Protein 4H0R (pdb70)

B-factor: mean 31.32, std 9.63, range [10.63, 81.26]

Radius of gyration: 22.78 Å; Cα contacts (8 Å, |Δi|>4): 1065; chains: 2; bounding box: 51×62×63 Å

Organism: Corynebacterium glutamicum (strain ATCC 13032 / DSM 20300 / JCM 1318 / BCRC 11384 / CCUG 27702 / LMG 3730 / NBRC 12168 / NCIMB 10025 / NRRL B-2784 / 534) (NCBI:txid196627)

CATH classification: 3.30.572.10

InterPro domains:
  IPR000398 Thymidylate synthase [MF_00008] (4-266)
  IPR000398 Thymidylate synthase [PR00108] (45-66)
  IPR000398 Thymidylate synthase [PR00108] (118-137)
  IPR000398 Thymidylate synthase [PR00108] (144-159)
  IPR000398 Thymidylate synthase [PR00108] (162-188)
  IPR000398 Thymidylate synthase [PR00108] (200-217)
  IPR000398 Thymidylate synthase [TIGR03284] (6-87)
  IPR000398 Thymidylate synthase [TIGR03284] (88-266)
  IPR020940 Thymidylate synthase, active site [PS00091] (129-157)
  IPR023451 Thymidylate synthase/dCMP hydroxymethylase domain [PF00303] (6-266)
  IPR023451 Thymidylate synthase/dCMP hydroxymethylase domain [cd00351] (7-219)
  IPR036926 Thymidylate synthase/dCMP hydroxymethylase superfamily [G3DSA:3.30.572.10] (2-266)
  IPR036926 Thymidylate synthase/dCMP hydroxymethylase superfamily [SSF55831] (5-266)
  IPR045097 Thymidylate synthase/dCMP hydroxymethylase [PTHR11548] (7-266)

Secondary structure (DSSP, 8-state):
-PPP-HHHHHHHHHHHH-EEE---EEEEEEEEEEEEGGG-----SSS---HHHHHHHHHHHHHT--BTHHHHHTT--TTTTT--TTSB--S-HHHHHHHEEPTTS-EE-HHHHHHHHHHH-TT-S--EEE---TTTGGGSSS--SEEEEEEEEETTEEEEEEEEEEEETTTTHHHHHHHHHHHHHHHHHHTT-EEEEEEEEEEEEEEEGGGHHHHHHHHTSPPPPP-EEEE---SSTT---GGGEEEES--PPPP-/-----HHHHHHHHHHHHPEEE--SSS--EEEEEEEEEEEEGGG-----SSS---HHHHHHHHHHHHHT--BSHHHHTTT--TTGGG--TTSB--S-HHHHHHHBPPTTS--B-HHHHHHHHHHH-TT-S--EEE---GGGGGGSSS--SEEEEEEEEETTEEEEEEEEEEEETTTTHHHHHHHHHHHHHHHHHHHT-EEEEEEEEEEEEEEEGGGHHHHHHHHTSPP----EEEE---SSTT---GGGEEEES--PPPP-

Solvent-accessible surface area: 21634 Å² total; per-residue (Å²): 193,118,27,65,35,27,0,10,79,11,0,95,88,0,53,127,114,19,25,108,32,150,160,8,6,29,2,35,8,0,10,47,2,70,10,74,7,113,110,15,3,1,1,2,1,2,14,100,4,101,28,68,15,3,3,0,25,1,17,3,3,2,77,14,70,12,22,0,103,79,0,72,119,45,99,3,152,86,21,53,141,108,27,67,180,99,8,79,3,24,24,3,12,6,32,0,5,47,25,0,53,25,112,107,69,169,114,62,38,12,0,38,31,4,15,110,32,5,124,99,93,48,80,27,60,106,8,13,1,1,0,4,3,17,20,25,23,175,86,14,41,56,24,1,39,11,0,3,2,1,2,14,11,10,117,34,89,0,9,0,0,0,0,4,16,14,0,35,0,6,92,23,0,2,69,19,0,0,5,3,0,0,1,0,32,0,0,3,39,9,20,70,38,117,21,8,52,0,0,0,0,0,0,5,0,3,10,57,64,128,22,157,139,59,5,54,84,0,28,85,46,149,16,81,87,26,0,76,24,78,36,97,124,12,89,37,2,75,112,15,49,50,134,25,8,74,35,46,66,46,84,28,31,90,130,80,204,134,22,92,32,30,0,10,78,9,0,98,84,0,54,136,113,22,29,108,38,65,100,191,93,76,67,6,4,32,1,31,7,0,9,48,2,72,13,68,6,95,128,17,3,0,0,0,2,2,31,106,8,111,25,92,19,0,4,0,12,2,13,4,1,3,115,22,50,25,23,1,125,94,0,78,115,39,111,1,167,88,18,62,156,112,26,78,183,106,9,71,3,22,24,3,10,3,26,0,3,52,18,1,40,26,110,106,58,138,114,52,40,10,0,40,32,5,14,80,48,6,111,122,78,52,72,16,71,112,8,13,1,1,1,4,3,12,15,22,23,158,70,14,38,45,19,1,32,15,0,3,2,2,3,18,13,16,122,37,87,0,10,1,0,0,0,6,16,15,0,32,0,14,113,27,0,2,37,17,0,0,6,2,0,0,1,0,33,0,0,3,37,11,18,69,41,120,21,8,52,0,0,0,0,0,0,1,0,5,9,57,58,112,12,144,125,47,6,54,76,2,28,82,38,141,23,74,92,28,0,77,27,79,35,92,127,8,86,36,2,56,110,18,48,55,138,21,12,69,30,45,66,53,80,31,28,92,162,123

Nearest PDB structures (foldseek):
  4h0r-assembly1_A  TM=1.004E+00  e=3.048E-60  Corynebacterium glutamicum ATCC 13032
  4h0u-assembly2_C  TM=9.998E-01  e=3.494E-55  Corynebacterium glutamicum ATCC 13032
  4h0r-assembly1_B  TM=9.983E-01  e=3.081E-55  Corynebacterium glutamicum ATCC 13032
  4h0u-assembly1_B  TM=9.988E-01  e=8.986E-55  Corynebacterium glutamicum ATCC 13032
  4foa-assembly1_B  TM=9.954E-01  e=1.314E-47  Mycobacterium tuberculosis H37Rv

Foldseek 3Di:
DAADDQLLVVLVCQLVPFPWDDLIKGWDFKDKGKDFVVQFQLQFQLEHDDVLLLVLVLLVLQLLAQACVVVVVSPHCPCVVLADPRSHFFRARSVQCQFCADPVGGGDNLVVVLLVCCQPPQADPPSKGFRCDPVRCVGGSHHAQQGMKHWHADPQAIEMETEGAEAQSLPPVSSVRSNVSVVRVLSSVQNVGHHGMYMYIYGIHIHSPVCSVVSVSSSPDGTDRHWHWQAAHDPHSNGGDPVRTDTGPRNHDYHD/DQDDDQLLVVLVCQLVPFDWDPPPPQFIKGWDFKDKGKDFVVQFQLQFQLEHDPVLLLVVVLLCLQQQDQFCVSCVVSVRCPCVVLADPRRGFFRARSVQCQFQADPPRGGDNLVVVLLVCLQVPQQDPPSKGFRCDPVRQVRGSHHAQQGMKGWHDDPQAIEMETEGEEEASPPRPSSVRSNVSVVRVLSCVQNVGHHGMYMYIYGIHIHTPVCVVVSVSSSVDGTDRHWHWQAARAPHSNGDDPVRTDTPPRNHDYHD

Sequence (516 aa):
MTVPTPYEDLLRKIAEEGSHKDTGTTSLFGQQIRFDLNEGFPLLTTKKVHFHSVVGELLWFLQGDSNVKWLQDNNIRIWNEWADEDGELGPVYGVQWRSWPTPDGRHIDQISGALETLRNNPDSRRNIVSAWNVSELENMALPPCHLLFQLYVADGKLSCQLYQRSADMFLGVPFNIASYALLTHMFAQQAGLEVGEFIWTGGDCHIYDNHKEQVAEQLSREARPYPTLELNKAASMFEYSFDDITVSGYDPHPLIMTVPTPYEDLLRKIAEEGSHKDDRTGTGTTSLFGQQIRFDLNEGFPLLTTKKVHFHSVVGELLWFLQGDSNVKWLQDNNIRIWNEWADEDGELGPVYGVQWRSWPTPDGRHIDQISGALETLRNNPDSRRNIVSAWNVSELENMALPPCHLLFQLYVADGKLSCQLYQRSADMFLGVPFNIASYALLTHMFAQQAGLEVGEFIWTGGDCHIYDNHKEQVAEQLSREARPYPTLELNKAASMFEYSFDDITVSGYDPHPLI

Structure (mmCIF, N/CA/C/O backbone):
data_4H0R
#
_entry.id   4H0R
#
_cell.length_a   52.464
_cell.length_b   67.220
_cell.length_c   78.120
_cell.angle_alpha   90.000
_cell.angle_beta   91.570
_cell.angle_gamma   90.000
#
_symmetry.space_group_name_H-M   'P 1 21 1'
#
loop_
_entity.id
_entity.type
_entity.pdbx_description
1 polymer 'Thymidylate synthase'
2 water water
#
loop_
_atom_site.group_PDB
_atom_site.id
_atom_site.type_symbol
_atom_site.label_atom_id
_atom_site.label_alt_id
_atom_site.label_comp_id
_atom_site.label_asym_id
_atom_site.label_entity_id
_atom_site.label_seq_id
_atom_site.pdbx_PDB_ins_code
_atom_site.Cartn_x
_atom_site.Cartn_y
_atom_site.Cartn_z
_atom_site.occupancy
_atom_site.B_iso_or_equiv
_atom_site.auth_seq_id
_atom_site.auth_comp_id
_atom_site.auth_asym_id
_atom_site.auth_atom_id
_atom_site.pdbx_PDB_model_num
ATOM 1 N N . MET A 1 1 ? 43.790 6.224 35.207 1.00 54.93 1 MET A N 1
ATOM 2 C CA . MET A 1 1 ? 42.389 5.875 34.757 1.00 55.65 1 MET A CA 1
ATOM 3 C C . MET A 1 1 ? 41.360 5.899 35.934 1.00 54.63 1 MET A C 1
ATOM 4 O O . MET A 1 1 ? 41.511 5.178 36.958 1.00 55.50 1 MET A O 1
ATOM 9 N N . THR A 1 2 ? 40.349 6.759 35.789 1.00 51.74 2 THR A N 1
ATOM 10 C CA . THR A 1 2 ? 39.152 6.715 36.636 1.00 48.24 2 THR A CA 1
ATOM 11 C C . THR A 1 2 ? 37.991 5.904 35.944 1.00 44.26 2 THR A C 1
ATOM 12 O O . THR A 1 2 ? 38.064 5.608 34.765 1.00 43.30 2 THR A O 1
ATOM 16 N N . VAL A 1 3 ? 36.935 5.567 36.682 1.00 40.29 3 VAL A N 1
ATOM 17 C CA . VAL A 1 3 ? 35.751 4.939 36.056 1.00 36.30 3 VAL A CA 1
ATOM 18 C C . VAL A 1 3 ? 34.748 5.981 35.513 1.00 33.52 3 VAL A C 1
ATOM 19 O O . VAL A 1 3 ? 34.228 6.773 36.265 1.00 33.14 3 VAL A O 1
ATOM 23 N N . PRO A 1 4 ? 34.504 5.971 34.182 1.00 30.54 4 PRO A N 1
ATOM 24 C CA . PRO A 1 4 ? 33.559 6.891 33.555 1.00 28.25 4 PRO A CA 1
ATOM 25 C C . PRO A 1 4 ? 32.154 6.691 34.135 1.00 27.13 4 PRO A C 1
ATOM 26 O O . PRO A 1 4 ? 31.704 5.542 34.315 1.00 25.87 4 PRO A O 1
ATOM 30 N N . THR A 1 5 ? 31.474 7.800 34.406 1.00 24.79 5 THR A N 1
ATOM 31 C CA . THR A 1 5 ? 30.166 7.777 35.026 1.00 25.13 5 THR A CA 1
ATOM 32 C C . THR A 1 5 ? 29.217 8.671 34.241 1.00 24.42 5 THR A C 1
ATOM 33 O O . THR A 1 5 ? 28.684 9.625 34.773 1.00 24.96 5 THR A O 1
ATOM 37 N N . PRO A 1 6 ? 29.031 8.400 32.943 1.00 23.59 6 PRO A N 1
ATOM 38 C CA . PRO A 1 6 ? 28.265 9.445 32.286 1.00 23.00 6 PRO A CA 1
ATOM 39 C C . PRO A 1 6 ? 26.793 9.411 32.698 1.00 22.29 6 PRO A C 1
ATOM 40 O O . PRO A 1 6 ? 26.111 10.406 32.589 1.00 23.42 6 PRO A O 1
ATOM 44 N N . TYR A 1 7 ? 26.303 8.289 33.164 1.00 21.71 7 TYR A N 1
ATOM 45 C CA . TYR A 1 7 ? 24.898 8.264 33.591 1.00 22.31 7 TYR A CA 1
ATOM 46 C C . TYR A 1 7 ? 24.785 9.096 34.881 1.00 23.20 7 TYR A C 1
ATOM 47 O O . TYR A 1 7 ? 23.923 9.962 34.984 1.00 22.83 7 TYR A O 1
ATOM 56 N N . GLU A 1 8 ? 25.686 8.838 35.839 1.00 22.94 8 GLU A N 1
ATOM 57 C CA . GLU A 1 8 ? 25.619 9.521 37.135 1.00 24.66 8 GLU A CA 1
ATOM 58 C C . GLU A 1 8 ? 25.883 11.008 36.949 1.00 25.61 8 GLU A C 1
ATOM 59 O O . GLU A 1 8 ? 25.271 11.835 37.632 1.00 26.46 8 GLU A O 1
ATOM 65 N N . ASP A 1 9 ? 26.808 11.333 36.025 1.00 25.48 9 ASP A N 1
ATOM 66 C CA . ASP A 1 9 ? 27.124 12.692 35.677 1.00 24.74 9 ASP A CA 1
ATOM 67 C C . ASP A 1 9 ? 25.868 13.439 35.286 1.00 24.81 9 ASP A C 1
ATOM 68 O O . ASP A 1 9 ? 25.672 14.602 35.665 1.00 24.89 9 ASP A O 1
ATOM 73 N N . LEU A 1 10 ? 24.990 12.765 34.560 1.00 23.01 10 LEU A N 1
ATOM 74 C CA . LEU A 1 10 ? 23.794 13.438 34.051 1.00 21.44 10 LEU A CA 1
ATOM 75 C C . LEU A 1 10 ? 22.704 13.430 35.102 1.00 20.14 10 LEU A C 1
ATOM 76 O O . LEU A 1 10 ? 21.856 14.348 35.147 1.00 20.21 10 LEU A O 1
ATOM 81 N N . LEU A 1 11 ? 22.658 12.343 35.874 1.00 18.37 11 LEU A N 1
ATOM 82 C CA . LEU A 1 11 ? 21.775 12.262 37.035 1.00 18.89 11 LEU A CA 1
ATOM 83 C C . LEU A 1 11 ? 22.026 13.448 37.994 1.00 18.32 11 LEU A C 1
ATOM 84 O O . LEU A 1 11 ? 21.092 14.089 38.425 1.00 17.76 11 LEU A O 1
ATOM 89 N N . ARG A 1 12 ? 23.310 13.727 38.274 1.00 19.12 12 ARG A N 1
ATOM 90 C CA . ARG A 1 12 ? 23.752 14.826 39.140 1.00 21.38 12 ARG A CA 1
ATOM 91 C C . ARG A 1 12 ? 23.435 16.220 38.546 1.00 23.16 12 ARG A C 1
ATOM 92 O O . ARG A 1 12 ? 23.037 17.145 39.264 1.00 23.81 12 ARG A O 1
ATOM 100 N N . LYS A 1 13 ? 23.628 16.368 37.238 1.00 24.59 13 LYS A N 1
ATOM 101 C CA . LYS A 1 13 ? 23.375 17.642 36.569 1.00 24.64 13 LYS A CA 1
ATOM 102 C C . LYS A 1 13 ? 21.882 17.960 36.586 1.00 24.14 13 LYS A C 1
ATOM 103 O O . LYS A 1 13 ? 21.471 19.097 36.808 1.00 24.59 13 LYS A O 1
ATOM 109 N N . ILE A 1 14 ? 21.046 16.958 36.414 1.00 24.22 14 ILE A N 1
ATOM 110 C CA . ILE A 1 14 ? 19.600 17.226 36.438 1.00 22.46 14 ILE A CA 1
ATOM 111 C C . ILE A 1 14 ? 19.149 17.604 37.878 1.00 24.90 14 ILE A C 1
ATOM 112 O O . ILE A 1 14 ? 18.288 18.510 38.083 1.00 22.01 14 ILE A O 1
ATOM 117 N N . ALA A 1 15 ? 19.665 16.860 38.862 1.00 25.54 15 ALA A N 1
ATOM 118 C CA . ALA A 1 15 ? 19.328 17.139 40.259 1.00 27.70 15 ALA A CA 1
ATOM 119 C C . ALA A 1 15 ? 19.749 18.577 40.616 1.00 28.61 15 ALA A C 1
ATOM 120 O O . ALA A 1 15 ? 18.958 19.322 41.233 1.00 29.57 15 ALA A O 1
ATOM 122 N N . GLU A 1 16 ? 20.938 18.984 40.140 1.00 28.22 16 GLU A N 1
ATOM 123 C CA . GLU A 1 16 ? 21.471 20.311 40.406 1.00 28.67 16 GLU A CA 1
ATOM 124 C C . GLU A 1 16 ? 20.785 21.393 39.601 1.00 29.33 16 GLU A C 1
ATOM 125 O O . GLU A 1 16 ? 20.416 22.473 40.159 1.00 30.65 16 GLU A O 1
ATOM 131 N N . GLU A 1 17 ? 20.548 21.122 38.311 1.00 27.90 17 GLU A N 1
ATOM 132 C CA . GLU A 1 17 ? 20.233 22.204 37.377 1.00 27.11 17 GLU A CA 1
ATOM 133 C C . GLU A 1 17 ? 18.858 22.112 36.710 1.00 26.42 17 GLU A C 1
ATOM 134 O O . GLU A 1 17 ? 18.463 22.991 35.956 1.00 26.63 17 GLU A O 1
ATOM 140 N N . GLY A 1 18 ? 18.109 21.080 37.013 1.00 24.53 18 GLY A N 1
ATOM 141 C CA . GLY A 1 18 ? 16.890 20.887 36.298 1.00 24.31 18 GLY A CA 1
ATOM 142 C C . GLY A 1 18 ? 15.851 21.772 36.896 1.00 23.37 18 GLY A C 1
ATOM 143 O O . GLY A 1 18 ? 15.998 22.241 38.013 1.00 22.00 18 GLY A O 1
ATOM 144 N N . SER A 1 19 ? 14.760 21.924 36.206 1.00 23.18 19 SER A N 1
ATOM 145 C CA . SER A 1 19 ? 13.719 22.772 36.697 1.00 25.98 19 SER A CA 1
ATOM 146 C C . SER A 1 19 ? 12.569 21.929 37.249 1.00 26.27 19 SER A C 1
ATOM 147 O O . SER A 1 19 ? 12.179 20.927 36.648 1.00 24.21 19 SER A O 1
ATOM 150 N N . HIS A 1 20 ? 12.039 22.346 38.397 1.00 28.20 20 HIS A N 1
ATOM 151 C CA . HIS A 1 20 ? 11.032 21.560 39.104 1.00 30.80 20 HIS A CA 1
ATOM 152 C C . HIS A 1 20 ? 9.638 21.841 38.555 1.00 31.70 20 HIS A C 1
ATOM 153 O O . HIS A 1 20 ? 9.282 22.991 38.295 1.00 30.75 20 HIS A O 1
ATOM 160 N N . LYS A 1 21 ? 8.860 20.783 38.361 1.00 33.99 21 LYS A N 1
ATOM 161 C CA . LYS A 1 21 ? 7.541 20.869 37.703 1.00 36.24 21 LYS A CA 1
ATOM 162 C C . LYS A 1 21 ? 6.629 20.082 38.604 1.00 38.53 21 LYS A C 1
ATOM 163 O O . LYS A 1 21 ? 7.023 19.052 39.093 1.00 38.88 21 LYS A O 1
ATOM 169 N N . ASP A 1 22 ? 5.406 20.545 38.828 1.00 42.16 22 ASP A N 1
ATOM 170 C CA . ASP A 1 22 ? 4.337 19.649 39.348 1.00 44.76 22 ASP A CA 1
ATOM 171 C C . ASP A 1 22 ? 3.584 18.889 38.246 1.00 46.03 22 ASP A C 1
ATOM 172 O O . ASP A 1 22 ? 2.459 18.400 38.475 1.00 48.12 22 ASP A O 1
ATOM 177 N N . THR A 1 27 ? 3.056 13.912 41.929 1.00 46.26 27 THR A N 1
ATOM 178 C CA . THR A 1 27 ? 3.977 13.309 40.951 1.00 46.25 27 THR A CA 1
ATOM 179 C C . THR A 1 27 ? 4.968 14.324 40.341 1.00 43.91 27 THR A C 1
ATOM 180 O O . THR A 1 27 ? 5.254 14.271 39.123 1.00 44.15 27 THR A O 1
ATOM 184 N N . GLY A 1 28 ? 5.492 15.232 41.169 1.00 39.82 28 GLY A N 1
ATOM 185 C CA . GLY A 1 28 ? 6.371 16.281 40.694 1.00 34.98 28 GLY A CA 1
ATOM 186 C C . GLY A 1 28 ? 7.742 15.781 40.244 1.00 33.01 28 GLY A C 1
ATOM 187 O O . GLY A 1 28 ? 8.246 14.760 40.755 1.00 31.21 28 GLY A O 1
ATOM 188 N N . THR A 1 29 ? 8.352 16.517 39.296 1.00 30.22 29 THR A N 1
ATOM 189 C CA . THR A 1 29 ? 9.625 16.127 38.656 1.00 28.17 29 THR A CA 1
ATOM 190 C C . THR A 1 29 ? 10.598 17.275 38.632 1.00 28.28 29 THR A C 1
ATOM 191 O O . THR A 1 29 ? 10.212 18.445 38.763 1.00 27.19 29 THR A O 1
ATOM 195 N N . THR A 1 30 ? 11.876 16.961 38.421 1.00 27.75 30 THR A N 1
ATOM 196 C CA . THR A 1 30 ? 12.758 17.955 37.978 1.00 26.95 30 THR A CA 1
ATOM 197 C C . THR A 1 30 ? 13.484 17.487 36.721 1.00 27.55 30 THR A C 1
ATOM 198 O O . THR A 1 30 ? 13.859 16.321 36.608 1.00 27.57 30 THR A O 1
ATOM 202 N N . SER A 1 31 ? 13.544 18.345 35.710 1.00 26.82 31 SER A N 1
ATOM 203 C CA . SER A 1 31 ? 13.917 17.852 34.373 1.00 26.31 31 SER A CA 1
ATOM 204 C C . SER A 1 31 ? 14.886 18.739 33.646 1.00 25.04 31 SER A C 1
ATOM 205 O O . SER A 1 31 ? 14.933 19.931 33.888 1.00 24.30 31 SER A O 1
ATOM 208 N N . LEU A 1 32 ? 15.679 18.132 32.761 1.00 23.06 32 LEU A N 1
ATOM 209 C CA . LEU A 1 32 ? 16.335 18.866 31.658 1.00 20.93 32 LEU A CA 1
ATOM 210 C C . LEU A 1 32 ? 15.878 18.223 30.356 1.00 21.47 32 LEU A C 1
ATOM 211 O O . LEU A 1 32 ? 15.376 17.126 30.359 1.00 20.13 32 LEU A O 1
ATOM 216 N N . PHE A 1 33 ? 16.032 18.942 29.253 1.00 21.02 33 PHE A N 1
ATOM 217 C CA . PHE A 1 33 ? 15.568 18.465 27.983 1.00 20.16 33 PHE A CA 1
ATOM 218 C C . PHE A 1 33 ? 16.762 18.381 27.047 1.00 20.78 33 PHE A C 1
ATOM 219 O O . PHE A 1 33 ? 17.613 19.256 27.063 1.00 20.12 33 PHE A O 1
ATOM 227 N N . GLY A 1 34 ? 16.870 17.269 26.308 1.00 20.34 34 GLY A N 1
ATOM 228 C CA . GLY A 1 34 ? 17.829 17.157 25.243 1.00 20.61 34 GLY A CA 1
ATOM 229 C C . GLY A 1 34 ? 19.255 16.835 25.703 1.00 22.84 34 GLY A C 1
ATOM 230 O O . GLY A 1 34 ? 20.176 17.605 25.467 1.00 22.45 34 GLY A O 1
ATOM 231 N N . GLN A 1 35 ? 19.439 15.700 26.357 1.00 23.27 35 GLN A N 1
ATOM 232 C CA . GLN A 1 35 ? 20.721 15.404 26.997 1.00 25.52 35 GLN A CA 1
ATOM 233 C C . GLN A 1 35 ? 21.245 14.100 26.433 1.00 25.72 35 GLN A C 1
ATOM 234 O O . GLN A 1 35 ? 20.502 13.347 25.850 1.00 26.96 35 GLN A O 1
ATOM 240 N N . GLN A 1 36 ? 22.520 13.852 26.603 1.00 26.88 36 GLN A N 1
ATOM 241 C CA . GLN A 1 36 ? 23.185 12.793 25.890 1.00 29.46 36 GLN A CA 1
ATOM 242 C C . GLN A 1 36 ? 24.146 12.092 26.827 1.00 31.60 36 GLN A C 1
ATOM 243 O O . GLN A 1 36 ? 24.844 12.737 27.615 1.00 33.46 36 GLN A O 1
ATOM 249 N N . ILE A 1 37 ? 24.087 10.769 26.828 1.00 32.04 37 ILE A N 1
ATOM 250 C CA . ILE A 1 37 ? 25.004 9.923 27.591 1.00 31.59 37 ILE A CA 1
ATOM 251 C C . ILE A 1 37 ? 25.714 9.047 26.582 1.00 30.23 37 ILE A C 1
ATOM 252 O O . ILE A 1 37 ? 25.092 8.523 25.664 1.00 29.60 37 ILE A O 1
ATOM 257 N N . ARG A 1 38 ? 27.000 8.819 26.772 1.00 29.27 38 ARG A N 1
ATOM 258 C CA . ARG A 1 38 ? 27.677 7.935 25.858 1.00 27.43 38 ARG A CA 1
ATOM 259 C C . ARG A 1 38 ? 28.642 6.983 26.567 1.00 26.12 38 ARG A C 1
ATOM 260 O O . ARG A 1 38 ? 29.299 7.354 27.538 1.00 26.97 38 ARG A O 1
ATOM 268 N N . PHE A 1 39 ? 28.694 5.746 26.092 1.00 24.65 39 PHE A N 1
ATOM 269 C CA . PHE A 1 39 ? 29.599 4.743 26.636 1.00 23.60 39 PHE A CA 1
ATOM 270 C C . PHE A 1 39 ? 30.463 4.140 25.532 1.00 22.75 39 PHE A C 1
ATOM 271 O O . PHE A 1 39 ? 29.979 3.814 24.440 1.00 22.82 39 PHE A O 1
ATOM 279 N N . ASP A 1 40 ? 31.710 3.886 25.842 1.00 21.96 40 ASP A N 1
ATOM 280 C CA . ASP A 1 40 ? 32.554 3.120 24.934 1.00 21.70 40 ASP A CA 1
ATOM 281 C C . ASP A 1 40 ? 32.422 1.649 25.320 1.00 21.42 40 ASP A C 1
ATOM 282 O O . ASP A 1 40 ? 32.849 1.228 26.395 1.00 21.01 40 ASP A O 1
ATOM 287 N N . LEU A 1 41 ? 31.772 0.879 24.461 1.00 22.00 41 LEU A N 1
ATOM 288 C CA . LEU A 1 41 ? 31.383 -0.462 24.810 1.00 21.04 41 LEU A CA 1
ATOM 289 C C . LEU A 1 41 ? 32.595 -1.379 24.931 1.00 20.89 41 LEU A C 1
ATOM 290 O O . LEU A 1 41 ? 32.560 -2.370 25.654 1.00 22.14 41 LEU A O 1
ATOM 295 N N . ASN A 1 42 ? 33.700 -0.977 24.363 1.00 21.20 42 ASN A N 1
ATOM 296 C CA . ASN A 1 42 ? 34.920 -1.790 24.488 1.00 24.67 42 ASN A CA 1
ATOM 297 C C . ASN A 1 42 ? 35.594 -1.634 25.847 1.00 25.51 42 ASN A C 1
ATOM 298 O O . ASN A 1 42 ? 36.557 -2.321 26.151 1.00 27.72 42 ASN A O 1
ATOM 303 N N . GLU A 1 43 ? 35.104 -0.696 26.639 1.00 26.78 43 GLU A N 1
ATOM 304 C CA . GLU A 1 43 ? 35.696 -0.376 27.907 1.00 27.42 43 GLU A CA 1
ATOM 305 C C . GLU A 1 43 ? 34.805 -0.933 29.082 1.00 26.90 43 GLU A C 1
ATOM 306 O O . GLU A 1 43 ? 35.034 -0.630 30.279 1.00 28.93 43 GLU A O 1
ATOM 312 N N . GLY A 1 44 ? 33.785 -1.701 28.732 1.00 24.11 44 GLY A N 1
ATOM 313 C CA . GLY A 1 44 ? 32.888 -2.311 29.716 1.00 21.19 44 GLY A CA 1
ATOM 314 C C . GLY A 1 44 ? 31.422 -2.210 29.317 1.00 20.39 44 GLY A C 1
ATOM 315 O O . GLY A 1 44 ? 31.000 -1.274 28.655 1.00 19.96 44 GLY A O 1
ATOM 316 N N . PHE A 1 45 ? 30.664 -3.219 29.683 1.00 18.90 45 PHE A N 1
ATOM 317 C CA . PHE A 1 45 ? 29.245 -3.217 29.542 1.00 18.83 45 PHE A CA 1
ATOM 318 C C . PHE A 1 45 ? 28.529 -2.296 30.586 1.00 20.01 45 PHE A C 1
ATOM 319 O O . PHE A 1 45 ? 28.644 -2.515 31.791 1.00 20.61 45 PHE A O 1
ATOM 327 N N . PRO A 1 46 ? 27.690 -1.344 30.109 1.00 20.21 46 PRO A N 1
ATOM 328 C CA . PRO A 1 46 ? 27.186 -0.279 31.022 1.00 19.22 46 PRO A CA 1
ATOM 329 C C . PRO A 1 46 ? 25.990 -0.730 31.830 1.00 19.68 46 PRO A C 1
ATOM 330 O O . PRO A 1 46 ? 24.879 -0.156 31.726 1.00 21.35 46 PRO A O 1
ATOM 334 N N . LEU A 1 47 ? 26.184 -1.778 32.602 1.00 20.43 47 LEU A N 1
ATOM 335 C CA . LEU A 1 47 ? 25.226 -2.136 33.678 1.00 19.72 47 LEU A CA 1
ATOM 336 C C . LEU A 1 47 ? 25.781 -1.481 34.927 1.00 20.30 47 LEU A C 1
ATOM 337 O O . LEU A 1 47 ? 26.952 -1.672 35.252 1.00 21.80 47 LEU A O 1
ATOM 342 N N . LEU A 1 48 ? 25.004 -0.630 35.565 1.00 21.97 48 LEU A N 1
ATOM 343 C CA . LEU A 1 48 ? 25.567 0.265 36.597 1.00 23.37 48 LEU A CA 1
ATOM 344 C C . LEU A 1 48 ? 26.127 -0.467 37.810 1.00 24.14 48 LEU A C 1
ATOM 345 O O . LEU A 1 48 ? 25.611 -1.513 38.217 1.00 24.72 48 LEU A O 1
ATOM 350 N N . THR A 1 49 ? 27.221 0.072 38.350 1.00 25.00 49 THR A N 1
ATOM 351 C CA . THR A 1 49 ? 27.812 -0.442 39.535 1.00 25.70 49 THR A CA 1
ATOM 352 C C . THR A 1 49 ? 27.425 0.392 40.777 1.00 26.95 49 THR A C 1
ATOM 353 O O . THR A 1 49 ? 27.561 -0.080 41.903 1.00 27.77 49 THR A O 1
ATOM 357 N N . THR A 1 50 ? 26.941 1.619 40.581 1.00 26.18 50 THR A N 1
ATOM 358 C CA . THR A 1 50 ? 26.525 2.445 41.724 1.00 25.77 50 THR A CA 1
ATOM 359 C C . THR A 1 50 ? 25.181 2.002 42.383 1.00 25.71 50 THR A C 1
ATOM 360 O O . THR A 1 50 ? 24.789 2.541 43.397 1.00 25.40 50 THR A O 1
ATOM 364 N N . LYS A 1 51 ? 24.448 1.114 41.738 1.00 25.36 51 LYS A N 1
ATOM 365 C CA . LYS A 1 51 ? 23.375 0.381 42.377 1.00 26.47 51 LYS A CA 1
ATOM 366 C C . LYS A 1 51 ? 23.160 -0.827 41.526 1.00 28.80 51 LYS A C 1
ATOM 367 O O . LYS A 1 51 ? 23.347 -0.765 40.298 1.00 30.16 51 LYS A O 1
ATOM 373 N N . LYS A 1 52 ? 22.708 -1.902 42.140 1.00 29.51 52 LYS A N 1
ATOM 374 C CA . LYS A 1 52 ? 22.451 -3.141 41.421 1.00 31.55 52 LYS A CA 1
ATOM 375 C C . LYS A 1 52 ? 21.302 -2.975 40.455 1.00 31.25 52 LYS A C 1
ATOM 376 O O . LYS A 1 52 ? 20.211 -2.505 40.834 1.00 32.00 52 LYS A O 1
ATOM 382 N N . VAL A 1 53 ? 21.546 -3.346 39.203 1.00 31.10 53 VAL A N 1
ATOM 383 C CA . VAL A 1 53 ? 20.491 -3.428 38.212 1.00 31.62 53 VAL A CA 1
ATOM 384 C C . VAL A 1 53 ? 20.207 -4.911 37.864 1.00 32.62 53 VAL A C 1
ATOM 385 O O . VAL A 1 53 ? 21.122 -5.681 37.543 1.00 33.57 53 VAL A O 1
ATOM 389 N N . HIS A 1 54 ? 18.942 -5.287 37.993 1.00 32.31 54 HIS A N 1
ATOM 390 C CA . HIS A 1 54 ? 18.448 -6.627 37.735 1.00 32.82 54 HIS A CA 1
ATOM 391 C C . HIS A 1 54 ? 18.519 -6.983 36.219 1.00 31.21 54 HIS A C 1
ATOM 392 O O . HIS A 1 54 ? 17.632 -6.617 35.449 1.00 30.18 54 HIS A O 1
ATOM 399 N N . PHE A 1 55 ? 19.563 -7.692 35.814 1.00 29.94 55 PHE A N 1
ATOM 400 C CA . PHE A 1 55 ? 19.842 -7.948 34.401 1.00 30.18 55 PHE A CA 1
ATOM 401 C C . PHE A 1 55 ? 18.817 -8.824 33.684 1.00 31.32 55 PHE A C 1
ATOM 402 O O . PHE A 1 55 ? 18.444 -8.570 32.521 1.00 31.85 55 PHE A O 1
ATOM 410 N N . HIS A 1 56 ? 18.374 -9.852 34.368 1.00 31.31 56 HIS A N 1
ATOM 411 C CA . HIS A 1 56 ? 17.443 -10.816 33.822 1.00 31.38 56 HIS A CA 1
ATOM 412 C C . HIS A 1 56 ? 16.221 -10.117 33.275 1.00 31.60 56 HIS A C 1
ATOM 413 O O . HIS A 1 56 ? 15.633 -10.523 32.270 1.00 31.54 56 HIS A O 1
ATOM 420 N N . SER A 1 57 ? 15.852 -9.050 33.933 1.00 30.45 57 SER A N 1
ATOM 421 C CA . SER A 1 57 ? 14.717 -8.295 33.524 1.00 30.39 57 SER A CA 1
ATOM 422 C C . SER A 1 57 ? 14.997 -7.580 32.181 1.00 31.27 57 SER A C 1
ATOM 423 O O . SER A 1 57 ? 14.128 -7.473 31.302 1.00 30.59 57 SER A O 1
ATOM 426 N N . VAL A 1 58 ? 16.210 -7.090 32.038 1.00 30.62 58 VAL A N 1
ATOM 427 C CA . VAL A 1 58 ? 16.609 -6.411 30.834 1.00 31.09 58 VAL A CA 1
ATOM 428 C C . VAL A 1 58 ? 16.637 -7.420 29.678 1.00 31.50 58 VAL A C 1
ATOM 429 O O . VAL A 1 58 ? 16.042 -7.198 28.626 1.00 31.98 58 VAL A O 1
ATOM 433 N N . VAL A 1 59 ? 17.322 -8.540 29.900 1.00 31.53 59 VAL A N 1
ATOM 434 C CA . VAL A 1 59 ? 17.460 -9.560 28.902 1.00 30.23 59 VAL A CA 1
ATOM 435 C C . VAL A 1 59 ? 16.120 -10.003 28.375 1.00 31.51 59 VAL A C 1
ATOM 436 O O . VAL A 1 59 ? 15.904 -10.003 27.171 1.00 32.21 59 VAL A O 1
ATOM 440 N N . GLY A 1 60 ? 15.205 -10.361 29.276 1.00 31.78 60 GLY A N 1
ATOM 441 C CA . GLY A 1 60 ? 13.883 -10.828 28.878 1.00 31.46 60 GLY A CA 1
ATOM 442 C C . GLY A 1 60 ? 13.019 -9.864 28.049 1.00 32.73 60 GLY A C 1
ATOM 443 O O . GLY A 1 60 ? 12.409 -10.259 27.046 1.00 33.09 60 GLY A O 1
ATOM 444 N N . GLU A 1 61 ? 12.882 -8.628 28.505 1.00 32.60 61 GLU A N 1
ATOM 445 C CA . GLU A 1 61 ? 12.158 -7.635 27.719 1.00 32.37 61 GLU A CA 1
ATOM 446 C C . GLU A 1 61 ? 12.704 -7.585 26.282 1.00 30.95 61 GLU A C 1
ATOM 447 O O . GLU A 1 61 ? 11.937 -7.638 25.309 1.00 30.35 61 GLU A O 1
ATOM 453 N N . LEU A 1 62 ? 14.025 -7.544 26.161 1.00 29.64 62 LEU A N 1
ATOM 454 C CA . LEU A 1 62 ? 14.683 -7.483 24.852 1.00 27.60 62 LEU A CA 1
ATOM 455 C C . LEU A 1 62 ? 14.378 -8.744 24.008 1.00 28.51 62 LEU A C 1
ATOM 456 O O . LEU A 1 62 ? 14.000 -8.644 22.835 1.00 29.52 62 LEU A O 1
ATOM 461 N N . LEU A 1 63 ? 14.588 -9.929 24.570 1.00 28.31 63 LEU A N 1
ATOM 462 C CA . LEU A 1 63 ? 14.308 -11.151 23.817 1.00 29.10 63 LEU A CA 1
ATOM 463 C C . LEU A 1 63 ? 12.842 -11.110 23.275 1.00 28.93 63 LEU A C 1
ATOM 464 O O . LEU A 1 63 ? 12.561 -11.495 22.116 1.00 29.04 63 LEU A O 1
ATOM 469 N N . TRP A 1 64 ? 11.952 -10.556 24.091 1.00 27.48 64 TRP A N 1
ATOM 470 C CA . TRP A 1 64 ? 10.554 -10.442 23.769 1.00 27.14 64 TRP A CA 1
ATOM 471 C C . TRP A 1 64 ? 10.296 -9.371 22.696 1.00 27.61 64 TRP A C 1
ATOM 472 O O . TRP A 1 64 ? 9.530 -9.613 21.760 1.00 27.83 64 TRP A O 1
ATOM 483 N N . PHE A 1 65 ? 10.974 -8.218 22.787 1.00 27.52 65 PHE A N 1
ATOM 484 C CA . PHE A 1 65 ? 10.897 -7.213 21.715 1.00 27.33 65 PHE A CA 1
ATOM 485 C C . PHE A 1 65 ? 11.234 -7.902 20.426 1.00 29.35 65 PHE A C 1
ATOM 486 O O . PHE A 1 65 ? 10.511 -7.769 19.429 1.00 30.15 65 PHE A O 1
ATOM 494 N N . LEU A 1 66 ? 12.342 -8.636 20.438 1.00 29.73 66 LEU A N 1
ATOM 495 C CA . LEU A 1 66 ? 12.885 -9.223 19.227 1.00 31.53 66 LEU A CA 1
ATOM 496 C C . LEU A 1 66 ? 11.995 -10.266 18.590 1.00 34.40 66 LEU A C 1
ATOM 497 O O . LEU A 1 66 ? 12.042 -10.454 17.366 1.00 34.67 66 LEU A O 1
ATOM 502 N N . GLN A 1 67 ? 11.173 -10.945 19.404 1.00 37.32 67 GLN A N 1
ATOM 503 C CA . GLN A 1 67 ? 10.294 -11.992 18.882 1.00 39.38 67 GLN A CA 1
ATOM 504 C C . GLN A 1 67 ? 9.078 -11.389 18.221 1.00 40.20 67 GLN A C 1
ATOM 505 O O . GLN A 1 67 ? 8.373 -12.077 17.497 1.00 41.89 67 GLN A O 1
ATOM 511 N N . GLY A 1 68 ? 8.870 -10.087 18.406 1.00 41.22 68 GLY A N 1
ATOM 512 C CA . GLY A 1 68 ? 7.804 -9.346 17.687 1.00 42.96 68 GLY A CA 1
ATOM 513 C C . GLY A 1 68 ? 6.358 -9.549 18.165 1.00 45.02 68 GLY A C 1
ATOM 514 O O . GLY A 1 68 ? 5.406 -8.979 17.600 1.00 44.33 68 GLY A O 1
ATOM 515 N N . ASP A 1 69 ? 6.185 -10.366 19.188 1.00 47.56 69 ASP A N 1
ATOM 516 C CA . ASP A 1 69 ? 4.851 -10.695 19.684 1.00 50.01 69 ASP A CA 1
ATOM 517 C C . ASP A 1 69 ? 4.580 -9.771 20.835 1.00 50.47 69 ASP A C 1
ATOM 518 O O . ASP A 1 69 ? 5.387 -9.677 21.755 1.00 51.63 69 ASP A O 1
ATOM 523 N N . SER A 1 70 ? 3.469 -9.051 20.781 1.00 51.47 70 SER A N 1
ATOM 524 C CA . SER A 1 70 ? 3.146 -8.095 21.843 1.00 51.96 70 SER A CA 1
ATOM 525 C C . SER A 1 70 ? 2.128 -8.648 22.866 1.00 51.94 70 SER A C 1
ATOM 526 O O . SER A 1 70 ? 1.448 -7.872 23.589 1.00 52.22 70 SER A O 1
ATOM 529 N N . ASN A 1 71 ? 2.016 -9.973 22.932 1.00 50.93 71 ASN A N 1
ATOM 530 C CA . ASN A 1 71 ? 1.349 -10.593 24.069 1.00 49.94 71 ASN A CA 1
ATOM 531 C C . ASN A 1 71 ? 2.295 -10.732 25.267 1.00 49.40 71 ASN A C 1
ATOM 532 O O . ASN A 1 71 ? 3.481 -11.090 25.115 1.00 50.01 71 ASN A O 1
ATOM 537 N N . VAL A 1 72 ? 1.767 -10.458 26.452 1.00 48.49 72 VAL A N 1
ATOM 538 C CA . VAL A 1 72 ? 2.571 -10.408 27.652 1.00 48.09 72 VAL A CA 1
ATOM 539 C C . VAL A 1 72 ? 2.891 -11.786 28.193 1.00 47.80 72 VAL A C 1
ATOM 540 O O . VAL A 1 72 ? 3.791 -11.938 29.035 1.00 47.82 72 VAL A O 1
ATOM 544 N N . LYS A 1 73 ? 2.222 -12.805 27.648 1.00 47.35 73 LYS A N 1
ATOM 545 C CA . LYS A 1 73 ? 2.249 -14.153 28.230 1.00 47.34 73 LYS A CA 1
ATOM 546 C C . LYS A 1 73 ? 3.660 -14.686 28.455 1.00 46.23 73 LYS A C 1
ATOM 547 O O . LYS A 1 73 ? 3.952 -15.240 29.523 1.00 45.94 73 LYS A O 1
ATOM 553 N N . TRP A 1 74 ? 4.533 -14.495 27.457 1.00 44.59 74 TRP A N 1
ATOM 554 C CA . TRP A 1 74 ? 5.868 -15.085 27.467 1.00 42.76 74 TRP A CA 1
ATOM 555 C C . TRP A 1 74 ? 6.791 -14.409 28.487 1.00 42.13 74 TRP A C 1
ATOM 556 O O . TRP A 1 74 ? 7.668 -15.050 29.066 1.00 41.59 74 TRP A O 1
ATOM 567 N N . LEU A 1 75 ? 6.575 -13.113 28.709 1.00 41.58 75 LEU A N 1
ATOM 568 C CA . LEU A 1 75 ? 7.252 -12.395 29.797 1.00 40.18 75 LEU A CA 1
ATOM 569 C C . LEU A 1 75 ? 6.839 -12.999 31.151 1.00 40.30 75 LEU A C 1
ATOM 570 O O . LEU A 1 75 ? 7.686 -13.253 32.016 1.00 39.44 75 LEU A O 1
ATOM 575 N N . GLN A 1 76 ? 5.528 -13.211 31.320 1.00 41.26 76 GLN A N 1
ATOM 576 C CA . GLN A 1 76 ? 4.963 -13.757 32.558 1.00 42.12 76 GLN A CA 1
ATOM 577 C C . GLN A 1 76 ? 5.536 -15.124 32.882 1.00 42.35 76 GLN A C 1
ATOM 578 O O . GLN A 1 76 ? 5.930 -15.366 34.009 1.00 41.22 76 GLN A O 1
ATOM 584 N N . ASP A 1 77 ? 5.648 -15.992 31.864 1.00 43.61 77 ASP A N 1
ATOM 585 C CA . ASP A 1 77 ? 6.201 -17.340 32.054 1.00 44.51 77 ASP A CA 1
ATOM 586 C C . ASP A 1 77 ? 7.672 -17.264 32.414 1.00 45.70 77 ASP A C 1
ATOM 587 O O . ASP A 1 77 ? 8.244 -18.200 32.980 1.00 46.10 77 ASP A O 1
ATOM 592 N N . ASN A 1 78 ? 8.289 -16.136 32.111 1.00 45.90 78 ASN A N 1
ATOM 593 C CA . ASN A 1 78 ? 9.683 -15.982 32.409 1.00 46.68 78 ASN A CA 1
ATOM 594 C C . ASN A 1 78 ? 9.958 -15.009 33.542 1.00 47.36 78 ASN A C 1
ATOM 595 O O . ASN A 1 78 ? 11.109 -14.555 33.749 1.00 46.85 78 ASN A O 1
ATOM 600 N N . ASN A 1 79 ? 8.884 -14.686 34.254 1.00 47.99 79 ASN A N 1
ATOM 601 C CA . ASN A 1 79 ? 8.930 -14.008 35.550 1.00 49.55 79 ASN A CA 1
ATOM 602 C C . ASN A 1 79 ? 9.138 -12.502 35.544 1.00 49.17 79 ASN A C 1
ATOM 603 O O . ASN A 1 79 ? 9.547 -11.900 36.550 1.00 50.47 79 ASN A O 1
ATOM 608 N N . ILE A 1 80 ? 8.751 -11.881 34.444 1.00 48.50 80 ILE A N 1
ATOM 609 C CA . ILE A 1 80 ? 8.878 -10.463 34.278 1.00 47.09 80 ILE A CA 1
ATOM 610 C C . ILE A 1 80 ? 7.469 -9.849 34.278 1.00 47.76 80 ILE A C 1
ATOM 611 O O . ILE A 1 80 ? 6.591 -10.229 33.474 1.00 46.71 80 ILE A O 1
ATOM 616 N N . ARG A 1 81 ? 7.233 -8.958 35.226 1.00 48.05 81 ARG A N 1
ATOM 617 C CA . ARG A 1 81 ? 5.877 -8.518 35.522 1.00 49.71 81 ARG A CA 1
ATOM 618 C C . ARG A 1 81 ? 5.617 -7.119 34.993 1.00 49.32 81 ARG A C 1
ATOM 619 O O . ARG A 1 81 ? 4.516 -6.568 35.143 1.00 49.23 81 ARG A O 1
ATOM 627 N N . ILE A 1 82 ? 6.625 -6.581 34.319 1.00 48.43 82 ILE A N 1
ATOM 628 C CA . ILE A 1 82 ? 6.758 -5.165 34.150 1.00 48.55 82 ILE A CA 1
ATOM 629 C C . ILE A 1 82 ? 5.774 -4.607 33.150 1.00 48.12 82 ILE A C 1
ATOM 630 O O . ILE A 1 82 ? 5.499 -3.428 33.161 1.00 48.64 82 ILE A O 1
ATOM 635 N N . TRP A 1 83 ? 5.200 -5.473 32.327 1.00 48.14 83 TRP A N 1
ATOM 636 C CA . TRP A 1 83 ? 4.182 -5.054 31.368 1.00 48.55 83 TRP A CA 1
ATOM 637 C C . TRP A 1 83 ? 2.734 -5.419 31.764 1.00 49.29 83 TRP A C 1
ATOM 638 O O . TRP A 1 83 ? 1.783 -5.132 31.015 1.00 48.61 83 TRP A O 1
ATOM 649 N N . ASN A 1 84 ? 2.569 -6.016 32.949 1.00 49.91 84 ASN A N 1
ATOM 650 C CA . ASN A 1 84 ? 1.280 -6.589 33.360 1.00 50.61 84 ASN A CA 1
ATOM 651 C C . ASN A 1 84 ? 0.162 -5.563 33.552 1.00 51.50 84 ASN A C 1
ATOM 652 O O . ASN A 1 84 ? -0.985 -5.805 33.166 1.00 50.99 84 ASN A O 1
ATOM 657 N N . GLU A 1 85 ? 0.509 -4.423 34.149 1.00 52.66 85 GLU A N 1
ATOM 658 C CA . GLU A 1 85 ? -0.436 -3.337 34.411 1.00 53.89 85 GLU A CA 1
ATOM 659 C C . GLU A 1 85 ? -1.023 -2.745 33.109 1.00 54.07 85 GLU A C 1
ATOM 660 O O . GLU A 1 85 ? -2.143 -2.202 33.100 1.00 53.86 85 GLU A O 1
ATOM 666 N N . TRP A 1 86 ? -0.261 -2.842 32.018 1.00 54.17 86 TRP A N 1
ATOM 667 C CA . TRP A 1 86 ? -0.683 -2.265 30.729 1.00 54.18 86 TRP A CA 1
ATOM 668 C C . TRP A 1 86 ? -1.460 -3.288 29.878 1.00 54.27 86 TRP A C 1
ATOM 669 O O . TRP A 1 86 ? -2.185 -2.919 28.942 1.00 52.67 86 TRP A O 1
ATOM 680 N N . ALA A 1 87 ? -1.294 -4.566 30.216 1.00 54.80 87 ALA A N 1
ATOM 681 C CA . ALA A 1 87 ? -1.980 -5.651 29.533 1.00 55.88 87 ALA A CA 1
ATOM 682 C C . ALA A 1 87 ? -3.506 -5.518 29.651 1.00 56.67 87 ALA A C 1
ATOM 683 O O . ALA A 1 87 ? -4.021 -5.003 30.645 1.00 56.43 87 ALA A O 1
ATOM 685 N N . ASP A 1 88 ? -4.215 -5.949 28.614 1.00 57.57 88 ASP A N 1
ATOM 686 C CA . ASP A 1 88 ? -5.658 -6.124 28.700 1.00 58.67 88 ASP A CA 1
ATOM 687 C C . ASP A 1 88 ? -6.006 -7.549 29.146 1.00 59.80 88 ASP A C 1
ATOM 688 O O . ASP A 1 88 ? -5.127 -8.421 29.254 1.00 60.19 88 ASP A O 1
ATOM 693 N N . GLU A 1 89 ? -7.288 -7.777 29.399 1.00 61.05 89 GLU A N 1
ATOM 694 C CA . GLU A 1 89 ? -7.781 -9.053 29.920 1.00 61.67 89 GLU A CA 1
ATOM 695 C C . GLU A 1 89 ? -7.236 -10.266 29.155 1.00 60.77 89 GLU A C 1
ATOM 696 O O . GLU A 1 89 ? -7.164 -11.371 29.691 1.00 61.10 89 GLU A O 1
ATOM 702 N N . ASP A 1 90 ? -6.842 -10.042 27.908 1.00 59.53 90 ASP A N 1
ATOM 703 C CA . ASP A 1 90 ? -6.323 -11.103 27.058 1.00 58.10 90 ASP A CA 1
ATOM 704 C C . ASP A 1 90 ? -4.779 -11.184 27.054 1.00 56.55 90 ASP A C 1
ATOM 705 O O . ASP A 1 90 ? -4.185 -12.086 26.414 1.00 55.37 90 ASP A O 1
ATOM 710 N N . GLY A 1 91 ? -4.147 -10.278 27.812 1.00 54.54 91 GLY A N 1
ATOM 711 C CA . GLY A 1 91 ? -2.682 -10.107 27.792 1.00 53.04 91 GLY A CA 1
ATOM 712 C C . GLY A 1 91 ? -2.148 -9.421 26.527 1.00 51.46 91 GLY A C 1
ATOM 713 O O . GLY A 1 91 ? -0.990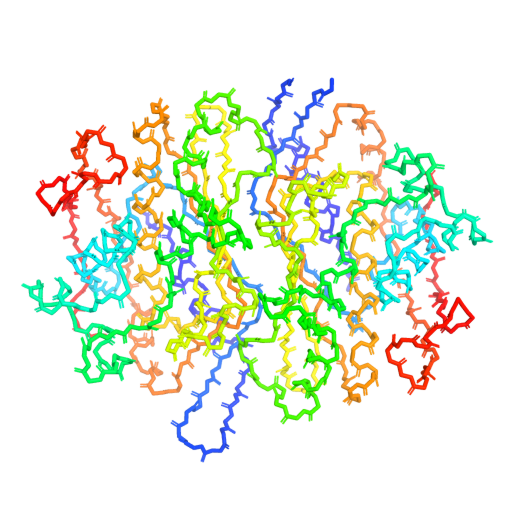 -9.604 26.147 1.00 49.98 91 GLY A O 1
ATOM 714 N N . GLU A 1 92 ? -3.001 -8.624 25.892 1.00 50.00 92 GLU A N 1
ATOM 715 C CA . GLU A 1 92 ? -2.676 -7.986 24.624 1.00 48.88 92 GLU A CA 1
ATOM 716 C C . GLU A 1 92 ? -2.340 -6.481 24.861 1.00 47.68 92 GLU A C 1
ATOM 717 O O . GLU A 1 92 ? -3.005 -5.788 25.664 1.00 46.89 92 GLU A O 1
ATOM 723 N N . LEU A 1 93 ? -1.251 -6.014 24.232 1.00 46.14 93 LEU A N 1
ATOM 724 C CA . LEU A 1 93 ? -0.747 -4.635 24.436 1.00 43.55 93 LEU A CA 1
ATOM 725 C C . LEU A 1 93 ? -1.071 -3.699 23.279 1.00 42.29 93 LEU A C 1
ATOM 726 O O . LEU A 1 93 ? -0.828 -2.484 23.351 1.00 43.38 93 LEU A O 1
ATOM 731 N N . GLY A 1 94 ? -1.602 -4.250 22.199 1.00 40.39 94 GLY A N 1
ATOM 732 C CA . GLY A 1 94 ? -1.581 -3.545 20.927 1.00 36.87 94 GLY A CA 1
ATOM 733 C C . GLY A 1 94 ? -0.155 -3.575 20.363 1.00 35.47 94 GLY A C 1
ATOM 734 O O . GLY A 1 94 ? 0.752 -4.207 20.959 1.00 33.53 94 GLY A O 1
ATOM 735 N N . PRO A 1 95 ? 0.068 -2.876 19.234 1.00 33.38 95 PRO A N 1
ATOM 736 C CA . PRO A 1 95 ? 1.288 -3.085 18.460 1.00 33.72 95 PRO A CA 1
ATOM 737 C C . PRO A 1 95 ? 2.459 -2.176 18.934 1.00 32.06 95 PRO A C 1
ATOM 738 O O . PRO A 1 95 ? 2.837 -1.220 18.259 1.00 32.18 95 PRO A O 1
ATOM 742 N N . VAL A 1 96 ? 2.962 -2.491 20.118 1.00 30.46 96 VAL A N 1
ATOM 743 C CA . VAL A 1 96 ? 4.031 -1.761 20.752 1.00 29.27 96 VAL A CA 1
ATOM 744 C C . VAL A 1 96 ? 5.342 -2.252 20.251 1.00 29.36 96 VAL A C 1
ATOM 745 O O . VAL A 1 96 ? 5.418 -3.234 19.500 1.00 29.31 96 VAL A O 1
ATOM 749 N N . TYR A 1 97 ? 6.380 -1.595 20.734 1.00 28.94 97 TYR A N 1
ATOM 750 C CA . TYR A 1 97 ? 7.766 -1.806 20.321 1.00 27.04 97 TYR A CA 1
ATOM 751 C C . TYR A 1 97 ? 8.069 -2.899 19.266 1.00 27.83 97 TYR A C 1
ATOM 752 O O . TYR A 1 97 ? 8.300 -2.590 18.105 1.00 27.67 97 TYR A O 1
ATOM 761 N N . GLY A 1 98 ? 8.117 -4.166 19.698 1.00 25.36 98 GLY A N 1
ATOM 762 C CA . GLY A 1 98 ? 8.459 -5.236 18.829 1.00 24.66 98 GLY A CA 1
ATOM 763 C C . GLY A 1 98 ? 7.591 -5.482 17.598 1.00 26.03 98 GLY A C 1
ATOM 764 O O . GLY A 1 98 ? 8.096 -5.941 16.589 1.00 27.21 98 GLY A O 1
ATOM 765 N N . VAL A 1 99 ? 6.277 -5.256 17.681 1.00 25.87 99 VAL A N 1
ATOM 766 C CA . VAL A 1 99 ? 5.431 -5.393 16.503 1.00 24.36 99 VAL A CA 1
ATOM 767 C C . VAL A 1 99 ? 5.895 -4.398 15.420 1.00 25.25 99 VAL A C 1
ATOM 768 O O . VAL A 1 99 ? 5.988 -4.753 14.228 1.00 25.85 99 VAL A O 1
ATOM 772 N N . GLN A 1 100 ? 6.215 -3.170 15.844 1.00 24.43 100 GLN A N 1
ATOM 773 C CA . GLN A 1 100 ? 6.851 -2.183 14.963 1.00 24.05 100 GLN A CA 1
ATOM 774 C C . GLN A 1 100 ? 8.280 -2.559 14.471 1.00 24.43 100 GLN A C 1
ATOM 775 O O . GLN A 1 100 ? 8.606 -2.387 13.261 1.00 24.17 100 GLN A O 1
ATOM 781 N N . TRP A 1 101 ? 9.127 -3.067 15.372 1.00 23.93 101 TRP A N 1
ATOM 782 C CA . TRP A 1 101 ? 10.479 -3.494 14.990 1.00 26.10 101 TRP A CA 1
ATOM 783 C C . TRP A 1 101 ? 10.468 -4.572 13.921 1.00 27.47 101 TRP A C 1
ATOM 784 O O . TRP A 1 101 ? 11.325 -4.567 12.978 1.00 27.33 101 TRP A O 1
ATOM 795 N N . ARG A 1 102 ? 9.589 -5.558 14.145 1.00 28.57 102 ARG A N 1
ATOM 796 C CA . ARG A 1 102 ? 9.526 -6.782 13.353 1.00 29.98 102 ARG A CA 1
ATOM 797 C C . ARG A 1 102 ? 8.482 -6.688 12.247 1.00 30.82 102 ARG A C 1
ATOM 798 O O . ARG A 1 102 ? 8.543 -7.452 11.301 1.00 30.46 102 ARG A O 1
ATOM 806 N N . SER A 1 103 ? 7.511 -5.775 12.376 1.00 31.06 103 SER A N 1
ATOM 807 C CA . SER A 1 103 ? 6.384 -5.794 11.430 1.00 32.10 103 SER A CA 1
ATOM 808 C C . SER A 1 103 ? 5.620 -4.491 11.341 1.00 31.27 103 SER A C 1
ATOM 809 O O . SER A 1 103 ? 4.415 -4.453 11.543 1.00 30.12 103 SER A O 1
ATOM 812 N N . TRP A 1 104 ? 6.322 -3.409 11.026 1.00 30.10 104 TRP A N 1
ATOM 813 C CA . TRP A 1 104 ? 5.648 -2.157 10.812 1.00 27.80 104 TRP A CA 1
ATOM 814 C C . TRP A 1 104 ? 4.743 -2.407 9.589 1.00 27.75 104 TRP A C 1
ATOM 815 O O . TRP A 1 104 ? 5.232 -2.772 8.536 1.00 27.57 104 TRP A O 1
ATOM 826 N N . PRO A 1 105 ? 3.410 -2.288 9.764 1.00 27.61 105 PRO A N 1
ATOM 827 C CA . PRO A 1 105 ? 2.472 -2.673 8.698 1.00 26.72 105 PRO A CA 1
ATOM 828 C C . PRO A 1 105 ? 2.465 -1.727 7.489 1.00 28.18 105 PRO A C 1
ATOM 829 O O . PRO A 1 105 ? 2.473 -0.496 7.648 1.00 29.09 105 PRO A O 1
ATOM 833 N N . THR A 1 106 ? 2.415 -2.281 6.287 1.00 29.25 106 THR A N 1
ATOM 834 C CA . THR A 1 106 ? 2.146 -1.469 5.097 1.00 32.15 106 THR A CA 1
ATOM 835 C C . THR A 1 106 ? 0.647 -1.506 4.633 1.00 33.78 106 THR A C 1
ATOM 836 O O . THR A 1 106 ? -0.110 -2.427 5.008 1.00 33.07 106 THR A O 1
ATOM 840 N N . PRO A 1 107 ? 0.226 -0.504 3.820 1.00 35.16 107 PRO A N 1
ATOM 841 C CA . PRO A 1 107 ? -1.191 -0.335 3.409 1.00 36.42 107 PRO A CA 1
ATOM 842 C C . PRO A 1 107 ? -1.798 -1.544 2.670 1.00 36.83 107 PRO A C 1
ATOM 843 O O . PRO A 1 107 ? -3.012 -1.739 2.733 1.00 37.08 107 PRO A O 1
ATOM 847 N N . ASP A 1 108 ? -0.964 -2.346 2.008 1.00 37.04 108 ASP A N 1
ATOM 848 C CA . ASP A 1 108 ? -1.433 -3.560 1.303 1.00 38.45 108 ASP A CA 1
ATOM 849 C C . ASP A 1 108 ? -1.537 -4.820 2.212 1.00 38.42 108 ASP A C 1
ATOM 850 O O . ASP A 1 108 ? -1.766 -5.941 1.738 1.00 38.96 108 ASP A O 1
ATOM 855 N N . GLY A 1 109 ? -1.378 -4.625 3.518 1.00 38.72 109 GLY A N 1
ATOM 856 C CA . GLY A 1 109 ? -1.447 -5.734 4.466 1.00 36.62 109 GLY A CA 1
ATOM 857 C C . GLY A 1 109 ? -0.128 -6.470 4.658 1.00 35.95 109 GLY A C 1
ATOM 858 O O . GLY A 1 109 ? -0.051 -7.418 5.421 1.00 34.50 109 GLY A O 1
ATOM 859 N N . ARG A 1 110 ? 0.918 -6.036 3.977 1.00 35.53 110 ARG A N 1
ATOM 860 C CA . ARG A 1 110 ? 2.239 -6.581 4.273 1.00 36.05 110 ARG A CA 1
ATOM 861 C C . ARG A 1 110 ? 2.868 -5.878 5.447 1.00 34.96 110 ARG A C 1
ATOM 862 O O . ARG A 1 110 ? 2.197 -5.144 6.174 1.00 35.39 110 ARG A O 1
ATOM 870 N N . HIS A 1 111 ? 4.116 -6.193 5.725 1.00 34.88 111 HIS A N 1
ATOM 871 C CA . HIS A 1 111 ? 4.782 -5.577 6.864 1.00 33.54 111 HIS A CA 1
ATOM 872 C C . HIS A 1 111 ? 6.290 -5.550 6.661 1.00 32.27 111 HIS A C 1
ATOM 873 O O . HIS A 1 111 ? 6.805 -6.263 5.789 1.00 31.29 111 HIS A O 1
ATOM 880 N N . ILE A 1 112 ? 6.970 -4.673 7.423 1.00 30.68 112 ILE A N 1
ATOM 881 C CA . ILE A 1 112 ? 8.423 -4.467 7.323 1.00 29.67 112 ILE A CA 1
ATOM 882 C C . ILE A 1 112 ? 9.134 -4.982 8.566 1.00 28.02 112 ILE A C 1
ATOM 883 O O . ILE A 1 112 ? 8.852 -4.548 9.678 1.00 26.56 112 ILE A O 1
ATOM 888 N N . ASP A 1 113 ? 10.090 -5.866 8.356 1.00 27.71 113 ASP A N 1
ATOM 889 C CA . ASP A 1 113 ? 10.927 -6.367 9.447 1.00 28.62 113 ASP A CA 1
ATOM 890 C C . ASP A 1 113 ? 12.140 -5.471 9.538 1.00 27.13 113 ASP A C 1
ATOM 891 O O . ASP A 1 113 ? 13.060 -5.628 8.778 1.00 27.73 113 ASP A O 1
ATOM 896 N N . GLN A 1 114 ? 12.119 -4.507 10.452 1.00 26.99 114 GLN A N 1
ATOM 897 C CA . GLN A 1 114 ? 13.191 -3.513 10.487 1.00 26.62 114 GLN A CA 1
ATOM 898 C C . GLN A 1 114 ? 14.456 -4.104 11.058 1.00 26.07 114 GLN A C 1
ATOM 899 O O . GLN A 1 114 ? 15.549 -3.685 10.677 1.00 24.10 114 GLN A O 1
ATOM 905 N N . ILE A 1 115 ? 14.313 -5.044 12.010 1.00 25.81 115 ILE A N 1
ATOM 906 C CA . ILE A 1 115 ? 15.497 -5.700 12.559 1.00 26.61 115 ILE A CA 1
ATOM 907 C C . ILE A 1 115 ? 16.238 -6.464 11.476 1.00 26.54 115 ILE A C 1
ATOM 908 O O . ILE A 1 115 ? 17.406 -6.200 11.246 1.00 27.78 115 ILE A O 1
ATOM 913 N N . SER A 1 116 ? 15.559 -7.360 10.750 1.00 26.55 116 SER A N 1
ATOM 914 C CA . SER A 1 116 ? 16.269 -8.115 9.696 1.00 25.77 116 SER A CA 1
ATOM 915 C C . SER A 1 116 ? 16.857 -7.131 8.669 1.00 26.23 116 SER A C 1
ATOM 916 O O . SER A 1 116 ? 17.982 -7.327 8.177 1.00 25.56 116 SER A O 1
ATOM 919 N N . GLY A 1 117 ? 16.096 -6.067 8.365 1.00 25.61 117 GLY A N 1
ATOM 920 C CA . GLY A 1 117 ? 16.579 -4.998 7.494 1.00 25.64 117 GLY A CA 1
ATOM 921 C C . GLY A 1 117 ? 17.879 -4.406 8.003 1.00 26.29 117 GLY A C 1
ATOM 922 O O . GLY A 1 117 ? 18.883 -4.262 7.234 1.00 25.79 117 GLY A O 1
ATOM 923 N N . ALA A 1 118 ? 17.866 -4.038 9.287 1.00 25.83 118 ALA A N 1
ATOM 924 C CA . ALA A 1 118 ? 18.986 -3.396 9.907 1.00 26.58 118 ALA A CA 1
ATOM 925 C C . ALA A 1 118 ? 20.212 -4.315 9.894 1.00 27.12 118 ALA A C 1
ATOM 926 O O . ALA A 1 118 ? 21.298 -3.868 9.499 1.00 28.12 118 ALA A O 1
ATOM 928 N N . LEU A 1 119 ? 20.028 -5.605 10.245 1.00 27.30 119 LEU A N 1
ATOM 929 C CA . LEU A 1 119 ? 21.116 -6.600 10.192 1.00 28.47 119 LEU A CA 1
ATOM 930 C C . LEU A 1 119 ? 21.651 -6.805 8.757 1.00 30.54 119 LEU A C 1
ATOM 931 O O . LEU A 1 119 ? 22.879 -6.902 8.534 1.00 30.45 119 LEU A O 1
ATOM 936 N N . GLU A 1 120 ? 20.732 -6.888 7.795 1.00 30.30 120 GLU A N 1
ATOM 937 C CA . GLU A 1 120 ? 21.085 -6.927 6.371 1.00 31.77 120 GLU A CA 1
ATOM 938 C C . GLU A 1 120 ? 21.978 -5.786 5.975 1.00 28.75 120 GLU A C 1
ATOM 939 O O . GLU A 1 120 ? 22.938 -5.980 5.264 1.00 28.03 120 GLU A O 1
ATOM 945 N N . THR A 1 121 ? 21.588 -4.575 6.362 1.00 27.99 121 THR A N 1
ATOM 946 C CA . THR A 1 121 ? 22.333 -3.372 6.000 1.00 25.59 121 THR A CA 1
ATOM 947 C C . THR A 1 121 ? 23.715 -3.372 6.657 1.00 25.45 121 THR A C 1
ATOM 948 O O . THR A 1 121 ? 24.673 -2.936 6.052 1.00 25.17 121 THR A O 1
ATOM 952 N N . LEU A 1 122 ? 23.829 -3.943 7.858 1.00 24.91 122 LEU A N 1
ATOM 953 C CA . LEU A 1 122 ? 25.144 -4.026 8.514 1.00 25.44 122 LEU A CA 1
ATOM 954 C C . LEU A 1 122 ? 26.096 -4.943 7.758 1.00 26.74 122 LEU A C 1
ATOM 955 O O . LEU A 1 122 ? 27.300 -4.663 7.642 1.00 27.69 122 LEU A O 1
ATOM 960 N N . ARG A 1 123 ? 25.557 -6.065 7.286 1.00 27.60 123 ARG A N 1
ATOM 961 C CA . ARG A 1 123 ? 26.334 -7.069 6.582 1.00 28.65 123 ARG A CA 1
ATOM 962 C C . ARG A 1 123 ? 26.690 -6.621 5.212 1.00 28.26 123 ARG A C 1
ATOM 963 O O . ARG A 1 123 ? 27.776 -6.922 4.733 1.00 28.38 123 ARG A O 1
ATOM 971 N N . ASN A 1 124 ? 25.771 -5.939 4.553 1.00 27.34 124 ASN A N 1
ATOM 972 C CA . ASN A 1 124 ? 25.955 -5.694 3.128 1.00 28.15 124 ASN A CA 1
ATOM 973 C C . ASN A 1 124 ? 26.258 -4.268 2.781 1.00 28.34 124 ASN A C 1
ATOM 974 O O . ASN A 1 124 ? 27.001 -4.015 1.860 1.00 29.42 124 ASN A O 1
ATOM 979 N N . ASN A 1 125 ? 25.708 -3.331 3.552 1.00 28.01 125 ASN A N 1
ATOM 980 C CA . ASN A 1 125 ? 26.050 -1.916 3.409 1.00 28.58 125 ASN A CA 1
ATOM 981 C C . ASN A 1 125 ? 26.361 -1.212 4.764 1.00 26.10 125 ASN A C 1
ATOM 982 O O . ASN A 1 125 ? 25.621 -0.326 5.199 1.00 25.91 125 ASN A O 1
ATOM 987 N N . PRO A 1 126 ? 27.501 -1.552 5.377 1.00 24.08 126 PRO A N 1
ATOM 988 C CA . PRO A 1 126 ? 27.823 -1.030 6.716 1.00 23.11 126 PRO A CA 1
ATOM 989 C C . PRO A 1 126 ? 27.874 0.515 6.810 1.00 22.99 126 PRO A C 1
ATOM 990 O O . PRO A 1 126 ? 27.520 1.082 7.861 1.00 20.33 126 PRO A O 1
ATOM 994 N N . ASP A 1 127 ? 28.240 1.187 5.710 1.00 23.19 127 ASP A N 1
ATOM 995 C CA . ASP A 1 127 ? 28.356 2.632 5.722 1.00 24.29 127 ASP A CA 1
ATOM 996 C C . ASP A 1 127 ? 27.016 3.371 5.584 1.00 24.05 127 ASP A C 1
ATOM 997 O O . ASP A 1 127 ? 27.000 4.613 5.600 1.00 24.77 127 ASP A O 1
ATOM 1002 N N . SER A 1 128 ? 25.922 2.654 5.311 1.00 23.37 128 SER A N 1
ATOM 1003 C CA . SER A 1 128 ? 24.602 3.338 5.091 1.00 22.93 128 SER A CA 1
ATOM 1004 C C . SER A 1 128 ? 24.358 4.389 6.185 1.00 24.15 128 SER A C 1
ATOM 1005 O O . SER A 1 128 ? 24.745 4.189 7.365 1.00 22.58 128 SER A O 1
ATOM 1008 N N . ARG A 1 129 ? 23.720 5.491 5.808 1.00 24.30 129 ARG A N 1
ATOM 1009 C CA . ARG A 1 129 ? 23.399 6.574 6.755 1.00 26.11 129 ARG A CA 1
ATOM 1010 C C . ARG A 1 129 ? 21.904 6.591 7.015 1.00 25.84 129 ARG A C 1
ATOM 1011 O O . ARG A 1 129 ? 21.327 7.590 7.492 1.00 25.89 129 ARG A O 1
ATOM 1019 N N . ARG A 1 130 ? 21.277 5.474 6.724 1.00 24.01 130 ARG A N 1
ATOM 1020 C CA . ARG A 1 130 ? 19.869 5.383 6.866 1.00 24.36 130 ARG A CA 1
ATOM 1021 C C . ARG A 1 130 ? 19.557 4.041 7.555 1.00 23.08 130 ARG A C 1
ATOM 1022 O O . ARG A 1 130 ? 18.493 3.514 7.412 1.00 21.98 130 ARG A O 1
ATOM 1030 N N . ASN A 1 131 ? 20.500 3.547 8.355 1.00 22.37 131 ASN A N 1
ATOM 1031 C CA . ASN A 1 131 ? 20.256 2.322 9.131 1.00 22.61 131 ASN A CA 1
ATOM 1032 C C . ASN A 1 131 ? 19.496 2.644 10.455 1.00 22.52 131 ASN A C 1
ATOM 1033 O O . ASN A 1 131 ? 20.078 2.807 11.533 1.00 19.98 131 ASN A O 1
ATOM 1038 N N . ILE A 1 132 ? 18.179 2.765 10.314 1.00 23.53 132 ILE A N 1
ATOM 1039 C CA . ILE A 1 132 ? 17.321 3.278 11.361 1.00 23.67 132 ILE A CA 1
ATOM 1040 C C . ILE A 1 132 ? 16.307 2.192 11.731 1.00 23.63 132 ILE A C 1
ATOM 1041 O O . ILE A 1 132 ? 15.800 1.489 10.874 1.00 23.84 132 ILE A O 1
ATOM 1046 N N . VAL A 1 133 ? 15.917 2.149 12.985 1.00 23.87 133 VAL A N 1
ATOM 1047 C CA . VAL A 1 133 ? 14.768 1.384 13.369 1.00 23.72 133 VAL A CA 1
ATOM 1048 C C . VAL A 1 133 ? 13.882 2.320 14.168 1.00 24.32 133 VAL A C 1
ATOM 1049 O O . VAL A 1 133 ? 14.370 3.052 15.021 1.00 24.62 133 VAL A O 1
ATOM 1053 N N . SER A 1 134 ? 12.587 2.356 13.843 1.00 24.42 134 SER A N 1
ATOM 1054 C CA . SER A 1 134 ? 11.660 3.249 14.527 1.00 23.56 134 SER A CA 1
ATOM 1055 C C . SER A 1 134 ? 10.458 2.510 15.088 1.00 24.31 134 SER A C 1
ATOM 1056 O O . SER A 1 134 ? 9.912 1.617 14.437 1.00 23.61 134 SER A O 1
ATOM 1059 N N . ALA A 1 135 ? 10.009 2.908 16.274 1.00 22.94 135 ALA A N 1
ATOM 1060 C CA . ALA A 1 135 ? 8.741 2.380 16.763 1.00 24.31 135 ALA A CA 1
ATOM 1061 C C . ALA A 1 135 ? 7.697 3.454 16.814 1.00 24.95 135 ALA A C 1
ATOM 1062 O O . ALA A 1 135 ? 6.597 3.232 17.325 1.00 26.71 135 ALA A O 1
ATOM 1064 N N . TRP A 1 136 ? 8.023 4.634 16.278 1.00 25.69 136 TRP A N 1
ATOM 1065 C CA . TRP A 1 136 ? 7.097 5.746 16.316 1.00 25.49 136 TRP A CA 1
ATOM 1066 C C . TRP A 1 136 ? 6.227 5.804 15.063 1.00 26.79 136 TRP A C 1
ATOM 1067 O O . TRP A 1 136 ? 6.466 6.610 14.119 1.00 26.62 136 TRP A O 1
ATOM 1078 N N . ASN A 1 137 ? 5.231 4.918 15.042 1.00 27.72 137 ASN A N 1
ATOM 1079 C CA . ASN A 1 137 ? 4.324 4.802 13.944 1.00 27.80 137 ASN A CA 1
ATOM 1080 C C . ASN A 1 137 ? 3.126 5.594 14.267 1.00 28.67 137 ASN A C 1
ATOM 1081 O O . ASN A 1 137 ? 2.225 5.110 14.966 1.00 29.07 137 ASN A O 1
ATOM 1086 N N . VAL A 1 138 ? 3.074 6.805 13.733 1.00 28.12 138 VAL A N 1
ATOM 1087 C CA . VAL A 1 138 ? 2.106 7.777 14.189 1.00 28.23 138 VAL A CA 1
ATOM 1088 C C . VAL A 1 138 ? 0.667 7.284 13.973 1.00 29.55 138 VAL A C 1
ATOM 1089 O O . VAL A 1 138 ? -0.224 7.567 14.774 1.00 29.65 138 VAL A O 1
ATOM 1093 N N . SER A 1 139 ? 0.455 6.505 12.914 1.00 31.05 139 SER A N 1
ATOM 1094 C CA . SER A 1 139 ? -0.893 6.052 12.568 1.00 31.12 139 SER A CA 1
ATOM 1095 C C . SER A 1 139 ? -1.279 4.809 13.361 1.00 32.11 139 SER A C 1
ATOM 1096 O O . SER A 1 139 ? -2.395 4.284 13.205 1.00 31.61 139 SER A O 1
ATOM 1099 N N . GLU A 1 140 ? -0.355 4.334 14.210 1.00 31.84 140 GLU A N 1
ATOM 1100 C CA . GLU A 1 140 ? -0.625 3.153 15.054 1.00 31.98 140 GLU A CA 1
ATOM 1101 C C . GLU A 1 140 ? -0.691 3.468 16.546 1.00 31.93 140 GLU A C 1
ATOM 1102 O O . GLU A 1 140 ? -1.178 2.667 17.320 1.00 31.09 140 GLU A O 1
ATOM 1108 N N . LEU A 1 141 ? -0.239 4.661 16.923 1.00 33.21 141 LEU A N 1
ATOM 1109 C CA . LEU A 1 141 ? -0.212 5.082 18.323 1.00 35.20 141 LEU A CA 1
ATOM 1110 C C . LEU A 1 141 ? -1.589 4.849 19.046 1.00 37.08 141 LEU A C 1
ATOM 1111 O O . LEU A 1 141 ? -1.624 4.305 20.157 1.00 36.75 141 LEU A O 1
ATOM 1116 N N . GLU A 1 142 ? -2.692 5.247 18.382 1.00 38.30 142 GLU A N 1
ATOM 1117 C CA . GLU A 1 142 ? -4.094 4.980 18.832 1.00 40.61 142 GLU A CA 1
ATOM 1118 C C . GLU A 1 142 ? -4.314 3.577 19.456 1.00 39.80 142 GLU A C 1
ATOM 1119 O O . GLU A 1 142 ? -5.105 3.422 20.391 1.00 39.97 142 GLU A O 1
ATOM 1125 N N . ASN A 1 143 ? -3.611 2.580 18.908 1.00 39.26 143 ASN A N 1
ATOM 1126 C CA . ASN A 1 143 ? -3.823 1.164 19.217 1.00 38.55 143 ASN A CA 1
ATOM 1127 C C . ASN A 1 143 ? -2.869 0.593 20.270 1.00 38.72 143 ASN A C 1
ATOM 1128 O O . ASN A 1 143 ? -3.093 -0.516 20.773 1.00 38.80 143 ASN A O 1
ATOM 1133 N N . MET A 1 144 ? -1.782 1.322 20.563 1.00 37.53 144 MET A N 1
ATOM 1134 C CA . MET A 1 144 ? -0.825 0.882 21.573 1.00 36.80 144 MET A CA 1
ATOM 1135 C C . MET A 1 144 ? -1.383 1.174 22.959 1.00 37.00 144 MET A C 1
ATOM 1136 O O . MET A 1 144 ? -2.063 2.187 23.162 1.00 35.40 144 MET A O 1
ATOM 1141 N N . ALA A 1 145 ? -1.081 0.298 23.914 1.00 37.11 145 ALA A N 1
ATOM 1142 C CA . ALA A 1 145 ? -1.385 0.581 25.308 1.00 37.97 145 ALA A CA 1
ATOM 1143 C C . ALA A 1 145 ? -0.853 1.971 25.699 1.00 38.79 145 ALA A C 1
ATOM 1144 O O . ALA A 1 145 ? -1.414 2.664 26.578 1.00 38.99 145 ALA A O 1
ATOM 1146 N N . LEU A 1 146 ? 0.168 2.409 24.962 1.00 38.83 146 LEU A N 1
ATOM 1147 C CA . LEU A 1 146 ? 1.183 3.319 25.458 1.00 38.31 146 LEU A CA 1
ATOM 1148 C C . LEU A 1 146 ? 2.124 3.625 24.302 1.00 37.47 146 LEU A C 1
ATOM 1149 O O . LEU A 1 146 ? 2.573 2.698 23.622 1.00 38.79 146 LEU A O 1
ATOM 1154 N N . PRO A 1 147 ? 2.430 4.911 24.062 1.00 35.93 147 PRO A N 1
ATOM 1155 C CA . PRO A 1 147 ? 3.389 5.250 22.989 1.00 34.66 147 PRO A CA 1
ATOM 1156 C C . PRO A 1 147 ? 4.847 4.876 23.350 1.00 33.27 147 PRO A C 1
ATOM 1157 O O . PRO A 1 147 ? 5.235 4.959 24.498 1.00 32.39 147 PRO A O 1
ATOM 1161 N N . PRO A 1 148 ? 5.626 4.430 22.373 1.00 33.08 148 PRO A N 1
ATOM 1162 C CA . PRO A 1 148 ? 7.021 4.072 22.635 1.00 33.55 148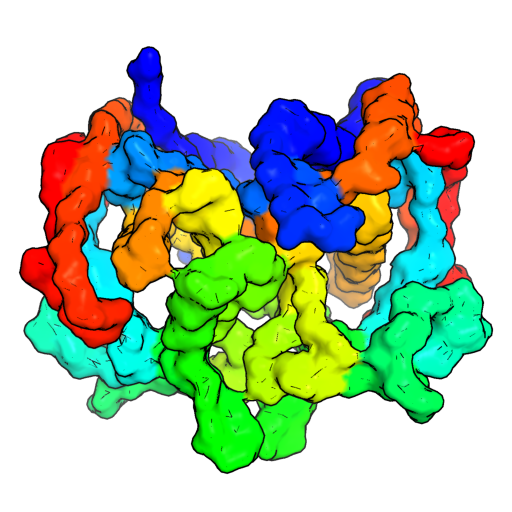 PRO A CA 1
ATOM 1163 C C . PRO A 1 148 ? 7.797 5.225 23.280 1.00 33.15 148 PRO A C 1
ATOM 1164 O O . PRO A 1 148 ? 7.674 6.385 22.835 1.00 32.99 148 PRO A O 1
ATOM 1168 N N . CYS A 1 149 ? 8.532 4.907 24.354 1.00 32.70 149 CYS A N 1
ATOM 1169 C CA . CYS A 1 149 ? 9.501 5.845 24.977 1.00 33.13 149 CYS A CA 1
ATOM 1170 C C . CYS A 1 149 ? 10.829 5.817 24.261 1.00 30.24 149 CYS A C 1
ATOM 1171 O O . CYS A 1 149 ? 11.309 6.834 23.845 1.00 29.92 149 CYS A O 1
ATOM 1174 N N . HIS A 1 150 ? 11.459 4.655 24.194 1.00 29.08 150 HIS A N 1
ATOM 1175 C CA . HIS A 1 150 ? 12.730 4.551 23.482 1.00 30.43 150 HIS A CA 1
ATOM 1176 C C . HIS A 1 150 ? 12.423 4.294 22.023 1.00 29.62 150 HIS A C 1
ATOM 1177 O O . HIS A 1 150 ? 12.166 3.179 21.644 1.00 31.89 150 HIS A O 1
ATOM 1184 N N . LEU A 1 151 ? 12.336 5.355 21.221 1.00 28.37 151 LEU A N 1
ATOM 1185 C CA . LEU A 1 151 ? 11.479 5.291 20.023 1.00 26.31 151 LEU A CA 1
ATOM 1186 C C . LEU A 1 151 ? 12.146 5.102 18.645 1.00 25.95 151 LEU A C 1
ATOM 1187 O O . LEU A 1 151 ? 11.454 4.963 17.643 1.00 27.61 151 LEU A O 1
ATOM 1192 N N . LEU A 1 152 ? 13.467 5.112 18.586 1.00 24.70 152 LEU A N 1
ATOM 1193 C CA . LEU A 1 152 ? 14.162 5.024 17.308 1.00 23.20 152 LEU A CA 1
ATOM 1194 C C . LEU A 1 152 ? 15.586 4.844 17.646 1.00 22.12 152 LEU A C 1
ATOM 1195 O O . LEU A 1 152 ? 16.065 5.430 18.609 1.00 21.51 152 LEU A O 1
ATOM 1200 N N . PHE A 1 153 ? 16.286 4.018 16.873 1.00 20.78 153 PHE A N 1
ATOM 1201 C CA . PHE A 1 153 ? 17.722 4.005 16.957 1.00 20.20 153 PHE A CA 1
ATOM 1202 C C . PHE A 1 153 ? 18.411 3.922 15.576 1.00 20.29 153 PHE A C 1
ATOM 1203 O O . PHE A 1 153 ? 17.786 3.557 14.596 1.00 18.86 153 PHE A O 1
ATOM 1211 N N . GLN A 1 154 ? 19.724 4.181 15.557 1.00 19.19 154 GLN A N 1
ATOM 1212 C CA . GLN A 1 154 ? 20.484 4.249 14.343 1.00 18.34 154 GLN A CA 1
ATOM 1213 C C . GLN A 1 154 ? 21.773 3.512 14.543 1.00 19.09 154 GLN A C 1
ATOM 1214 O O . GLN A 1 154 ? 22.387 3.612 15.589 1.00 17.39 154 GLN A O 1
ATOM 1220 N N . LEU A 1 155 ? 22.172 2.747 13.534 1.00 18.71 155 LEU A N 1
ATOM 1221 C CA . LEU A 1 155 ? 23.399 2.074 13.592 1.00 19.10 155 LEU A CA 1
ATOM 1222 C C . LEU A 1 155 ? 24.382 2.669 12.591 1.00 19.47 155 LEU A C 1
ATOM 1223 O O . LEU A 1 155 ? 24.002 3.149 11.493 1.00 19.55 155 LEU A O 1
ATOM 1228 N N . TYR A 1 156 ? 25.651 2.565 12.956 1.00 19.94 156 TYR A N 1
ATOM 1229 C CA . TYR A 1 156 ? 26.761 3.227 12.295 1.00 18.90 156 TYR A CA 1
ATOM 1230 C C . TYR A 1 156 ? 27.949 2.323 12.528 1.00 19.37 156 TYR A C 1
ATOM 1231 O O . TYR A 1 156 ? 28.082 1.698 13.635 1.00 19.37 156 TYR A O 1
ATOM 1240 N N . VAL A 1 157 ? 28.816 2.230 11.526 1.00 18.13 157 VAL A N 1
ATOM 1241 C CA . VAL A 1 157 ? 29.998 1.375 11.613 1.00 18.86 157 VAL A CA 1
ATOM 1242 C C . VAL A 1 157 ? 31.177 2.177 11.182 1.00 18.66 157 VAL A C 1
ATOM 1243 O O . VAL A 1 157 ? 31.123 2.811 10.181 1.00 21.89 157 VAL A O 1
ATOM 1247 N N . ALA A 1 158 ? 32.234 2.172 11.944 1.00 18.66 158 ALA A N 1
ATOM 1248 C CA . ALA A 1 158 ? 33.473 2.763 11.484 1.00 21.08 158 ALA A CA 1
ATOM 1249 C C . ALA A 1 158 ? 34.566 1.891 11.994 1.00 21.86 158 ALA A C 1
ATOM 1250 O O . ALA A 1 158 ? 34.466 1.388 13.112 1.00 22.24 158 ALA A O 1
ATOM 1252 N N . ASP A 1 159 ? 35.607 1.716 11.198 1.00 23.32 159 ASP A N 1
ATOM 1253 C CA . ASP A 1 159 ? 36.793 0.936 11.614 1.00 27.26 159 ASP A CA 1
ATOM 1254 C C . ASP A 1 159 ? 36.416 -0.427 12.180 1.00 26.41 159 ASP A C 1
ATOM 1255 O O . ASP A 1 159 ? 37.032 -0.888 13.123 1.00 27.49 159 ASP A O 1
ATOM 1260 N N . GLY A 1 160 ? 35.411 -1.066 11.595 1.00 25.59 160 GLY A N 1
ATOM 1261 C CA . GLY A 1 160 ? 34.950 -2.358 12.090 1.00 26.20 160 GLY A CA 1
ATOM 1262 C C . GLY A 1 160 ? 34.263 -2.346 13.464 1.00 25.77 160 GLY A C 1
ATOM 1263 O O . GLY A 1 160 ? 34.073 -3.401 14.081 1.00 26.62 160 GLY A O 1
ATOM 1264 N N . LYS A 1 161 ? 33.796 -1.177 13.883 1.00 24.36 161 LYS A N 1
ATOM 1265 C CA . LYS A 1 161 ? 33.125 -1.030 15.165 1.00 22.96 161 LYS A CA 1
ATOM 1266 C C . LYS A 1 161 ? 31.699 -0.560 14.966 1.00 21.47 161 LYS A C 1
ATOM 1267 O O . LYS A 1 161 ? 31.481 0.466 14.330 1.00 20.30 161 LYS A O 1
ATOM 1273 N N . LEU A 1 162 ? 30.732 -1.287 15.540 1.00 19.48 162 LEU A N 1
ATOM 1274 C CA . LEU A 1 162 ? 29.346 -0.865 15.519 1.00 18.15 162 LEU A CA 1
ATOM 1275 C C . LEU A 1 162 ? 28.985 0.091 16.657 1.00 17.83 162 LEU A C 1
ATOM 1276 O O . LEU A 1 162 ? 29.132 -0.238 17.849 1.00 17.70 162 LEU A O 1
ATOM 1281 N N . SER A 1 163 ? 28.487 1.259 16.283 1.00 17.11 163 SER A N 1
ATOM 1282 C CA . SER A 1 163 ? 27.825 2.131 17.208 1.00 18.07 163 SER A CA 1
ATOM 1283 C C . SER A 1 163 ? 26.301 2.187 17.027 1.00 18.57 163 SER A C 1
ATOM 1284 O O . SER A 1 163 ? 25.768 1.968 15.917 1.00 18.00 163 SER A O 1
ATOM 1287 N N . CYS A 1 164 ? 25.641 2.599 18.095 1.00 18.20 164 CYS A N 1
ATOM 1288 C CA . CYS A 1 164 ? 24.244 2.684 18.151 1.00 18.95 164 CYS A CA 1
ATOM 1289 C C . CYS A 1 164 ? 23.876 3.906 18.924 1.00 19.78 164 CYS A C 1
ATOM 1290 O O . CYS A 1 164 ? 24.333 4.093 20.051 1.00 19.95 164 CYS A O 1
ATOM 1293 N N . GLN A 1 165 ? 22.992 4.710 18.367 1.00 20.30 165 GLN A N 1
ATOM 1294 C CA . GLN A 1 165 ? 22.376 5.802 19.106 1.00 20.31 165 GLN A CA 1
ATOM 1295 C C . GLN A 1 165 ? 20.892 5.574 19.228 1.00 21.81 165 GLN A C 1
ATOM 1296 O O . GLN A 1 165 ? 20.224 5.247 18.217 1.00 19.84 165 GLN A O 1
ATOM 1302 N N . LEU A 1 166 ? 20.354 5.814 20.439 1.00 23.38 166 LEU A N 1
ATOM 1303 C CA . LEU A 1 166 ? 18.897 5.741 20.687 1.00 23.72 166 LEU A CA 1
ATOM 1304 C C . LEU A 1 166 ? 18.253 7.126 20.950 1.00 23.89 166 LEU A C 1
ATOM 1305 O O . LEU A 1 166 ? 18.839 7.967 21.599 1.00 24.83 166 LEU A O 1
ATOM 1310 N N . TYR A 1 167 ? 17.033 7.351 20.456 1.00 22.93 167 TYR A N 1
ATOM 1311 C CA . TYR A 1 167 ? 16.298 8.536 20.874 1.00 22.20 167 TYR A CA 1
ATOM 1312 C C . TYR A 1 167 ? 15.164 8.147 21.822 1.00 21.96 167 TYR A C 1
ATOM 1313 O O . TYR A 1 167 ? 14.247 7.446 21.446 1.00 23.37 167 TYR A O 1
ATOM 1322 N N . GLN A 1 168 ? 15.229 8.634 23.043 1.00 20.62 168 GLN A N 1
ATOM 1323 C CA . GLN A 1 168 ? 14.237 8.330 24.012 1.00 20.10 168 GLN A CA 1
ATOM 1324 C C . GLN A 1 168 ? 13.540 9.649 24.446 1.00 20.78 168 GLN A C 1
ATOM 1325 O O . GLN A 1 168 ? 14.200 10.577 24.958 1.00 20.37 168 GLN A O 1
ATOM 1331 N N . ARG A 1 169 ? 12.224 9.742 24.164 1.00 19.59 169 ARG A N 1
ATOM 1332 C CA . ARG A 1 169 ? 11.490 10.974 24.288 1.00 19.61 169 ARG A CA 1
ATOM 1333 C C . ARG A 1 169 ? 11.245 11.336 25.757 1.00 20.66 169 ARG A C 1
ATOM 1334 O O . ARG A 1 169 ? 11.009 12.509 26.085 1.00 20.64 169 ARG A O 1
ATOM 1342 N N . SER A 1 170 ? 11.258 10.321 26.634 1.00 20.45 170 SER A N 1
ATOM 1343 C CA . SER A 1 170 ? 10.868 10.503 28.038 1.00 22.28 170 SER A CA 1
ATOM 1344 C C . SER A 1 170 ? 11.698 9.595 28.912 1.00 21.78 170 SER A C 1
ATOM 1345 O O . SER A 1 170 ? 11.768 8.444 28.671 1.00 22.64 170 SER A O 1
ATOM 1348 N N . ALA A 1 171 ? 12.373 10.147 29.910 1.00 22.43 171 ALA A N 1
ATOM 1349 C CA . ALA A 1 171 ? 13.381 9.375 30.648 1.00 21.70 171 ALA A CA 1
ATOM 1350 C C . ALA A 1 171 ? 13.234 9.513 32.167 1.00 22.06 171 ALA A C 1
ATOM 1351 O O . ALA A 1 171 ? 13.634 10.517 32.753 1.00 22.47 171 ALA A O 1
ATOM 1353 N N . ASP A 1 172 ? 12.642 8.496 32.780 1.00 22.32 172 ASP A N 1
ATOM 1354 C CA . ASP A 1 172 ? 12.602 8.366 34.221 1.00 23.09 172 ASP A CA 1
ATOM 1355 C C . ASP A 1 172 ? 13.990 8.031 34.642 1.00 22.42 172 ASP A C 1
ATOM 1356 O O . ASP A 1 172 ? 14.426 6.873 34.504 1.00 21.84 172 ASP A O 1
ATOM 1361 N N . MET A 1 173 ? 14.728 9.053 35.100 1.00 23.28 173 MET A N 1
ATOM 1362 C CA . MET A 1 173 ? 16.215 8.942 35.230 1.00 23.17 173 MET A CA 1
ATOM 1363 C C . MET A 1 173 ? 16.653 7.895 36.270 1.00 23.15 173 MET A C 1
ATOM 1364 O O . MET A 1 173 ? 17.586 7.131 36.034 1.00 23.44 173 MET A O 1
ATOM 1369 N N . PHE A 1 174 ? 16.045 7.931 37.460 1.00 23.18 174 PHE A N 1
ATOM 1370 C CA . PHE A 1 174 ? 16.456 6.994 38.522 1.00 23.91 174 PHE A CA 1
ATOM 1371 C C . PHE A 1 174 ? 16.080 5.588 38.197 1.00 24.10 174 PHE A C 1
ATOM 1372 O O . PHE A 1 174 ? 16.884 4.692 38.352 1.00 25.78 174 PHE A O 1
ATOM 1380 N N . LEU A 1 175 ? 14.841 5.391 37.769 1.00 24.11 175 LEU A N 1
ATOM 1381 C CA . LEU A 1 175 ? 14.299 4.074 37.649 1.00 26.04 175 LEU A CA 1
ATOM 1382 C C . LEU A 1 175 ? 14.400 3.432 36.267 1.00 24.84 175 LEU A C 1
ATOM 1383 O O . LEU A 1 175 ? 14.700 2.277 36.171 1.00 26.20 175 LEU A O 1
ATOM 1388 N N . GLY A 1 176 ? 14.036 4.140 35.216 1.00 23.98 176 GLY A N 1
ATOM 1389 C CA . GLY A 1 176 ? 13.916 3.498 33.900 1.00 24.47 176 GLY A CA 1
ATOM 1390 C C . GLY A 1 176 ? 15.239 3.419 33.158 1.00 24.97 176 GLY A C 1
ATOM 1391 O O . GLY A 1 176 ? 15.577 2.402 32.583 1.00 26.61 176 GLY A O 1
ATOM 1392 N N . VAL A 1 177 ? 16.000 4.502 33.193 1.00 24.10 177 VAL A N 1
ATOM 1393 C CA . VAL A 1 177 ? 17.077 4.667 32.279 1.00 22.52 177 VAL A CA 1
ATOM 1394 C C . VAL A 1 177 ? 18.190 3.663 32.518 1.00 22.17 177 VAL A C 1
ATOM 1395 O O . VAL A 1 177 ? 18.931 3.326 31.605 1.00 22.75 177 VAL A O 1
ATOM 1399 N N . PRO A 1 178 ? 18.396 3.253 33.767 1.00 22.18 178 PRO A N 1
ATOM 1400 C CA . PRO A 1 178 ? 19.449 2.251 33.840 1.00 20.97 178 PRO A CA 1
ATOM 1401 C C . PRO A 1 178 ? 19.045 0.962 33.103 1.00 20.53 178 PRO A C 1
ATOM 1402 O O . PRO A 1 178 ? 19.868 0.353 32.504 1.00 20.78 178 PRO A O 1
ATOM 1406 N N . PHE A 1 179 ? 17.763 0.636 33.067 1.00 21.27 179 PHE A N 1
ATOM 1407 C CA . PHE A 1 179 ? 17.321 -0.506 32.306 1.00 23.47 179 PHE A CA 1
ATOM 1408 C C . PHE A 1 179 ? 17.458 -0.278 30.793 1.00 23.80 179 PHE A C 1
ATOM 1409 O O . PHE A 1 179 ? 17.814 -1.206 30.063 1.00 22.14 179 PHE A O 1
ATOM 1417 N N . ASN A 1 180 ? 17.152 0.947 30.342 1.00 22.99 180 ASN A N 1
ATOM 1418 C CA . ASN A 1 180 ? 17.180 1.295 28.946 1.00 23.23 180 ASN A CA 1
ATOM 1419 C C . ASN A 1 180 ? 18.621 1.252 28.391 1.00 22.27 180 ASN A C 1
ATOM 1420 O O . ASN A 1 180 ? 18.864 0.759 27.284 1.00 22.46 180 ASN A O 1
ATOM 1425 N N . ILE A 1 181 ? 19.581 1.728 29.180 1.00 20.51 181 ILE A N 1
ATOM 1426 C CA . ILE A 1 181 ? 20.989 1.715 28.749 1.00 18.82 181 ILE A CA 1
ATOM 1427 C C . ILE A 1 181 ? 21.464 0.310 28.560 1.00 19.26 181 ILE A C 1
ATOM 1428 O O . ILE A 1 181 ? 22.025 -0.024 27.540 1.00 22.04 181 ILE A O 1
ATOM 1433 N N . ALA A 1 182 ? 21.223 -0.542 29.543 1.00 19.89 182 ALA A N 1
ATOM 1434 C CA . ALA A 1 182 ? 21.768 -1.901 29.493 1.00 19.35 182 ALA A CA 1
ATOM 1435 C C . ALA A 1 182 ? 21.084 -2.621 28.359 1.00 18.69 182 ALA A C 1
ATOM 1436 O O . ALA A 1 182 ? 21.690 -3.436 27.678 1.00 17.34 182 ALA A O 1
ATOM 1438 N N . SER A 1 183 ? 19.818 -2.288 28.148 1.00 18.87 183 SER A N 1
ATOM 1439 C CA . SER A 1 183 ? 18.979 -2.991 27.172 1.00 20.41 183 SER A CA 1
ATOM 1440 C C . SER A 1 183 ? 19.503 -2.778 25.751 1.00 21.00 183 SER A C 1
ATOM 1441 O O . SER A 1 183 ? 19.653 -3.721 24.999 1.00 23.69 183 SER A O 1
ATOM 1444 N N . TYR A 1 184 ? 19.858 -1.543 25.419 1.00 20.87 184 TYR A N 1
ATOM 1445 C CA . TYR A 1 184 ? 20.320 -1.205 24.086 1.00 20.57 184 TYR A CA 1
ATOM 1446 C C . TYR A 1 184 ? 21.795 -1.460 23.872 1.00 20.15 184 TYR A C 1
ATOM 1447 O O . TYR A 1 184 ? 22.195 -1.841 22.787 1.00 20.32 184 TYR A O 1
ATOM 1456 N N . ALA A 1 185 ? 22.586 -1.400 24.938 1.00 19.56 185 ALA A N 1
ATOM 1457 C CA . ALA A 1 185 ? 23.954 -1.786 24.824 1.00 18.95 185 ALA A CA 1
ATOM 1458 C C . ALA A 1 185 ? 24.013 -3.269 24.407 1.00 20.46 185 ALA A C 1
ATOM 1459 O O . ALA A 1 185 ? 24.954 -3.704 23.700 1.00 18.86 185 ALA A O 1
ATOM 1461 N N . LEU A 1 186 ? 23.054 -4.056 24.915 1.00 20.92 186 LEU A N 1
ATOM 1462 C CA . LEU A 1 186 ? 23.061 -5.503 24.724 1.00 20.88 186 LEU A CA 1
ATOM 1463 C C . LEU A 1 186 ? 22.623 -5.726 23.283 1.00 21.82 186 LEU A C 1
ATOM 1464 O O . LEU A 1 186 ? 23.218 -6.533 22.546 1.00 20.63 186 LEU A O 1
ATOM 1469 N N . LEU A 1 187 ? 21.596 -4.972 22.877 1.00 22.64 187 LEU A N 1
ATOM 1470 C CA . LEU A 1 187 ? 21.084 -5.068 21.551 1.00 22.85 187 LEU A CA 1
ATOM 1471 C C . LEU A 1 187 ? 22.193 -4.743 20.587 1.00 23.61 187 LEU A C 1
ATOM 1472 O O . LEU A 1 187 ? 22.432 -5.482 19.665 1.00 24.97 187 LEU A O 1
ATOM 1477 N N . THR A 1 188 ? 22.946 -3.684 20.847 1.00 24.10 188 THR A N 1
ATOM 1478 C CA . THR A 1 188 ? 24.032 -3.365 19.923 1.00 24.65 188 THR A CA 1
ATOM 1479 C C . THR A 1 188 ? 25.145 -4.446 19.850 1.00 24.34 188 THR A C 1
ATOM 1480 O O . THR A 1 188 ? 25.755 -4.701 18.768 1.00 22.42 188 THR A O 1
ATOM 1484 N N . HIS A 1 189 ? 25.348 -5.134 20.971 1.00 23.77 189 HIS A N 1
ATOM 1485 C CA . HIS A 1 189 ? 26.290 -6.263 21.032 1.00 20.01 189 HIS A CA 1
ATOM 1486 C C . HIS A 1 189 ? 25.842 -7.476 20.194 1.00 19.88 189 HIS A C 1
ATOM 1487 O O . HIS A 1 189 ? 26.667 -8.136 19.531 1.00 19.88 189 HIS A O 1
ATOM 1494 N N . MET A 1 190 ? 24.534 -7.747 20.231 1.00 20.07 190 MET A N 1
ATOM 1495 C CA . MET A 1 190 ? 23.870 -8.726 19.395 1.00 21.06 190 MET A CA 1
ATOM 1496 C C . MET A 1 190 ? 24.013 -8.470 17.898 1.00 21.74 190 MET A C 1
ATOM 1497 O O . MET A 1 190 ? 24.401 -9.374 17.150 1.00 23.82 190 MET A O 1
ATOM 1502 N N . PHE A 1 191 ? 23.683 -7.252 17.463 1.00 21.92 191 PHE A N 1
ATOM 1503 C CA . PHE A 1 191 ? 23.896 -6.822 16.074 1.00 21.73 191 PHE A CA 1
ATOM 1504 C C . PHE A 1 191 ? 25.335 -6.990 15.654 1.00 22.81 191 PHE A C 1
ATOM 1505 O O . PHE A 1 191 ? 25.615 -7.585 14.602 1.00 24.08 191 PHE A O 1
ATOM 1513 N N . ALA A 1 192 ? 26.249 -6.482 16.479 1.00 22.28 192 ALA A N 1
ATOM 1514 C CA . ALA A 1 192 ? 27.655 -6.539 16.161 1.00 22.72 192 ALA A CA 1
ATOM 1515 C C . ALA A 1 192 ? 28.080 -7.979 15.980 1.00 23.68 192 ALA A C 1
ATOM 1516 O O . ALA A 1 192 ? 28.842 -8.292 15.076 1.00 24.59 192 ALA A O 1
ATOM 1518 N N . GLN A 1 193 ? 27.585 -8.854 16.844 1.00 25.70 193 GLN A N 1
ATOM 1519 C CA . GLN A 1 193 ? 28.026 -10.284 16.843 1.00 26.83 193 GLN A CA 1
ATOM 1520 C C . GLN A 1 193 ? 27.468 -11.011 15.633 1.00 27.05 193 GLN A C 1
ATOM 1521 O O . GLN A 1 193 ? 28.166 -11.780 15.000 1.00 27.67 193 GLN A O 1
ATOM 1527 N N . GLN A 1 194 ? 26.212 -10.728 15.291 1.00 27.09 194 GLN A N 1
ATOM 1528 C CA . GLN A 1 194 ? 25.577 -11.377 14.135 1.00 26.51 194 GLN A CA 1
ATOM 1529 C C . GLN A 1 194 ? 26.159 -10.903 12.799 1.00 25.09 194 GLN A C 1
ATOM 1530 O O . GLN A 1 194 ? 26.191 -11.665 11.820 1.00 25.28 194 GLN A O 1
ATOM 1536 N N . ALA A 1 195 ? 26.662 -9.671 12.787 1.00 21.93 195 ALA A N 1
ATOM 1537 C CA . ALA A 1 195 ? 27.329 -9.113 11.633 1.00 21.47 195 ALA A CA 1
ATOM 1538 C C . ALA A 1 195 ? 28.870 -9.237 11.668 1.00 21.56 195 ALA A C 1
ATOM 1539 O O . ALA A 1 195 ? 29.543 -8.728 10.775 1.00 23.26 195 ALA A O 1
ATOM 1541 N N . GLY A 1 196 ? 29.433 -9.909 12.676 1.00 20.73 196 GLY A N 1
ATOM 1542 C CA . GLY A 1 196 ? 30.891 -10.089 12.728 1.00 20.21 196 GLY A CA 1
ATOM 1543 C C . GLY A 1 196 ? 31.640 -8.758 12.853 1.00 21.86 196 GLY A C 1
ATOM 1544 O O . GLY A 1 196 ? 32.684 -8.570 12.254 1.00 22.54 196 GLY A O 1
ATOM 1545 N N . LEU A 1 197 ? 31.111 -7.831 13.649 1.00 21.29 197 LEU A N 1
ATOM 1546 C CA . LEU A 1 197 ? 31.778 -6.554 13.862 1.00 21.63 197 LEU A CA 1
ATOM 1547 C C . LEU A 1 197 ? 32.165 -6.493 15.298 1.00 22.07 197 LEU A C 1
ATOM 1548 O O . LEU A 1 197 ? 31.571 -7.193 16.112 1.00 20.79 197 LEU A O 1
ATOM 1553 N N . GLU A 1 198 ? 33.095 -5.574 15.614 1.00 22.96 198 GLU A N 1
ATOM 1554 C CA . GLU A 1 198 ? 33.418 -5.164 16.976 1.00 24.64 198 GLU A CA 1
ATOM 1555 C C . GLU A 1 198 ? 32.408 -4.089 17.483 1.00 24.92 198 GLU A C 1
ATOM 1556 O O . GLU A 1 198 ? 31.548 -3.626 16.726 1.00 25.71 198 GLU A O 1
ATOM 1562 N N . VAL A 1 199 ? 32.530 -3.683 18.753 1.00 25.17 199 VAL A N 1
ATOM 1563 C CA . VAL A 1 199 ? 31.628 -2.669 19.316 1.00 24.71 199 VAL A CA 1
ATOM 1564 C C . VAL A 1 199 ? 32.312 -1.344 19.437 1.00 24.91 199 VAL A C 1
ATOM 1565 O O . VAL A 1 199 ? 33.471 -1.274 19.845 1.00 25.95 199 VAL A O 1
ATOM 1569 N N . GLY A 1 200 ? 31.601 -0.281 19.093 1.00 24.10 200 GLY A N 1
ATOM 1570 C CA . GLY A 1 200 ? 32.073 1.077 19.387 1.00 23.52 200 GLY A CA 1
ATOM 1571 C C . GLY A 1 200 ? 31.297 1.647 20.566 1.00 23.64 200 GLY A C 1
ATOM 1572 O O . GLY A 1 200 ? 31.456 1.179 21.723 1.00 23.57 200 GLY A O 1
ATOM 1573 N N . GLU A 1 201 ? 30.439 2.627 20.304 1.00 22.46 201 GLU A N 1
ATOM 1574 C CA . GLU A 1 201 ? 29.802 3.355 21.402 1.00 23.45 201 GLU A CA 1
ATOM 1575 C C . GLU A 1 201 ? 28.321 3.060 21.449 1.00 22.09 201 GLU A C 1
ATOM 1576 O O . GLU A 1 201 ? 27.681 2.866 20.400 1.00 22.29 201 GLU A O 1
ATOM 1582 N N . PHE A 1 202 ? 27.763 3.059 22.654 1.00 21.03 202 PHE A N 1
ATOM 1583 C CA . PHE A 1 202 ? 26.358 3.273 22.775 1.00 21.76 202 PHE A CA 1
ATOM 1584 C C . PHE A 1 202 ? 26.098 4.719 23.238 1.00 22.01 202 PHE A C 1
ATOM 1585 O O . PHE A 1 202 ? 26.776 5.221 24.155 1.00 21.93 202 PHE A O 1
ATOM 1593 N N . ILE A 1 203 ? 25.205 5.403 22.524 1.00 20.87 203 ILE A N 1
ATOM 1594 C CA . ILE A 1 203 ? 24.958 6.811 22.714 1.00 20.85 203 ILE A CA 1
ATOM 1595 C C . ILE A 1 203 ? 23.485 6.943 22.988 1.00 21.16 203 ILE A C 1
ATOM 1596 O O . ILE A 1 203 ? 22.673 6.575 22.169 1.00 21.16 203 ILE A O 1
ATOM 1601 N N . TRP A 1 204 ? 23.139 7.378 24.196 1.00 21.45 204 TRP A N 1
ATOM 1602 C CA . TRP A 1 204 ? 21.771 7.445 24.616 1.00 19.74 204 TRP A CA 1
ATOM 1603 C C . TRP A 1 204 ? 21.437 8.907 24.600 1.00 20.56 204 TRP A C 1
ATOM 1604 O O . TRP A 1 204 ? 22.159 9.705 25.201 1.00 19.78 204 TRP A O 1
ATOM 1615 N N . THR A 1 205 ? 20.367 9.279 23.868 1.00 20.22 205 THR A N 1
ATOM 1616 C CA . THR A 1 205 ? 19.963 10.697 23.766 1.00 21.13 205 THR A CA 1
ATOM 1617 C C . THR A 1 205 ? 18.517 10.854 24.219 1.00 21.25 205 THR A C 1
ATOM 1618 O O . THR A 1 205 ? 17.625 10.164 23.701 1.00 21.39 205 THR A O 1
ATOM 1622 N N . GLY A 1 206 ? 18.306 11.672 25.259 1.00 20.45 206 GLY A N 1
ATOM 1623 C CA . GLY A 1 206 ? 16.994 11.819 25.885 1.00 18.56 206 GLY A CA 1
ATOM 1624 C C . GLY A 1 206 ? 16.310 13.128 25.569 1.00 18.09 206 GLY A C 1
ATOM 1625 O O . GLY A 1 206 ? 16.961 14.159 25.386 1.00 19.88 206 GLY A O 1
ATOM 1626 N N . GLY A 1 207 ? 14.985 13.110 25.508 1.00 18.09 207 GLY A N 1
ATOM 1627 C CA . GLY A 1 207 ? 14.238 14.331 25.459 1.00 16.43 207 GLY A CA 1
ATOM 1628 C C . GLY A 1 207 ? 13.997 14.813 26.864 1.00 18.02 207 GLY A C 1
ATOM 1629 O O . GLY A 1 207 ? 14.875 15.392 27.491 1.00 17.84 207 GLY A O 1
ATOM 1630 N N . ASP A 1 208 ? 12.804 14.548 27.379 1.00 19.52 208 ASP A N 1
ATOM 1631 C CA . ASP A 1 208 ? 12.453 14.988 28.702 1.00 19.98 208 ASP A CA 1
ATOM 1632 C C . ASP A 1 208 ? 13.052 14.042 29.719 1.00 20.51 208 ASP A C 1
ATOM 163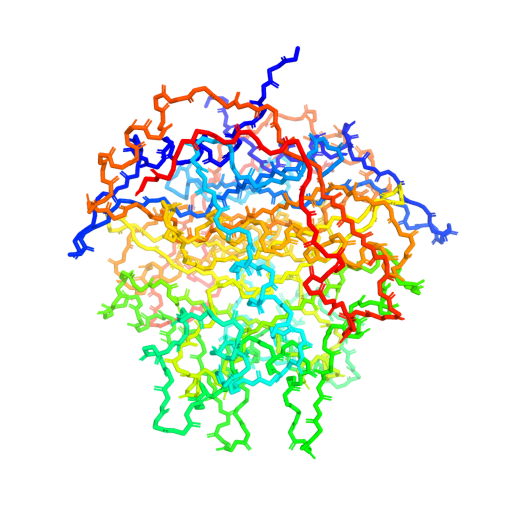3 O O . ASP A 1 208 ? 12.485 12.966 29.973 1.00 20.60 208 ASP A O 1
ATOM 1638 N N . CYS A 1 209 ? 14.207 14.417 30.283 1.00 18.99 209 CYS A N 1
ATOM 1639 C CA . CYS A 1 209 ? 14.908 13.589 31.269 1.00 19.80 209 CYS A CA 1
ATOM 1640 C C . CYS A 1 209 ? 14.580 14.042 32.715 1.00 21.77 209 CYS A C 1
ATOM 1641 O O . CYS A 1 209 ? 14.900 15.189 33.107 1.00 22.51 209 CYS A O 1
ATOM 1644 N N . HIS A 1 210 ? 13.971 13.159 33.525 1.00 21.35 210 HIS A N 1
ATOM 1645 C CA . HIS A 1 210 ? 13.469 13.620 34.834 1.00 22.57 210 HIS A CA 1
ATOM 1646 C C . HIS A 1 210 ? 13.786 12.763 36.004 1.00 23.18 210 HIS A C 1
ATOM 1647 O O . HIS A 1 210 ? 13.930 11.535 35.892 1.00 24.27 210 HIS A O 1
ATOM 1654 N N . ILE A 1 211 ? 13.884 13.422 37.151 1.00 23.79 211 ILE A N 1
ATOM 1655 C CA . ILE A 1 211 ? 13.930 12.746 38.428 1.00 24.40 211 ILE A CA 1
ATOM 1656 C C . ILE A 1 211 ? 12.640 13.048 39.177 1.00 25.33 211 ILE A C 1
ATOM 1657 O O . ILE A 1 211 ? 12.329 14.228 39.432 1.00 25.76 211 ILE A O 1
ATOM 1662 N N . TYR A 1 212 ? 11.860 12.006 39.490 1.00 24.89 212 TYR A N 1
ATOM 1663 C CA . TYR A 1 212 ? 10.657 12.215 40.315 1.00 25.93 212 TYR A CA 1
ATOM 1664 C C . TYR A 1 212 ? 11.076 12.704 41.723 1.00 27.46 212 TYR A C 1
ATOM 1665 O O . TYR A 1 212 ? 12.142 12.331 42.233 1.00 29.98 212 TYR A O 1
ATOM 1674 N N . ASP A 1 213 ? 10.297 13.594 42.316 1.00 29.66 213 ASP A N 1
ATOM 1675 C CA . ASP A 1 213 ? 10.512 13.973 43.737 1.00 31.26 213 ASP A CA 1
ATOM 1676 C C . ASP A 1 213 ? 10.625 12.752 44.652 1.00 30.97 213 ASP A C 1
ATOM 1677 O O . ASP A 1 213 ? 11.410 12.733 45.561 1.00 31.54 213 ASP A O 1
ATOM 1682 N N . ASN A 1 214 ? 9.825 11.745 44.358 1.00 32.93 214 ASN A N 1
ATOM 1683 C CA . ASN A 1 214 ? 9.812 10.468 45.046 1.00 35.27 214 ASN A CA 1
ATOM 1684 C C . ASN A 1 214 ? 11.209 9.860 45.266 1.00 35.21 214 ASN A C 1
ATOM 1685 O O . ASN A 1 214 ? 11.410 9.076 46.199 1.00 35.62 214 ASN A O 1
ATOM 1690 N N . HIS A 1 215 ? 12.139 10.154 44.354 1.00 33.93 215 HIS A N 1
ATOM 1691 C CA . HIS A 1 215 ? 13.453 9.498 44.354 1.00 33.54 215 HIS A CA 1
ATOM 1692 C C . HIS A 1 215 ? 14.598 10.364 44.868 1.00 32.94 215 HIS A C 1
ATOM 1693 O O . HIS A 1 215 ? 15.778 10.004 44.686 1.00 32.78 215 HIS A O 1
ATOM 1700 N N . LYS A 1 216 ? 14.280 11.496 45.496 1.00 33.61 216 LYS A N 1
ATOM 1701 C CA . LYS A 1 216 ? 15.331 12.478 45.852 1.00 35.29 216 LYS A CA 1
ATOM 1702 C C . LYS A 1 216 ? 16.479 11.805 46.651 1.00 35.20 216 LYS A C 1
ATOM 1703 O O . LYS A 1 216 ? 17.679 12.036 46.378 1.00 34.58 216 LYS A O 1
ATOM 1709 N N . GLU A 1 217 ? 16.102 10.969 47.608 1.00 34.66 217 GLU A N 1
ATOM 1710 C CA . GLU A 1 217 ? 17.047 10.425 48.536 1.00 36.21 217 GLU A CA 1
ATOM 1711 C C . GLU A 1 217 ? 17.621 9.126 48.017 1.00 36.05 217 GLU A C 1
ATOM 1712 O O . GLU A 1 217 ? 18.820 8.798 48.278 1.00 36.52 217 GLU A O 1
ATOM 1718 N N . GLN A 1 218 ? 16.799 8.366 47.282 1.00 34.44 218 GLN A N 1
ATOM 1719 C CA . GLN A 1 218 ? 17.356 7.271 46.492 1.00 33.99 218 GLN A CA 1
ATOM 1720 C C . GLN A 1 218 ? 18.490 7.844 45.592 1.00 32.47 218 GLN A C 1
ATOM 1721 O O . GLN A 1 218 ? 19.580 7.300 45.551 1.00 32.89 218 GLN A O 1
ATOM 1727 N N . VAL A 1 219 ? 18.252 9.006 44.974 1.00 30.82 219 VAL A N 1
ATOM 1728 C CA . VAL A 1 219 ? 19.234 9.591 44.071 1.00 29.08 219 VAL A CA 1
ATOM 1729 C C . VAL A 1 219 ? 20.454 10.106 44.780 1.00 29.56 219 VAL A C 1
ATOM 1730 O O . VAL A 1 219 ? 21.573 9.820 44.379 1.00 30.66 219 VAL A O 1
ATOM 1734 N N . ALA A 1 220 ? 20.243 10.874 45.841 1.00 30.94 220 ALA A N 1
ATOM 1735 C CA . ALA A 1 220 ? 21.340 11.379 46.644 1.00 31.09 220 ALA A CA 1
ATOM 1736 C C . ALA A 1 220 ? 22.267 10.269 47.149 1.00 30.91 220 ALA A C 1
ATOM 1737 O O . ALA A 1 220 ? 23.506 10.398 47.084 1.00 31.46 220 ALA A O 1
ATOM 1739 N N . GLU A 1 221 ? 21.694 9.184 47.636 1.00 31.48 221 GLU A N 1
ATOM 1740 C CA . GLU A 1 221 ? 22.529 8.058 48.073 1.00 34.00 221 GLU A CA 1
ATOM 1741 C C . GLU A 1 221 ? 23.327 7.471 46.909 1.00 33.43 221 GLU A C 1
ATOM 1742 O O . GLU A 1 221 ? 24.551 7.287 47.015 1.00 33.67 221 GLU A O 1
ATOM 1748 N N . GLN A 1 222 ? 22.653 7.233 45.782 1.00 32.40 222 GLN A N 1
ATOM 1749 C CA . GLN A 1 222 ? 23.362 6.754 44.588 1.00 31.65 222 GLN A CA 1
ATOM 1750 C C . GLN A 1 222 ? 24.578 7.641 44.244 1.00 30.06 222 GLN A C 1
ATO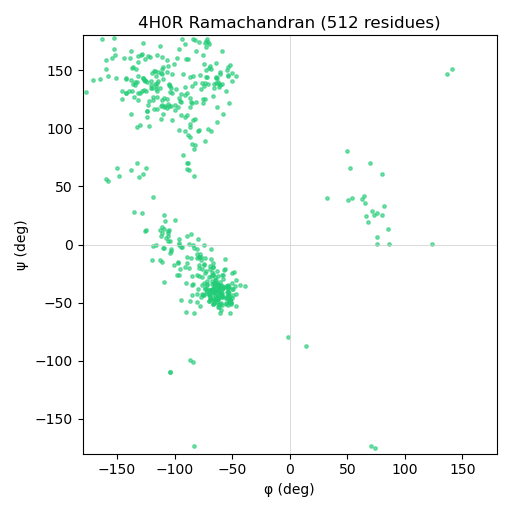M 1751 O O . GLN A 1 222 ? 25.661 7.156 44.048 1.00 29.59 222 GLN A O 1
ATOM 1757 N N . LEU A 1 223 ? 24.360 8.939 44.245 1.00 29.39 223 LEU A N 1
ATOM 1758 C CA . LEU A 1 223 ? 25.328 9.917 43.818 1.00 29.72 223 LEU A CA 1
ATOM 1759 C C . LEU A 1 223 ? 26.539 10.034 44.779 1.00 30.25 223 LEU A C 1
ATOM 1760 O O . LEU A 1 223 ? 27.641 10.458 44.382 1.00 30.55 223 LEU A O 1
ATOM 1765 N N . SER A 1 224 ? 26.345 9.587 46.019 1.00 31.20 224 SER A N 1
ATOM 1766 C CA . SER A 1 224 ? 27.418 9.543 47.020 1.00 31.89 224 SER A CA 1
ATOM 1767 C C . SER A 1 224 ? 28.371 8.354 46.921 1.00 32.82 224 SER A C 1
ATOM 1768 O O . SER A 1 224 ? 29.315 8.282 47.688 1.00 34.07 224 SER A O 1
ATOM 1771 N N . ARG A 1 225 ? 28.120 7.415 45.999 1.00 33.10 225 ARG A N 1
ATOM 1772 C CA . ARG A 1 225 ? 28.894 6.157 45.926 1.00 32.90 225 ARG A CA 1
ATOM 1773 C C . ARG A 1 225 ? 29.930 6.159 44.818 1.00 33.27 225 ARG A C 1
ATOM 1774 O O . ARG A 1 225 ? 29.705 6.731 43.760 1.00 34.06 225 ARG A O 1
ATOM 1782 N N . GLU A 1 226 ? 31.057 5.500 45.041 1.00 33.15 226 GLU A N 1
ATOM 1783 C CA . GLU A 1 226 ? 32.073 5.435 44.005 1.00 34.21 226 GLU A CA 1
ATOM 1784 C C . GLU A 1 226 ? 31.871 4.232 43.059 1.00 33.40 226 GLU A C 1
ATOM 1785 O O . GLU A 1 226 ? 31.669 3.092 43.506 1.00 32.00 226 GLU A O 1
ATOM 1791 N N . ALA A 1 227 ? 31.905 4.507 41.756 1.00 32.22 227 ALA A N 1
ATOM 1792 C CA . ALA A 1 227 ? 31.737 3.460 40.748 1.00 31.54 227 ALA A CA 1
ATOM 1793 C C . ALA A 1 227 ? 32.893 2.457 40.764 1.00 30.41 227 ALA A C 1
ATOM 1794 O O . ALA A 1 227 ? 34.084 2.827 40.954 1.00 30.04 227 ALA A O 1
ATOM 1796 N N . ARG A 1 228 ? 32.523 1.193 40.626 1.00 29.33 228 ARG A N 1
ATOM 1797 C CA . ARG A 1 228 ? 33.464 0.101 40.331 1.00 29.53 228 ARG A CA 1
ATOM 1798 C C . ARG A 1 228 ? 33.603 -0.083 38.794 1.00 28.96 228 ARG A C 1
ATOM 1799 O O . ARG A 1 228 ? 32.735 0.369 38.025 1.00 26.85 228 ARG A O 1
ATOM 1807 N N . PRO A 1 229 ? 34.702 -0.713 38.342 1.00 28.60 229 PRO A N 1
ATOM 1808 C CA . PRO A 1 229 ? 34.784 -0.902 36.905 1.00 28.58 229 PRO A CA 1
ATOM 1809 C C . PRO A 1 229 ? 33.494 -1.624 36.415 1.00 28.71 229 PRO A C 1
ATOM 1810 O O . PRO A 1 229 ? 32.875 -2.355 37.195 1.00 29.63 229 PRO A O 1
ATOM 1814 N N . TYR A 1 230 ? 33.076 -1.369 35.169 1.00 26.00 230 TYR A N 1
ATOM 1815 C CA . TYR A 1 230 ? 31.882 -2.003 34.600 1.00 24.80 230 TYR A CA 1
ATOM 1816 C C . TYR A 1 230 ? 32.148 -3.476 34.378 1.00 22.98 230 TYR A C 1
ATOM 1817 O O . TYR A 1 230 ? 33.267 -3.843 34.149 1.00 24.00 230 TYR A O 1
ATOM 1826 N N . PRO A 1 231 ? 31.097 -4.316 34.393 1.00 21.12 231 PRO A N 1
ATOM 1827 C CA . PRO A 1 231 ? 31.283 -5.755 34.112 1.00 21.54 231 PRO A CA 1
ATOM 1828 C C . PRO A 1 231 ? 31.591 -5.999 32.629 1.00 22.34 231 PRO A C 1
ATOM 1829 O O . PRO A 1 231 ? 31.577 -5.072 31.852 1.00 21.00 231 PRO A O 1
ATOM 1833 N N . THR A 1 232 ? 31.848 -7.247 32.241 1.00 24.55 232 THR A N 1
ATOM 1834 C CA . THR A 1 232 ? 31.937 -7.541 30.818 1.00 25.14 232 THR A CA 1
ATOM 1835 C C . THR A 1 232 ? 30.838 -8.481 30.375 1.00 25.81 232 THR A C 1
ATOM 1836 O O . THR A 1 232 ? 30.450 -9.354 31.143 1.00 26.26 232 THR A O 1
ATOM 1840 N N . LEU A 1 233 ? 30.248 -8.226 29.194 1.00 25.22 233 LEU A N 1
ATOM 1841 C CA . LEU A 1 233 ? 29.095 -9.040 28.712 1.00 26.01 233 LEU A CA 1
ATOM 1842 C C . LEU A 1 233 ? 29.673 -10.337 28.241 1.00 27.17 233 LEU A C 1
ATOM 1843 O O . LEU A 1 233 ? 30.761 -10.342 27.641 1.00 26.08 233 LEU A O 1
ATOM 1848 N N . GLU A 1 234 ? 28.990 -11.444 28.547 1.00 27.69 234 GLU A N 1
ATOM 1849 C CA . GLU A 1 234 ? 29.331 -12.744 27.943 1.00 29.01 234 GLU A CA 1
ATOM 1850 C C . GLU A 1 234 ? 28.244 -13.159 26.999 1.00 28.51 234 GLU A C 1
ATOM 1851 O O . GLU A 1 234 ? 27.145 -13.451 27.427 1.00 27.68 234 GLU A O 1
ATOM 1857 N N . LEU A 1 235 ? 28.544 -13.184 25.717 1.00 28.82 235 LEU A N 1
ATOM 1858 C CA . LEU A 1 235 ? 27.482 -13.352 24.733 1.00 30.90 235 LEU A CA 1
ATOM 1859 C C . LEU A 1 235 ? 27.810 -14.543 23.894 1.00 32.27 235 LEU A C 1
ATOM 1860 O O . LEU A 1 235 ? 28.779 -14.529 23.128 1.00 31.48 235 LEU A O 1
ATOM 1865 N N . ASN A 1 236 ? 27.043 -15.604 24.082 1.00 32.99 236 ASN A N 1
ATOM 1866 C CA . ASN A 1 236 ? 27.244 -16.766 23.295 1.00 33.82 236 ASN A CA 1
ATOM 1867 C C . ASN A 1 236 ? 26.481 -16.611 21.995 1.00 33.12 236 ASN A C 1
ATOM 1868 O O . ASN A 1 236 ? 25.283 -16.389 22.000 1.00 32.38 236 ASN A O 1
ATOM 1873 N N . LYS A 1 237 ? 27.195 -16.687 20.883 1.00 33.43 237 LYS A N 1
ATOM 1874 C CA . LYS A 1 237 ? 26.569 -16.458 19.599 1.00 33.79 237 LYS A CA 1
ATOM 1875 C C . LYS A 1 237 ? 25.386 -17.425 19.338 1.00 34.04 237 LYS A C 1
ATOM 1876 O O . LYS A 1 237 ? 25.585 -18.645 19.160 1.00 35.20 237 LYS A O 1
ATOM 1882 N N . ALA A 1 238 ? 24.170 -16.881 19.309 1.00 33.24 238 ALA A N 1
ATOM 1883 C CA . ALA A 1 238 ? 23.028 -17.642 18.793 1.00 33.43 238 ALA A CA 1
ATOM 1884 C C . ALA A 1 238 ? 23.103 -17.823 17.274 1.00 33.77 238 ALA A C 1
ATOM 1885 O O . ALA A 1 238 ? 23.982 -17.261 16.598 1.00 32.11 238 ALA A O 1
ATOM 1887 N N . ALA A 1 239 ? 22.170 -18.612 16.744 1.00 34.67 239 ALA A N 1
ATOM 1888 C CA . ALA A 1 239 ? 22.196 -18.987 15.338 1.00 34.74 239 ALA A CA 1
ATOM 1889 C C . ALA A 1 239 ? 21.662 -17.854 14.494 1.00 35.43 239 ALA A C 1
ATOM 1890 O O . ALA A 1 239 ? 21.940 -17.796 13.307 1.00 36.42 239 ALA A O 1
ATOM 1892 N N . SER A 1 240 ? 20.951 -16.915 15.134 1.00 34.50 240 SER A N 1
ATOM 1893 C CA . SER A 1 240 ? 20.459 -15.714 14.462 1.00 34.30 240 SER A CA 1
ATOM 1894 C C . SER A 1 240 ? 20.063 -14.658 15.526 1.00 33.54 240 SER A C 1
ATOM 1895 O O . SER A 1 240 ? 20.141 -14.960 16.721 1.00 33.54 240 SER A O 1
ATOM 1898 N N . MET A 1 241 ? 19.640 -13.443 15.092 1.00 32.39 241 MET A N 1
ATOM 1899 C CA . MET A 1 241 ? 19.155 -12.376 16.032 1.00 32.46 241 MET A CA 1
ATOM 1900 C C . MET A 1 241 ? 17.964 -12.820 16.880 1.00 32.58 241 MET A C 1
ATOM 1901 O O . MET A 1 241 ? 17.678 -12.217 17.939 1.00 32.74 241 MET A O 1
ATOM 1906 N N . PHE A 1 242 ? 17.196 -13.772 16.358 1.00 32.59 242 PHE A N 1
ATOM 1907 C CA . PHE A 1 242 ? 15.885 -14.077 16.900 1.00 33.84 242 PHE A CA 1
ATOM 1908 C C . PHE A 1 242 ? 15.914 -15.396 17.687 1.00 34.29 242 PHE A C 1
ATOM 1909 O O . PHE A 1 242 ? 14.903 -15.891 18.141 1.00 34.19 242 PHE A O 1
ATOM 1917 N N . GLU A 1 243 ? 17.115 -15.876 17.935 1.00 35.14 243 GLU A N 1
ATOM 1918 C CA . GLU A 1 243 ? 17.297 -17.160 18.558 1.00 36.72 243 GLU A CA 1
ATOM 1919 C C . GLU A 1 243 ? 18.182 -17.093 19.812 1.00 35.93 243 GLU A C 1
ATOM 1920 O O . GLU A 1 243 ? 18.616 -18.123 20.297 1.00 36.16 243 GLU A O 1
ATOM 1926 N N . TYR A 1 244 ? 18.470 -15.887 20.314 1.00 34.20 244 TYR A N 1
ATOM 1927 C CA . TYR A 1 244 ? 19.225 -15.787 21.566 1.00 32.77 244 TYR A CA 1
ATOM 1928 C C . TYR A 1 244 ? 18.339 -16.294 22.682 1.00 31.49 244 TYR A C 1
ATOM 1929 O O . TYR A 1 244 ? 17.131 -16.199 22.582 1.00 31.47 244 TYR A O 1
ATOM 1938 N N . SER A 1 245 ? 18.952 -16.837 23.729 1.00 31.34 245 SER A N 1
ATOM 1939 C CA . SER A 1 245 ? 18.229 -17.237 24.958 1.00 31.61 245 SER A CA 1
ATOM 1940 C C . SER A 1 245 ? 18.885 -16.674 26.229 1.00 30.77 245 SER A C 1
ATOM 1941 O O . SER A 1 245 ? 20.023 -16.271 26.203 1.00 31.10 245 SER A O 1
ATOM 1944 N N . PHE A 1 246 ? 18.147 -16.672 27.338 1.00 31.39 246 PHE A N 1
ATOM 1945 C CA . PHE A 1 246 ? 18.725 -16.360 28.659 1.00 31.07 246 PHE A CA 1
ATOM 1946 C C . PHE A 1 246 ? 20.068 -17.028 28.877 1.00 31.50 246 PHE A C 1
ATOM 1947 O O . PHE A 1 246 ? 20.962 -16.460 29.498 1.00 30.12 246 PHE A O 1
ATOM 1955 N N . ASP A 1 247 ? 20.231 -18.238 28.348 1.00 32.94 247 ASP A N 1
ATOM 1956 C CA . ASP A 1 247 ? 21.451 -18.988 28.647 1.00 33.71 247 ASP A CA 1
ATOM 1957 C C . ASP A 1 247 ? 22.616 -18.470 27.856 1.00 33.54 247 ASP A C 1
ATOM 1958 O O . ASP A 1 247 ? 23.776 -18.730 28.196 1.00 33.52 247 ASP A O 1
ATOM 1963 N N . ASP A 1 248 ? 22.315 -17.656 26.847 1.00 32.17 248 ASP A N 1
ATOM 1964 C CA . ASP A 1 248 ? 23.358 -17.140 25.999 1.00 32.68 248 ASP A CA 1
ATOM 1965 C C . ASP A 1 248 ? 23.937 -15.865 26.575 1.00 31.36 248 ASP A C 1
ATOM 1966 O O . ASP A 1 248 ? 25.071 -15.495 26.271 1.00 31.34 248 ASP A O 1
ATOM 1971 N N . ILE A 1 249 ? 23.173 -15.227 27.452 1.00 29.50 249 ILE A N 1
ATOM 1972 C CA . ILE A 1 249 ? 23.460 -13.869 27.870 1.00 27.90 249 ILE A CA 1
ATOM 1973 C C . ILE A 1 249 ? 23.642 -13.753 29.386 1.00 28.98 249 ILE A C 1
ATOM 1974 O O . ILE A 1 249 ? 22.643 -13.717 30.168 1.00 29.17 249 ILE A O 1
ATOM 1979 N N . THR A 1 250 ? 24.906 -13.677 29.814 1.00 29.29 250 THR A N 1
ATOM 1980 C CA . THR A 1 250 ? 25.212 -13.321 31.202 1.00 29.98 250 THR A CA 1
ATOM 1981 C C . THR A 1 250 ? 26.230 -12.143 31.282 1.00 30.30 250 THR A C 1
ATOM 1982 O O . THR A 1 250 ? 26.806 -11.727 30.276 1.00 29.82 250 THR A O 1
ATOM 1986 N N . VAL A 1 251 ? 26.473 -11.650 32.494 1.00 30.43 251 VAL A N 1
ATOM 1987 C CA . VAL A 1 251 ? 27.500 -10.657 32.726 1.00 30.20 251 VAL A CA 1
ATOM 1988 C C . VAL A 1 251 ? 28.597 -11.245 33.660 1.00 30.70 251 VAL A C 1
ATOM 1989 O O . VAL A 1 251 ? 28.289 -12.063 34.545 1.00 30.30 251 VAL A O 1
ATOM 1993 N N . SER A 1 252 ? 29.870 -10.865 33.442 1.00 29.94 252 SER A N 1
ATOM 1994 C CA . SER A 1 252 ? 30.964 -11.215 34.386 1.00 28.80 252 SER A CA 1
ATOM 1995 C C . SER A 1 252 ? 31.674 -10.011 35.080 1.00 28.36 252 SER A C 1
ATOM 1996 O O . SER A 1 252 ? 31.795 -8.919 34.514 1.00 27.22 252 SER A O 1
ATOM 1999 N N . GLY A 1 253 ? 32.148 -10.228 36.299 1.00 27.52 253 GLY A N 1
ATOM 2000 C CA . GLY A 1 253 ? 32.893 -9.174 37.024 1.00 27.60 253 GLY A CA 1
ATOM 2001 C C . GLY A 1 253 ? 32.012 -7.983 37.351 1.00 26.99 253 GLY A C 1
ATOM 2002 O O . GLY A 1 253 ? 32.466 -6.824 37.306 1.00 26.43 253 GLY A O 1
ATOM 2003 N N . TYR A 1 254 ? 30.740 -8.281 37.658 1.00 26.41 254 TYR A N 1
ATOM 2004 C CA . TYR A 1 254 ? 29.769 -7.291 38.071 1.00 25.32 254 TYR A CA 1
ATOM 2005 C C . TYR A 1 254 ? 29.788 -7.089 39.600 1.00 27.45 254 TYR A C 1
ATOM 2006 O O . TYR A 1 254 ? 29.373 -7.960 40.378 1.00 27.20 254 TYR A O 1
ATOM 2015 N N . ASP A 1 255 ? 30.245 -5.925 40.032 1.00 29.43 255 ASP A N 1
ATOM 2016 C CA . ASP A 1 255 ? 30.452 -5.714 41.467 1.00 29.86 255 ASP A CA 1
ATOM 2017 C C . ASP A 1 255 ? 29.691 -4.490 41.892 1.00 28.12 255 ASP A C 1
ATOM 2018 O O . ASP A 1 255 ? 30.278 -3.491 42.251 1.00 28.00 255 ASP A O 1
ATOM 2023 N N . PRO A 1 256 ? 28.359 -4.549 41.829 1.00 28.39 256 PRO A N 1
ATOM 2024 C CA . PRO A 1 256 ? 27.625 -3.327 42.127 1.00 28.03 256 PRO A CA 1
ATOM 2025 C C . PRO A 1 256 ? 27.595 -2.987 43.650 1.00 28.43 256 PRO A C 1
ATOM 2026 O O . PRO A 1 256 ? 27.657 -3.890 44.484 1.00 26.25 256 PRO A O 1
ATOM 2030 N N . HIS A 1 257 ? 27.423 -1.704 43.976 1.00 27.82 257 HIS A N 1
ATOM 2031 C CA . HIS A 1 257 ? 26.821 -1.311 45.247 1.00 28.95 257 HIS A CA 1
ATOM 2032 C C . HIS A 1 257 ? 25.413 -1.947 45.300 1.00 29.87 257 HIS A C 1
ATOM 2033 O O . HIS A 1 257 ? 24.981 -2.457 44.309 1.00 30.32 257 HIS A O 1
ATOM 2040 N N . PRO A 1 258 ? 24.749 -1.977 46.492 1.00 30.72 258 PRO A N 1
ATOM 2041 C CA . PRO A 1 258 ? 23.477 -2.715 46.637 1.00 31.82 258 PRO A CA 1
ATOM 2042 C C . PRO A 1 258 ? 22.225 -2.052 46.018 1.00 34.09 258 PRO A C 1
ATOM 2043 O O . PRO A 1 258 ? 22.221 -0.844 45.747 1.00 34.58 258 PRO A O 1
ATOM 2047 N N . LEU A 1 259 ? 21.160 -2.853 45.842 1.00 36.13 259 LEU A N 1
ATOM 2048 C CA . LEU A 1 259 ? 19.861 -2.379 45.359 1.00 38.64 259 LEU A CA 1
ATOM 2049 C C . LEU A 1 259 ? 19.403 -1.178 46.155 1.00 38.91 259 LEU A C 1
ATOM 2050 O O . LEU A 1 259 ? 19.573 -1.159 47.375 1.00 39.84 259 LEU A O 1
ATOM 2055 N N . ILE A 1 260 ? 18.800 -0.190 45.481 1.00 39.95 260 ILE A N 1
ATOM 2056 C CA . ILE A 1 260 ? 18.108 0.948 46.159 1.00 40.14 260 ILE A CA 1
ATOM 2057 C C . ILE A 1 260 ? 16.599 0.961 45.840 1.00 41.39 260 ILE A C 1
ATOM 2058 O O . ILE A 1 260 ? 15.796 0.246 46.479 1.00 42.81 260 ILE A O 1
ATOM 2063 N N . MET B 1 1 ? 31.226 39.064 22.918 1.00 60.11 1 MET B N 1
ATOM 2064 C CA . MET B 1 1 ? 32.662 38.930 23.309 1.00 60.00 1 MET B CA 1
ATOM 2065 C C . MET B 1 1 ? 32.958 37.473 23.533 1.00 58.45 1 MET B C 1
ATOM 2066 O O . MET B 1 1 ? 32.541 36.903 24.547 1.00 59.43 1 MET B O 1
ATOM 2071 N N . THR B 1 2 ? 33.710 36.871 22.610 1.00 55.72 2 THR B N 1
ATOM 2072 C CA . THR B 1 2 ? 33.698 35.417 22.443 1.00 52.64 2 THR B CA 1
ATOM 2073 C C . THR B 1 2 ? 32.251 34.892 22.336 1.00 49.99 2 THR B C 1
ATOM 2074 O O . THR B 1 2 ? 31.632 34.475 23.322 1.00 49.70 2 THR B O 1
ATOM 2078 N N . VAL B 1 3 ? 31.698 35.032 21.141 1.00 45.53 3 VAL B N 1
ATOM 2079 C CA . VAL B 1 3 ? 30.415 34.485 20.809 1.00 42.51 3 VAL B CA 1
ATOM 2080 C C . VAL B 1 3 ? 30.479 32.949 20.843 1.00 40.23 3 VAL B C 1
ATOM 2081 O O . VAL B 1 3 ? 31.406 32.361 20.326 1.00 40.57 3 VAL B O 1
ATOM 2085 N N . PRO B 1 4 ? 29.479 32.300 21.465 1.00 38.15 4 PRO B N 1
ATOM 2086 C CA . PRO B 1 4 ? 29.490 30.822 21.513 1.00 36.04 4 PRO B CA 1
ATOM 2087 C C . PRO B 1 4 ? 29.446 30.229 20.109 1.00 34.13 4 PRO B C 1
ATOM 2088 O O . PRO B 1 4 ? 28.689 30.702 19.266 1.00 33.51 4 PRO B O 1
ATOM 2092 N N . THR B 1 5 ? 30.232 29.191 19.859 1.00 31.35 5 THR B N 1
ATOM 2093 C CA . THR B 1 5 ? 30.226 28.598 18.543 1.00 29.59 5 THR B CA 1
ATOM 2094 C C . THR B 1 5 ? 30.000 27.091 18.566 1.00 28.75 5 THR B C 1
ATOM 2095 O O . THR B 1 5 ? 30.873 26.324 18.146 1.00 29.99 5 THR B O 1
ATOM 2099 N N . PRO B 1 6 ? 28.847 26.637 19.089 1.00 27.48 6 PRO B N 1
ATOM 2100 C CA . PRO B 1 6 ? 28.799 25.169 19.243 1.00 26.91 6 PRO B CA 1
ATOM 2101 C C . PRO B 1 6 ? 28.808 24.419 17.889 1.00 25.89 6 PRO B C 1
ATOM 2102 O O . PRO B 1 6 ? 29.331 23.320 17.807 1.00 27.32 6 PRO B O 1
ATOM 2106 N N . TYR B 1 7 ? 28.345 25.053 16.831 1.00 24.88 7 TYR B N 1
ATOM 2107 C CA . TYR B 1 7 ? 28.451 24.439 15.494 1.00 23.91 7 TYR B CA 1
ATOM 2108 C C . TYR B 1 7 ? 29.911 24.315 15.039 1.00 23.52 7 TYR B C 1
ATOM 2109 O O . TYR B 1 7 ? 30.361 23.241 14.707 1.00 23.17 7 TYR B O 1
ATOM 2118 N N . GLU B 1 8 ? 30.659 25.409 15.109 1.00 23.26 8 GLU B N 1
ATOM 2119 C CA . GLU B 1 8 ? 32.063 25.385 14.702 1.00 23.73 8 GLU B CA 1
ATOM 2120 C C . GLU B 1 8 ? 32.887 24.404 15.550 1.00 23.65 8 GLU B C 1
ATOM 2121 O O . GLU B 1 8 ? 33.764 23.710 15.027 1.00 22.23 8 GLU B O 1
ATOM 2127 N N . ASP B 1 9 ? 32.551 24.295 16.844 1.00 24.23 9 ASP B N 1
ATOM 2128 C CA . ASP B 1 9 ? 33.224 23.331 17.747 1.00 24.12 9 ASP B CA 1
ATOM 2129 C C . ASP B 1 9 ? 33.050 21.893 17.272 1.00 24.22 9 ASP B C 1
ATOM 2130 O O . ASP B 1 9 ? 33.967 21.117 17.326 1.00 26.36 9 ASP B O 1
ATOM 2135 N N . LEU B 1 10 ? 31.841 21.524 16.872 1.00 24.09 10 LEU B N 1
ATOM 2136 C CA . LEU B 1 10 ? 31.612 20.197 16.354 1.00 22.77 10 LEU B CA 1
ATOM 2137 C C . LEU B 1 10 ? 32.381 20.025 15.054 1.00 21.91 10 LEU B C 1
ATOM 2138 O O . LEU B 1 10 ? 33.008 18.984 14.823 1.00 21.19 10 LEU B O 1
ATOM 2143 N N . LEU B 1 11 ? 32.269 21.006 14.164 1.00 21.36 11 LEU B N 1
ATOM 2144 C CA . LEU B 1 11 ? 32.988 20.943 12.890 1.00 22.56 11 LEU B CA 1
ATOM 2145 C C . LEU B 1 11 ? 34.477 20.642 13.190 1.00 22.89 11 LEU B C 1
ATOM 2146 O O . LEU B 1 11 ? 35.077 19.689 12.654 1.00 22.33 11 LEU B O 1
ATOM 2151 N N . ARG B 1 12 ? 35.026 21.416 14.118 1.00 23.78 12 ARG B N 1
ATOM 2152 C CA . ARG B 1 12 ? 36.416 21.317 14.479 1.00 24.26 12 ARG B CA 1
ATOM 2153 C C . ARG B 1 12 ? 36.751 19.966 15.054 1.00 24.28 12 ARG B C 1
ATOM 2154 O O . ARG B 1 12 ? 37.745 19.355 14.648 1.00 25.46 12 ARG B O 1
ATOM 2162 N N . LYS B 1 13 ? 35.920 19.491 15.993 1.00 22.74 13 LYS B N 1
ATOM 2163 C CA . LYS B 1 13 ? 36.101 18.168 16.595 1.00 23.21 13 LYS B CA 1
ATOM 2164 C C . LYS B 1 13 ? 36.075 17.000 15.601 1.00 23.38 13 LYS B C 1
ATOM 2165 O O . LYS B 1 13 ? 36.791 16.026 15.755 1.00 23.53 13 LYS B O 1
ATOM 2171 N N . ILE B 1 14 ? 35.248 17.095 14.583 1.00 24.53 14 ILE B N 1
ATOM 2172 C CA . ILE B 1 14 ? 35.146 16.023 13.584 1.00 25.15 14 ILE B CA 1
ATOM 2173 C C . ILE B 1 14 ? 36.385 16.003 12.711 1.00 26.21 14 ILE B C 1
ATOM 2174 O O . ILE B 1 14 ? 36.849 14.950 12.327 1.00 25.99 14 ILE B O 1
ATOM 2179 N N . ALA B 1 15 ? 36.886 17.188 12.378 1.00 27.91 15 ALA B N 1
ATOM 2180 C CA . ALA B 1 15 ? 38.056 17.314 11.557 1.00 30.62 15 ALA B CA 1
ATOM 2181 C C . ALA B 1 15 ? 39.283 16.745 12.309 1.00 32.75 15 ALA B C 1
ATOM 2182 O O . ALA B 1 15 ? 40.146 16.105 11.713 1.00 31.75 15 ALA B O 1
ATOM 2184 N N . GLU B 1 16 ? 39.317 16.949 13.626 1.00 35.23 16 GLU B N 1
ATOM 2185 C CA . GLU B 1 16 ? 40.446 16.495 14.419 1.00 37.41 16 GLU B CA 1
ATOM 2186 C C . GLU B 1 16 ? 40.345 15.024 14.850 1.00 36.73 16 GLU B C 1
ATOM 2187 O O . GLU B 1 16 ? 41.348 14.339 14.902 1.00 38.13 16 GLU B O 1
ATOM 2193 N N . GLU B 1 17 ? 39.138 14.532 15.110 1.00 35.58 17 GLU B N 1
ATOM 2194 C CA . GLU B 1 17 ? 38.972 13.185 15.697 1.00 35.11 17 GLU B CA 1
ATOM 2195 C C . GLU B 1 17 ? 38.172 12.223 14.829 1.00 33.64 17 GLU B C 1
ATOM 2196 O O . GLU B 1 17 ? 38.129 11.014 15.090 1.00 33.90 17 GLU B O 1
ATOM 2202 N N . GLY B 1 18 ? 37.500 12.763 13.822 1.00 32.06 18 GLY B N 1
ATOM 2203 C CA . GLY B 1 18 ? 36.699 11.965 12.933 1.00 30.13 18 GLY B CA 1
ATOM 2204 C C . GLY B 1 18 ? 37.438 10.778 12.328 1.00 28.96 18 GLY B C 1
ATOM 2205 O O . GLY B 1 18 ? 38.671 10.772 12.219 1.00 27.05 18 GLY B O 1
ATOM 2206 N N . SER B 1 19 ? 36.660 9.758 11.970 1.00 27.85 19 SER B N 1
ATOM 2207 C CA . SER B 1 19 ? 37.150 8.618 11.241 1.00 27.93 19 SER B CA 1
ATOM 2208 C C . SER B 1 19 ? 37.007 8.830 9.743 1.00 27.63 19 SER B C 1
ATOM 2209 O O . SER B 1 19 ? 35.950 9.213 9.265 1.00 26.12 19 SER B O 1
ATOM 2212 N 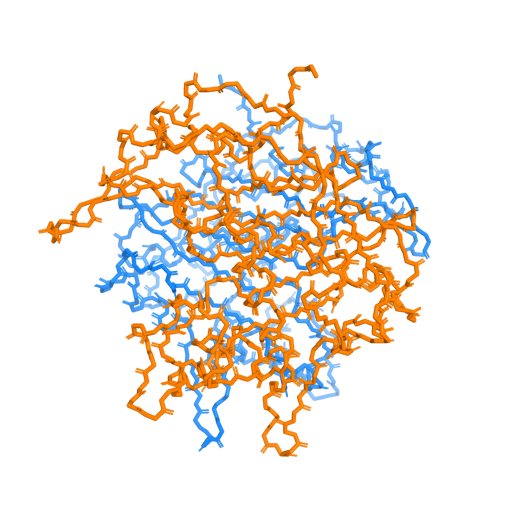N . HIS B 1 20 ? 38.061 8.478 9.012 1.00 29.79 20 HIS B N 1
ATOM 2213 C CA . HIS B 1 20 ? 38.126 8.684 7.581 1.00 31.36 20 HIS B CA 1
ATOM 2214 C C . HIS B 1 20 ? 37.592 7.472 6.848 1.00 31.76 20 HIS B C 1
ATOM 2215 O O . HIS B 1 20 ? 37.984 6.359 7.130 1.00 30.77 20 HIS B O 1
ATOM 2222 N N . LYS B 1 21 ? 36.662 7.697 5.930 1.00 31.96 21 LYS B N 1
ATOM 2223 C CA . LYS B 1 21 ? 36.173 6.629 5.077 1.00 32.93 21 LYS B CA 1
ATOM 2224 C C . LYS B 1 21 ? 36.320 7.034 3.632 1.00 33.63 21 LYS B C 1
ATOM 2225 O O . LYS B 1 21 ? 36.021 8.171 3.253 1.00 34.23 21 LYS B O 1
ATOM 2231 N N . ASP B 1 22 ? 36.708 6.092 2.805 1.00 34.85 22 ASP B N 1
ATOM 2232 C CA . ASP B 1 22 ? 36.877 6.379 1.401 1.00 36.38 22 ASP B CA 1
ATOM 2233 C C . ASP B 1 22 ? 36.419 5.224 0.543 1.00 37.08 22 ASP B C 1
ATOM 2234 O O . ASP B 1 22 ? 36.860 4.102 0.715 1.00 37.02 22 ASP B O 1
ATOM 2239 N N . ASP B 1 23 ? 35.598 5.558 -0.446 1.00 40.00 23 ASP B N 1
ATOM 2240 C CA . ASP B 1 23 ? 34.739 4.607 -1.227 1.00 41.60 23 ASP B CA 1
ATOM 2241 C C . ASP B 1 23 ? 35.296 3.642 -2.356 1.00 41.36 23 ASP B C 1
ATOM 2242 O O . ASP B 1 23 ? 34.615 2.680 -2.671 1.00 42.95 23 ASP B O 1
ATOM 2247 N N . ARG B 1 24 ? 36.374 3.904 -3.082 1.00 41.24 24 ARG B N 1
ATOM 2248 C CA . ARG B 1 24 ? 36.906 5.152 -3.533 1.00 40.28 24 ARG B CA 1
ATOM 2249 C C . ARG B 1 24 ? 36.177 5.547 -4.760 1.00 39.41 24 ARG B C 1
ATOM 2250 O O . ARG B 1 24 ? 36.636 5.267 -5.886 1.00 37.75 24 ARG B O 1
ATOM 2258 N N . THR B 1 25 ? 35.046 6.198 -4.573 1.00 38.96 25 THR B N 1
ATOM 2259 C CA . THR B 1 25 ? 34.273 6.713 -5.680 1.00 37.81 25 THR B CA 1
ATOM 2260 C C . THR B 1 25 ? 34.383 8.217 -5.667 1.00 37.66 25 THR B C 1
ATOM 2261 O O . THR B 1 25 ? 33.478 8.901 -6.134 1.00 36.78 25 THR B O 1
ATOM 2265 N N . GLY B 1 26 ? 35.482 8.736 -5.078 1.00 37.27 26 GLY B N 1
ATOM 2266 C CA . GLY B 1 26 ? 35.661 10.200 -4.882 1.00 37.25 26 GLY B CA 1
ATOM 2267 C C . GLY B 1 26 ? 34.677 10.872 -3.897 1.00 37.55 26 GLY B C 1
ATOM 2268 O O . GLY B 1 26 ? 34.441 12.040 -3.985 1.00 38.45 26 GLY B O 1
ATOM 2269 N N . THR B 1 27 ? 34.109 10.122 -2.954 1.00 37.25 27 THR B N 1
ATOM 2270 C CA . THR B 1 27 ? 33.195 10.712 -1.973 1.00 35.47 27 THR B CA 1
ATOM 2271 C C . THR B 1 27 ? 33.713 10.550 -0.526 1.00 33.64 27 THR B C 1
ATOM 2272 O O . THR B 1 27 ? 32.935 10.289 0.398 1.00 30.86 27 THR B O 1
ATOM 2276 N N . GLY B 1 28 ? 35.020 10.743 -0.336 1.00 31.70 28 GLY B N 1
ATOM 2277 C CA . GLY B 1 28 ? 35.626 10.550 0.987 1.00 31.00 28 GLY B CA 1
ATOM 2278 C C . GLY B 1 28 ? 35.106 11.485 2.097 1.00 29.16 28 GLY B C 1
ATOM 2279 O O . GLY B 1 28 ? 34.938 12.697 1.866 1.00 28.27 28 GLY B O 1
ATOM 2280 N N . THR B 1 29 ? 34.919 10.935 3.309 1.00 27.42 29 THR B N 1
ATOM 2281 C CA . THR B 1 29 ? 34.435 11.739 4.477 1.00 26.90 29 THR B CA 1
ATOM 2282 C C . THR B 1 29 ? 35.301 11.495 5.722 1.00 27.45 29 THR B C 1
ATOM 2283 O O . THR B 1 29 ? 35.938 10.452 5.856 1.00 25.59 29 THR B O 1
ATOM 2287 N N . THR B 1 30 ? 35.281 12.454 6.652 1.00 27.32 30 THR B N 1
ATOM 2288 C CA . THR B 1 30 ? 35.603 12.141 8.004 1.00 26.99 30 THR B CA 1
ATOM 2289 C C . THR B 1 30 ? 34.389 12.405 8.921 1.00 26.00 30 THR B C 1
ATOM 2290 O O . THR B 1 30 ? 33.612 13.340 8.682 1.00 25.95 30 THR B O 1
ATOM 2294 N N . SER B 1 31 ? 34.133 11.499 9.859 1.00 23.99 31 SER B N 1
ATOM 2295 C CA . SER B 1 31 ? 32.856 11.524 10.534 1.00 23.88 31 SER B CA 1
ATOM 2296 C C . SER B 1 31 ? 32.914 11.155 11.990 1.00 24.46 31 SER B C 1
ATOM 2297 O O . SER B 1 31 ? 33.859 10.478 12.443 1.00 24.21 31 SER B O 1
ATOM 2300 N N . LEU B 1 32 ? 31.867 11.555 12.711 1.00 22.90 32 LEU B N 1
ATOM 2301 C CA . LEU B 1 32 ? 31.659 11.127 14.095 1.00 22.83 32 LEU B CA 1
ATOM 2302 C C . LEU B 1 32 ? 30.192 10.788 14.200 1.00 23.37 32 LEU B C 1
ATOM 2303 O O . LEU B 1 32 ? 29.371 11.310 13.456 1.00 24.89 32 LEU B O 1
ATOM 2308 N N . PHE B 1 33 ? 29.846 9.901 15.094 1.00 23.41 33 PHE B N 1
ATOM 2309 C CA . PHE B 1 33 ? 28.469 9.480 15.185 1.00 22.93 33 PHE B CA 1
ATOM 2310 C C . PHE B 1 33 ? 27.925 9.949 16.530 1.00 24.06 33 PHE B C 1
ATOM 2311 O O . PHE B 1 33 ? 28.653 9.939 17.505 1.00 23.84 33 PHE B O 1
ATOM 2319 N N . GLY B 1 34 ? 26.667 10.416 16.558 1.00 23.83 34 GLY B N 1
ATOM 2320 C CA . GLY B 1 34 ? 25.994 10.768 17.827 1.00 25.48 34 GLY B CA 1
ATOM 2321 C C . GLY B 1 34 ? 26.531 12.007 18.526 1.00 26.24 34 GLY B C 1
ATOM 2322 O O . GLY B 1 34 ? 27.151 11.925 19.582 1.00 24.96 34 GLY B O 1
ATOM 2323 N N . GLN B 1 35 ? 26.274 13.157 17.919 1.00 25.38 35 GLN B N 1
ATOM 2324 C CA . GLN B 1 35 ? 26.830 14.410 18.369 1.00 25.32 35 GLN B CA 1
ATOM 2325 C C . GLN B 1 35 ? 25.705 15.402 18.540 1.00 25.37 35 GLN B C 1
ATOM 2326 O O . GLN B 1 35 ? 24.620 15.205 18.033 1.00 26.07 35 GLN B O 1
ATOM 2332 N N . GLN B 1 36 ? 25.973 16.478 19.236 1.00 25.94 36 GLN B N 1
ATOM 2333 C CA . GLN B 1 36 ? 24.932 17.402 19.634 1.00 28.51 36 GLN B CA 1
ATOM 2334 C C . GLN B 1 36 ? 25.434 18.842 19.547 1.00 29.56 36 GLN B C 1
ATOM 2335 O O . GLN B 1 36 ? 26.605 19.118 19.811 1.00 31.43 36 GLN B O 1
ATOM 2341 N N . ILE B 1 37 ? 24.562 19.745 19.128 1.00 28.53 37 ILE B N 1
ATOM 2342 C CA . ILE B 1 37 ? 24.834 21.169 19.142 1.00 27.03 37 ILE B CA 1
ATOM 2343 C C . ILE B 1 37 ? 23.602 21.771 19.819 1.00 26.85 37 ILE B C 1
ATOM 2344 O O . ILE B 1 37 ? 22.465 21.438 19.435 1.00 25.89 37 ILE B O 1
ATOM 2349 N N . ARG B 1 38 ? 23.802 22.625 20.822 1.00 25.62 38 ARG B N 1
ATOM 2350 C CA . ARG B 1 38 ? 22.657 23.362 21.402 1.00 25.73 38 ARG B CA 1
ATOM 2351 C C . ARG B 1 38 ? 22.848 24.878 21.369 1.00 25.37 38 ARG B C 1
ATOM 2352 O O . ARG B 1 38 ? 23.968 25.365 21.589 1.00 25.09 38 ARG B O 1
ATOM 2360 N N . PHE B 1 39 ? 21.763 25.605 21.062 1.00 24.78 39 PHE B N 1
ATOM 2361 C CA . PHE B 1 39 ? 21.751 27.076 21.067 1.00 25.44 39 PHE B CA 1
ATOM 2362 C C . PHE B 1 39 ? 20.735 27.576 22.020 1.00 26.07 39 PHE B C 1
ATOM 2363 O O . PHE B 1 39 ? 19.595 27.096 22.012 1.00 26.53 39 PHE B O 1
ATOM 2371 N N . ASP B 1 40 ? 21.094 28.600 22.785 1.00 26.69 40 ASP B N 1
ATOM 2372 C CA . ASP B 1 40 ? 20.089 29.328 23.567 1.00 27.73 40 ASP B CA 1
ATOM 2373 C C . ASP B 1 40 ? 19.512 30.407 22.662 1.00 28.03 40 ASP B C 1
ATOM 2374 O O . ASP B 1 40 ? 20.139 31.452 22.455 1.00 26.85 40 ASP B O 1
ATOM 2379 N N . LEU B 1 41 ? 18.319 30.138 22.120 1.00 28.72 41 LEU B N 1
ATOM 2380 C CA . LEU B 1 41 ? 17.660 31.009 21.165 1.00 28.45 41 LEU B CA 1
ATOM 2381 C C . LEU B 1 41 ? 17.450 32.422 21.662 1.00 29.79 41 LEU B C 1
ATOM 2382 O O . LEU B 1 41 ? 17.296 33.359 20.853 1.00 28.62 41 LEU B O 1
ATOM 2387 N N . ASN B 1 42 ? 17.462 32.599 22.972 1.00 30.69 42 ASN B N 1
ATOM 2388 C CA . ASN B 1 42 ? 17.266 33.935 23.505 1.00 33.53 42 ASN B CA 1
ATOM 2389 C C . ASN B 1 42 ? 18.535 34.786 23.344 1.00 33.20 42 ASN B C 1
ATOM 2390 O O . ASN B 1 42 ? 18.469 36.001 23.296 1.00 34.33 42 ASN B O 1
ATOM 2395 N N . GLU B 1 43 ? 19.671 34.132 23.182 1.00 33.86 43 GLU B N 1
ATOM 2396 C CA . GLU B 1 43 ? 20.939 34.828 23.014 1.00 35.03 43 GLU B CA 1
ATOM 2397 C C . GLU B 1 43 ? 21.287 35.146 21.552 1.00 34.87 43 GLU B C 1
ATOM 2398 O O . GLU B 1 43 ? 22.390 35.638 21.258 1.00 35.09 43 GLU B O 1
ATOM 2404 N N . GLY B 1 44 ? 20.353 34.890 20.642 1.00 34.07 44 GLY B N 1
ATOM 2405 C CA . GLY B 1 44 ? 20.564 35.238 19.216 1.00 32.76 44 GLY B CA 1
ATOM 2406 C C . GLY B 1 44 ? 20.012 34.181 18.264 1.00 31.87 44 GLY B C 1
ATOM 2407 O O . GLY B 1 44 ? 19.938 32.972 18.596 1.00 30.08 44 GLY B O 1
ATOM 2408 N N . PHE B 1 45 ? 19.612 34.630 17.086 1.00 30.65 45 PHE B N 1
ATOM 2409 C CA . PHE B 1 45 ? 19.183 33.709 16.055 1.00 29.55 45 PHE B CA 1
ATOM 2410 C C . PHE B 1 45 ? 20.357 32.996 15.420 1.00 29.03 45 PHE B C 1
ATOM 2411 O O . PHE B 1 45 ? 21.298 33.628 14.978 1.00 29.50 45 PHE B O 1
ATOM 2419 N N . PRO B 1 46 ? 20.320 31.651 15.411 1.00 28.83 46 PRO B N 1
ATOM 2420 C CA . PRO B 1 46 ? 21.534 30.963 15.083 1.00 26.77 46 PRO B CA 1
ATOM 2421 C C . PRO B 1 46 ? 21.675 30.764 13.574 1.00 27.24 46 PRO B C 1
ATOM 2422 O O . PRO B 1 46 ? 21.708 29.601 13.069 1.00 27.52 46 PRO B O 1
ATOM 2426 N N . LEU B 1 47 ? 21.789 31.880 12.866 1.00 24.96 47 LEU B N 1
ATOM 2427 C CA . LEU B 1 47 ? 22.230 31.887 11.462 1.00 23.50 47 LEU B CA 1
ATOM 2428 C C . LEU B 1 47 ? 23.748 32.140 11.469 1.00 22.97 47 LEU B C 1
ATOM 2429 O O . LEU B 1 47 ? 24.182 33.162 11.929 1.00 23.30 47 LEU B O 1
ATOM 2434 N N . LEU B 1 48 ? 24.554 31.159 11.097 1.00 23.65 48 LEU B N 1
ATOM 2435 C CA . LEU B 1 48 ? 26.035 31.327 11.244 1.00 25.33 48 LEU B CA 1
ATOM 2436 C C . LEU B 1 48 ? 26.601 32.636 10.669 1.00 25.81 48 LEU B C 1
ATOM 2437 O O . LEU B 1 48 ? 26.121 33.156 9.642 1.00 24.27 48 LEU B O 1
ATOM 2442 N N . THR B 1 49 ? 27.647 33.137 11.315 1.00 26.93 49 THR B N 1
ATOM 2443 C CA . THR B 1 49 ? 28.275 34.384 10.899 1.00 27.96 49 THR B CA 1
ATOM 2444 C C . THR B 1 49 ? 29.732 34.136 10.446 1.00 28.90 49 THR B C 1
ATOM 2445 O O . THR B 1 49 ? 30.428 35.067 10.077 1.00 29.17 49 THR B O 1
ATOM 2449 N N . THR B 1 50 ? 30.187 32.890 10.513 1.00 28.60 50 THR B N 1
ATOM 2450 C CA . THR B 1 50 ? 31.526 32.543 10.029 1.00 29.58 50 THR B CA 1
ATOM 2451 C C . THR B 1 50 ? 31.522 32.154 8.553 1.00 30.36 50 THR B C 1
ATOM 2452 O O . THR B 1 50 ? 32.556 31.937 7.971 1.00 30.87 50 THR B O 1
ATOM 2456 N N . LYS B 1 51 ? 30.338 31.977 7.993 1.00 32.04 51 LYS B N 1
ATOM 2457 C CA . LYS B 1 51 ? 30.129 32.168 6.554 1.00 33.16 51 LYS B CA 1
ATOM 2458 C C . LYS B 1 51 ? 28.669 32.559 6.357 1.00 34.08 51 LYS B C 1
ATOM 2459 O O . LYS B 1 51 ? 27.851 32.404 7.287 1.00 35.18 51 LYS B O 1
ATOM 2465 N N . LYS B 1 52 ? 28.326 33.019 5.152 1.00 33.35 52 LYS B N 1
ATOM 2466 C CA . LYS B 1 52 ? 26.948 33.403 4.855 1.00 33.69 52 LYS B CA 1
ATOM 2467 C C . LYS B 1 52 ? 26.069 32.177 4.680 1.00 33.26 52 LYS B C 1
ATOM 2468 O O . LYS B 1 52 ? 26.463 31.219 4.000 1.00 31.77 52 LYS B O 1
ATOM 2474 N N . VAL B 1 53 ? 24.873 32.223 5.279 1.00 32.41 53 VAL B N 1
ATOM 2475 C CA . VAL B 1 53 ? 23.819 31.228 5.049 1.00 31.72 53 VAL B CA 1
ATOM 2476 C C . VAL B 1 53 ? 22.572 31.866 4.377 1.00 32.71 53 VAL B C 1
ATOM 2477 O O . VAL B 1 53 ? 22.023 32.845 4.877 1.00 32.58 53 VAL B O 1
ATOM 2481 N N . HIS B 1 54 ? 22.106 31.309 3.264 1.00 33.47 54 HIS B N 1
ATOM 2482 C CA . HIS B 1 54 ? 21.004 31.985 2.525 1.00 33.92 54 HIS B CA 1
ATOM 2483 C C . HIS B 1 54 ? 19.668 31.851 3.232 1.00 31.70 54 HIS B C 1
ATOM 2484 O O . HIS B 1 54 ? 18.919 30.918 3.018 1.00 31.10 54 HIS B O 1
ATOM 2491 N N . PHE B 1 55 ? 19.406 32.804 4.102 1.00 29.80 55 PHE B N 1
ATOM 2492 C CA . PHE B 1 55 ? 18.212 32.794 4.870 1.00 29.97 55 PHE B CA 1
ATOM 2493 C C . PHE B 1 55 ? 16.926 32.687 4.016 1.00 30.09 55 PHE B C 1
ATOM 2494 O O . PHE B 1 55 ? 16.038 31.929 4.362 1.00 29.47 55 PHE B O 1
ATOM 2502 N N . HIS B 1 56 ? 16.858 33.396 2.878 1.00 30.43 56 HIS B N 1
ATOM 2503 C CA . HIS B 1 56 ? 15.666 33.280 1.983 1.00 30.23 56 HIS B CA 1
ATOM 2504 C C . HIS B 1 56 ? 15.309 31.825 1.595 1.00 29.68 56 HIS B C 1
ATOM 2505 O O . HIS B 1 56 ? 14.133 31.453 1.607 1.00 29.78 56 HIS B O 1
ATOM 2512 N N . SER B 1 57 ? 16.327 31.013 1.291 1.00 29.35 57 SER B N 1
ATOM 2513 C CA . SER B 1 57 ? 16.145 29.582 1.009 1.00 29.91 57 SER B CA 1
ATOM 2514 C C . SER B 1 57 ? 15.609 28.813 2.232 1.00 29.75 57 SER B C 1
ATOM 2515 O O . SER B 1 57 ? 14.707 27.972 2.112 1.00 30.69 57 SER B O 1
ATOM 2518 N N . VAL B 1 58 ? 16.216 29.067 3.386 1.00 28.83 58 VAL B N 1
ATOM 2519 C CA . VAL B 1 58 ? 15.759 28.514 4.655 1.00 28.05 58 VAL B CA 1
ATOM 2520 C C . VAL B 1 58 ? 14.288 28.777 4.863 1.00 26.98 58 VAL B C 1
ATOM 2521 O O . VAL B 1 58 ? 13.495 27.871 5.072 1.00 28.33 58 VAL B O 1
ATOM 2525 N N . VAL B 1 59 ? 13.948 30.041 4.867 1.00 26.93 59 VAL B N 1
ATOM 2526 C CA . VAL B 1 59 ? 12.596 30.481 5.079 1.00 25.54 59 VAL B CA 1
ATOM 2527 C C . VAL B 1 59 ? 11.624 29.780 4.138 1.00 26.57 59 VAL B C 1
ATOM 2528 O O . VAL B 1 59 ? 10.601 29.253 4.567 1.00 28.04 59 VAL B O 1
ATOM 2532 N N . GLY B 1 60 ? 11.958 29.727 2.851 1.00 26.79 60 GLY B N 1
ATOM 2533 C CA . GLY B 1 60 ? 10.999 29.230 1.868 1.00 24.99 60 GLY B CA 1
ATOM 2534 C C . GLY B 1 60 ? 10.864 27.725 1.883 1.00 24.61 60 GLY B C 1
ATOM 2535 O O . GLY B 1 60 ? 9.758 27.182 1.689 1.00 23.87 60 GLY B O 1
ATOM 2536 N N . GLU B 1 61 ? 11.965 27.021 2.144 1.00 24.05 61 GLU B N 1
ATOM 2537 C CA . GLU B 1 61 ? 11.836 25.580 2.273 1.00 24.52 61 GLU B CA 1
ATOM 2538 C C . GLU B 1 61 ? 10.915 25.213 3.457 1.00 23.53 61 GLU B C 1
ATOM 2539 O O . GLU B 1 61 ? 10.069 24.348 3.336 1.00 22.97 61 GLU B O 1
ATOM 2545 N N . LEU B 1 62 ? 11.012 25.953 4.540 1.00 23.81 62 LEU B N 1
ATOM 2546 C CA . LEU B 1 62 ? 10.216 25.652 5.740 1.00 24.21 62 LEU B CA 1
ATOM 2547 C C . LEU B 1 62 ? 8.748 25.896 5.428 1.00 25.36 62 LEU B C 1
ATOM 2548 O O . LEU B 1 62 ? 7.888 25.064 5.721 1.00 25.49 62 LEU B O 1
ATOM 2553 N N . LEU B 1 63 ? 8.474 27.056 4.819 1.00 25.89 63 LEU B N 1
ATOM 2554 C CA . LEU B 1 63 ? 7.130 27.435 4.413 1.00 26.27 63 LEU B CA 1
ATOM 2555 C C . LEU B 1 63 ? 6.527 26.349 3.527 1.00 26.32 63 LEU B C 1
ATOM 2556 O O . LEU B 1 63 ? 5.365 26.040 3.594 1.00 27.37 63 LEU B O 1
ATOM 2561 N N . TRP B 1 64 ? 7.355 25.753 2.720 1.00 26.82 64 TRP B N 1
ATOM 2562 C CA . TRP B 1 64 ? 6.912 24.746 1.805 1.00 26.88 64 TRP B CA 1
ATOM 2563 C C . TRP B 1 64 ? 6.649 23.430 2.526 1.00 26.57 64 TRP B C 1
ATOM 2564 O O . TRP B 1 64 ? 5.639 22.787 2.298 1.00 27.51 64 TRP B O 1
ATOM 2575 N N . PHE B 1 65 ? 7.534 23.067 3.446 1.00 26.29 65 PHE B N 1
ATOM 2576 C CA . PHE B 1 65 ? 7.279 21.951 4.378 1.00 25.00 65 PHE B CA 1
ATOM 2577 C C . PHE B 1 65 ? 5.914 22.170 5.022 1.00 25.35 65 PHE B C 1
ATOM 2578 O O . PHE B 1 65 ? 5.056 21.295 5.014 1.00 24.26 65 PHE B O 1
ATOM 2586 N N . LEU B 1 66 ? 5.712 23.363 5.560 1.00 26.30 66 LEU B N 1
ATOM 2587 C CA . LEU B 1 66 ? 4.519 23.642 6.315 1.00 28.05 66 LEU B CA 1
ATOM 2588 C C . LEU B 1 66 ? 3.229 23.551 5.501 1.00 30.95 66 LEU B C 1
ATOM 2589 O O . LEU B 1 66 ? 2.159 23.373 6.095 1.00 32.20 66 LEU B O 1
ATOM 2594 N N . GLN B 1 67 ? 3.311 23.705 4.161 1.00 32.42 67 GLN B N 1
ATOM 2595 C CA . GLN B 1 67 ? 2.109 23.641 3.313 1.00 34.23 67 GLN B CA 1
ATOM 2596 C C . GLN B 1 67 ? 1.661 22.212 3.044 1.00 35.49 67 GLN B C 1
ATOM 2597 O O . GLN B 1 67 ? 0.526 21.995 2.633 1.00 36.47 67 GLN B O 1
ATOM 2603 N N . GLY B 1 68 ? 2.570 21.246 3.208 1.00 35.90 68 GLY B N 1
ATOM 2604 C CA . GLY B 1 68 ? 2.267 19.840 2.929 1.00 36.17 68 GLY B CA 1
ATOM 2605 C C . GLY B 1 68 ? 2.373 19.498 1.457 1.00 37.59 68 GLY B C 1
ATOM 2606 O O . GLY B 1 68 ? 1.693 18.597 0.967 1.00 36.51 68 GLY B O 1
ATOM 2607 N N . ASP B 1 69 ? 3.309 20.165 0.781 1.00 39.49 69 ASP B N 1
ATOM 2608 C CA . ASP B 1 69 ? 3.447 20.137 -0.685 1.00 40.88 69 ASP B CA 1
ATOM 2609 C C . ASP B 1 69 ? 4.571 19.159 -1.137 1.00 40.93 69 ASP B C 1
ATOM 2610 O O . ASP B 1 69 ? 5.731 19.332 -0.787 1.00 42.41 69 ASP B O 1
ATOM 2615 N N . SER B 1 70 ? 4.233 18.156 -1.927 1.00 40.54 70 SER B N 1
ATOM 2616 C CA . SER B 1 70 ? 5.260 17.248 -2.453 1.00 39.73 70 SER B CA 1
ATOM 2617 C C . SER B 1 70 ? 5.756 17.693 -3.837 1.00 38.26 70 SER B C 1
ATOM 2618 O O . SER B 1 70 ? 6.626 17.055 -4.426 1.00 38.20 70 SER B O 1
ATOM 2621 N N . ASN B 1 71 ? 5.181 18.767 -4.361 1.00 36.94 71 ASN B N 1
ATOM 2622 C CA . ASN B 1 71 ? 5.610 19.292 -5.641 1.00 36.15 71 ASN B CA 1
ATOM 2623 C C . ASN B 1 71 ? 6.575 20.469 -5.519 1.00 36.56 71 ASN B C 1
ATOM 2624 O O . ASN B 1 71 ? 6.382 21.399 -4.744 1.00 35.97 71 ASN B O 1
ATOM 2629 N N . VAL B 1 72 ? 7.623 20.401 -6.305 1.00 35.90 72 VAL B N 1
ATOM 2630 C CA . VAL B 1 72 ? 8.690 21.339 -6.254 1.00 36.84 72 VAL B CA 1
ATOM 2631 C C . VAL B 1 72 ? 8.351 22.726 -6.880 1.00 36.75 72 VAL B C 1
ATOM 2632 O O . VAL B 1 72 ? 9.170 23.623 -6.844 1.00 36.05 72 VAL B O 1
ATOM 2636 N N . LYS B 1 73 ? 7.128 22.906 -7.394 1.00 37.43 73 LYS B N 1
ATOM 2637 C CA . LYS B 1 73 ? 6.805 24.108 -8.224 1.00 37.65 73 LYS B CA 1
ATOM 2638 C C . LYS B 1 73 ? 6.988 25.446 -7.480 1.00 36.48 73 LYS B C 1
ATOM 2639 O O . LYS B 1 73 ? 7.765 26.325 -7.925 1.00 34.85 73 LYS B O 1
ATOM 2645 N N . TRP B 1 74 ? 6.264 25.608 -6.365 1.00 34.11 74 TRP B N 1
ATOM 2646 C CA . TRP B 1 74 ? 6.391 26.797 -5.578 1.00 32.42 74 TRP B CA 1
ATOM 2647 C C . TRP B 1 74 ? 7.845 27.136 -5.244 1.00 31.82 74 TRP B C 1
ATOM 2648 O O . TRP B 1 74 ? 8.180 28.285 -5.123 1.00 31.59 74 TRP B O 1
ATOM 2659 N N . LEU B 1 75 ? 8.701 26.122 -5.066 1.00 32.08 75 LEU B N 1
ATOM 2660 C CA . LEU B 1 75 ? 10.146 26.380 -4.791 1.00 30.88 75 LEU B CA 1
ATOM 2661 C C . LEU B 1 75 ? 10.888 26.979 -5.987 1.00 31.13 75 LEU B C 1
ATOM 2662 O O . LEU B 1 75 ? 11.646 27.933 -5.825 1.00 30.84 75 LEU B O 1
ATOM 2667 N N . GLN B 1 76 ? 10.690 26.398 -7.176 1.00 31.49 76 GLN B N 1
ATOM 2668 C CA . GLN B 1 76 ? 11.326 26.888 -8.414 1.00 32.08 76 GLN B CA 1
ATOM 2669 C C . GLN B 1 76 ? 10.847 28.288 -8.729 1.00 33.03 76 GLN B C 1
ATOM 2670 O O . GLN B 1 76 ? 11.593 29.112 -9.220 1.00 34.32 76 GLN B O 1
ATOM 2676 N N . ASP B 1 77 ? 9.603 28.567 -8.407 1.00 33.69 77 ASP B N 1
ATOM 2677 C CA . ASP B 1 77 ? 9.065 29.867 -8.670 1.00 35.58 77 ASP B CA 1
ATOM 2678 C C . ASP B 1 77 ? 9.516 30.916 -7.685 1.00 36.46 77 ASP B C 1
ATOM 2679 O O . ASP B 1 77 ? 9.276 32.092 -7.909 1.00 37.69 77 ASP B O 1
ATOM 2684 N N . ASN B 1 78 ? 10.153 30.498 -6.587 1.00 36.08 78 ASN B N 1
ATOM 2685 C CA . ASN B 1 78 ? 10.805 31.460 -5.656 1.00 35.30 78 ASN B CA 1
ATOM 2686 C C . ASN B 1 78 ? 12.317 31.333 -5.703 1.00 35.02 78 ASN B C 1
ATOM 2687 O O . ASN B 1 78 ? 13.013 31.819 -4.815 1.00 35.80 78 ASN B O 1
ATOM 2692 N N . ASN B 1 79 ? 12.808 30.657 -6.745 1.00 34.85 79 ASN B N 1
ATOM 2693 C CA . ASN B 1 79 ? 14.239 30.574 -7.050 1.00 34.71 79 ASN B CA 1
ATOM 2694 C C . ASN B 1 79 ? 15.001 29.837 -5.969 1.00 34.33 79 ASN B C 1
ATOM 2695 O O . ASN B 1 79 ? 16.124 30.205 -5.589 1.00 35.13 79 ASN B O 1
ATOM 2700 N N . ILE B 1 80 ? 14.388 28.765 -5.505 1.00 32.28 80 ILE B N 1
ATOM 2701 C CA . ILE B 1 80 ? 15.007 27.855 -4.579 1.00 30.13 80 ILE B CA 1
ATOM 2702 C C . ILE B 1 80 ? 15.123 26.574 -5.319 1.00 29.34 80 ILE B C 1
ATOM 2703 O O . ILE B 1 80 ? 14.131 26.017 -5.721 1.00 28.40 80 ILE B O 1
ATOM 2708 N N . ARG B 1 81 ? 16.346 26.125 -5.541 1.00 28.88 81 ARG B N 1
ATOM 2709 C CA . ARG B 1 81 ? 16.591 25.090 -6.518 1.00 29.06 81 ARG B CA 1
ATOM 2710 C C . ARG B 1 81 ? 17.010 23.775 -5.865 1.00 30.60 81 ARG B C 1
ATOM 2711 O O . ARG B 1 81 ? 17.377 22.788 -6.566 1.00 30.17 81 ARG B O 1
ATOM 2719 N N . ILE B 1 82 ? 16.881 23.741 -4.532 1.00 30.57 82 ILE B N 1
ATOM 2720 C CA . ILE B 1 82 ? 17.521 22.735 -3.691 1.00 31.98 82 ILE B CA 1
ATOM 2721 C C . ILE B 1 82 ? 17.058 21.310 -3.998 1.00 31.39 82 ILE B C 1
ATOM 2722 O O . ILE B 1 82 ? 17.868 20.371 -4.056 1.00 31.67 82 ILE B O 1
ATOM 2727 N N . TRP B 1 83 ? 15.785 21.192 -4.343 1.00 29.64 83 TRP B N 1
ATOM 2728 C CA . TRP B 1 83 ? 15.139 19.930 -4.521 1.00 28.89 83 TRP B CA 1
ATOM 2729 C C . TRP B 1 83 ? 15.129 19.433 -5.966 1.00 29.24 83 TRP B C 1
ATOM 2730 O O . TRP B 1 83 ? 14.663 18.330 -6.241 1.00 26.40 83 TRP B O 1
ATOM 2741 N N . ASN B 1 84 ? 15.680 20.245 -6.875 1.00 30.05 84 ASN B N 1
ATOM 2742 C CA . ASN B 1 84 ? 15.486 20.052 -8.315 1.00 31.91 84 ASN B CA 1
ATOM 2743 C C . ASN B 1 84 ? 15.949 18.730 -8.801 1.00 34.08 84 ASN B C 1
ATOM 2744 O O . ASN B 1 84 ? 15.292 18.126 -9.638 1.00 34.40 84 ASN B O 1
ATOM 2749 N N . GLU B 1 85 ? 17.141 18.336 -8.323 1.00 37.18 85 GLU B N 1
ATOM 2750 C CA . GLU B 1 85 ? 17.797 17.027 -8.598 1.00 39.66 85 GLU B CA 1
ATOM 2751 C C . GLU B 1 85 ? 16.883 15.815 -8.417 1.00 39.47 85 GLU B C 1
ATOM 2752 O O . GLU B 1 85 ? 16.996 14.818 -9.141 1.00 39.09 85 GLU B O 1
ATOM 2758 N N . TRP B 1 86 ? 15.994 15.908 -7.433 1.00 41.12 86 TRP B N 1
ATOM 2759 C CA . TRP B 1 86 ? 15.236 14.757 -6.920 1.00 41.82 86 TRP B CA 1
ATOM 2760 C C . TRP B 1 86 ? 13.853 14.642 -7.527 1.00 42.48 86 TRP B C 1
ATOM 2761 O O . TRP B 1 86 ? 13.203 13.617 -7.383 1.00 42.04 86 TRP B O 1
ATOM 2772 N N . ALA B 1 87 ? 13.386 15.715 -8.163 1.00 43.97 87 ALA B N 1
ATOM 2773 C CA . ALA B 1 87 ? 12.017 15.759 -8.695 1.00 45.82 87 ALA B CA 1
ATOM 2774 C C . ALA B 1 87 ? 11.889 14.894 -9.942 1.00 46.89 87 ALA B C 1
ATOM 2775 O O . ALA B 1 87 ? 12.789 14.878 -10.771 1.00 48.15 87 ALA B O 1
ATOM 2777 N N . ASP B 1 88 ? 10.779 14.162 -10.056 1.00 47.85 88 ASP B N 1
ATOM 2778 C CA . ASP B 1 88 ? 10.438 13.465 -11.296 1.00 48.79 88 ASP B CA 1
ATOM 2779 C C . ASP B 1 88 ? 9.966 14.471 -12.336 1.00 50.10 88 ASP B C 1
ATOM 2780 O O . ASP B 1 88 ? 9.813 15.659 -12.033 1.00 50.48 88 ASP B O 1
ATOM 2785 N N . GLU B 1 89 ? 9.754 14.014 -13.567 1.00 51.62 89 GLU B N 1
ATOM 2786 C CA . GLU B 1 89 ? 9.498 14.945 -14.658 1.00 52.59 89 GLU B CA 1
ATOM 2787 C C . GLU B 1 89 ? 8.331 15.934 -14.360 1.00 51.17 89 GLU B C 1
ATOM 2788 O O . GLU B 1 89 ? 8.395 17.102 -14.721 1.00 51.25 89 GLU B O 1
ATOM 2794 N N . ASP B 1 90 ? 7.300 15.470 -13.665 1.00 50.01 90 ASP B N 1
ATOM 2795 C CA . ASP B 1 90 ? 6.162 16.340 -13.298 1.00 48.90 90 ASP B CA 1
ATOM 2796 C C . ASP B 1 90 ? 6.427 17.251 -12.058 1.00 46.49 90 ASP B C 1
ATOM 2797 O O . ASP B 1 90 ? 5.538 17.960 -11.605 1.00 46.75 90 ASP B O 1
ATOM 2802 N N . GLY B 1 91 ? 7.650 17.217 -11.533 1.00 44.63 91 GLY B N 1
ATOM 2803 C CA . GLY B 1 91 ? 8.044 18.036 -10.356 1.00 41.62 91 GLY B CA 1
ATOM 2804 C C . GLY B 1 91 ? 7.728 17.427 -8.988 1.00 39.08 91 GLY B C 1
ATOM 2805 O O . GLY B 1 91 ? 7.792 18.113 -7.975 1.00 38.85 91 GLY B O 1
ATOM 2806 N N . GLU B 1 92 ? 7.394 16.136 -8.961 1.00 37.53 92 GLU B N 1
ATOM 2807 C CA . GLU B 1 92 ? 6.850 15.479 -7.752 1.00 36.38 92 GLU B CA 1
ATOM 2808 C C . GLU B 1 92 ? 7.991 14.863 -6.966 1.00 34.74 92 GLU B C 1
ATOM 2809 O O . GLU B 1 92 ? 8.958 14.395 -7.553 1.00 32.98 92 GLU B O 1
ATOM 2815 N N . LEU B 1 93 ? 7.877 14.852 -5.637 1.00 33.54 93 LEU B N 1
ATOM 2816 C CA . LEU B 1 93 ? 8.868 14.168 -4.794 1.00 32.20 93 LEU B CA 1
ATOM 2817 C C . LEU B 1 93 ? 8.384 12.877 -4.094 1.00 32.03 93 LEU B C 1
ATOM 2818 O O . LEU B 1 93 ? 9.189 12.164 -3.454 1.00 31.41 93 LEU B O 1
ATOM 2823 N N . GLY B 1 94 ? 7.110 12.528 -4.267 1.00 30.04 94 GLY B N 1
ATOM 2824 C CA . GLY B 1 94 ? 6.500 11.550 -3.379 1.00 29.34 94 GLY B CA 1
ATOM 2825 C C . GLY B 1 94 ? 6.322 12.202 -2.010 1.00 29.01 94 GLY B C 1
ATOM 2826 O O . GLY B 1 94 ? 6.547 13.389 -1.862 1.00 28.86 94 GLY B O 1
ATOM 2827 N N . PRO B 1 95 ? 5.905 11.434 -1.005 1.00 29.33 95 PRO B N 1
ATOM 2828 C CA . PRO B 1 95 ? 5.404 12.135 0.193 1.00 30.00 95 PRO B CA 1
ATOM 2829 C C . PRO B 1 95 ? 6.501 12.459 1.234 1.00 31.12 95 PRO B C 1
ATOM 2830 O O . PRO B 1 95 ? 6.476 11.903 2.353 1.00 32.10 95 PRO B O 1
ATOM 2834 N N . VAL B 1 96 ? 7.460 13.324 0.858 1.00 30.80 96 VAL B N 1
ATOM 2835 C CA . VAL B 1 96 ? 8.618 13.650 1.727 1.00 29.74 96 VAL B CA 1
ATOM 2836 C C . VAL B 1 96 ? 8.217 14.654 2.813 1.00 30.16 96 VAL B C 1
ATOM 2837 O O . VAL B 1 96 ? 7.117 15.164 2.800 1.00 30.39 96 VAL B O 1
ATOM 2841 N N . TYR B 1 97 ? 9.133 14.941 3.738 1.00 30.15 97 TYR B N 1
ATOM 2842 C CA . TYR B 1 97 ? 8.904 15.930 4.825 1.00 29.61 97 TYR B CA 1
ATOM 2843 C C . TYR B 1 97 ? 7.475 16.416 5.116 1.00 29.72 97 TYR B C 1
ATOM 2844 O O . TYR B 1 97 ? 6.832 15.894 6.001 1.00 29.27 97 TYR B O 1
ATOM 2853 N N . GLY B 1 98 ? 7.021 17.462 4.414 1.00 29.08 98 GLY B N 1
ATOM 2854 C CA . GLY B 1 98 ? 5.794 18.151 4.783 1.00 28.66 98 GLY B CA 1
ATOM 2855 C C . GLY B 1 98 ? 4.503 17.325 4.616 1.00 30.01 98 GLY B C 1
ATOM 2856 O O . GLY B 1 98 ? 3.482 17.620 5.256 1.00 30.42 98 GLY B O 1
ATOM 2857 N N . VAL B 1 99 ? 4.526 16.308 3.752 1.00 28.99 99 VAL B N 1
ATOM 2858 C CA . VAL B 1 99 ? 3.365 15.440 3.601 1.00 28.77 99 VAL B CA 1
ATOM 2859 C C . VAL B 1 99 ? 3.195 14.582 4.884 1.00 28.99 99 VAL B C 1
ATOM 2860 O O . VAL B 1 99 ? 2.053 14.369 5.390 1.00 28.46 99 VAL B O 1
ATOM 2864 N N . GLN B 1 100 ? 4.324 14.140 5.426 1.00 28.50 100 GLN B N 1
ATOM 2865 C CA . GLN B 1 100 ? 4.334 13.431 6.699 1.00 28.61 100 GLN B CA 1
ATOM 2866 C C . GLN B 1 100 ? 3.988 14.365 7.822 1.00 29.33 100 GLN B C 1
ATOM 2867 O O . GLN B 1 100 ? 3.181 14.005 8.667 1.00 29.63 100 GLN B O 1
ATOM 2873 N N . TRP B 1 101 ? 4.547 15.602 7.805 1.00 29.20 101 TRP B N 1
ATOM 2874 C CA . TRP B 1 101 ? 4.213 16.625 8.853 1.00 28.77 101 TRP B CA 1
ATOM 2875 C C . TRP B 1 101 ? 2.721 16.882 8.937 1.00 29.51 101 TRP B C 1
ATOM 2876 O O . TRP B 1 101 ? 2.173 16.988 10.006 1.00 30.40 101 TRP B O 1
ATOM 2887 N N . ARG B 1 102 ? 2.089 17.052 7.783 1.00 29.95 102 ARG B N 1
ATOM 2888 C CA . ARG B 1 102 ? 0.752 17.596 7.705 1.00 29.66 102 ARG B CA 1
ATOM 2889 C C . ARG B 1 102 ? -0.292 16.505 7.572 1.00 30.34 102 ARG B C 1
ATOM 2890 O O . ARG B 1 102 ? -1.462 16.715 7.897 1.00 30.96 102 ARG B O 1
ATOM 2898 N N . SER B 1 103 ? 0.109 15.362 7.017 1.00 30.62 103 SER B N 1
ATOM 2899 C CA . SER B 1 103 ? -0.846 14.350 6.647 1.00 30.98 103 SER B CA 1
ATOM 2900 C C . SER B 1 103 ? -0.224 12.971 6.548 1.00 31.89 103 SER B C 1
ATOM 2901 O O . SER B 1 103 ? -0.290 12.316 5.516 1.00 32.34 103 SER B O 1
ATOM 2904 N N . TRP B 1 104 ? 0.422 12.547 7.621 1.00 33.17 104 TRP B N 1
ATOM 2905 C CA . TRP B 1 104 ? 0.784 11.138 7.797 1.00 33.45 104 TRP B CA 1
ATOM 2906 C C . TRP B 1 104 ? -0.472 10.264 7.608 1.00 34.42 104 TRP B C 1
ATOM 2907 O O . TRP B 1 104 ? -1.467 10.435 8.301 1.00 32.80 104 TRP B O 1
ATOM 2918 N N . PRO B 1 105 ? -0.422 9.333 6.654 1.00 36.69 105 PRO B N 1
ATOM 2919 C CA . PRO B 1 105 ? -1.659 8.640 6.286 1.00 38.43 105 PRO B CA 1
ATOM 2920 C C . PRO B 1 105 ? -2.066 7.564 7.301 1.00 40.24 105 PRO B C 1
ATOM 2921 O O . PRO B 1 105 ? -1.220 6.803 7.800 1.00 39.30 105 PRO B O 1
ATOM 2925 N N . THR B 1 106 ? -3.336 7.565 7.671 1.00 42.59 106 THR B N 1
ATOM 2926 C CA . THR B 1 106 ? -3.872 6.457 8.395 1.00 46.44 106 THR B CA 1
ATOM 2927 C C . THR B 1 106 ? -4.344 5.509 7.329 1.00 49.14 106 THR B C 1
ATOM 2928 O O . THR B 1 106 ? -4.546 5.917 6.176 1.00 50.14 106 THR B O 1
ATOM 2932 N N . PRO B 1 107 ? -4.506 4.236 7.678 1.00 51.95 107 PRO B N 1
ATOM 2933 C CA . PRO B 1 107 ? -5.027 3.218 6.719 1.00 54.32 107 PRO B CA 1
ATOM 2934 C C . PRO B 1 107 ? -6.421 3.569 6.088 1.00 55.89 107 PRO B C 1
ATOM 2935 O O . PRO B 1 107 ? -6.807 2.988 5.079 1.00 55.79 107 PRO B O 1
ATOM 2939 N N . ASP B 1 108 ? -7.104 4.584 6.664 1.00 57.49 108 ASP B N 1
ATOM 2940 C CA . ASP B 1 108 ? -8.565 4.727 6.431 1.00 59.26 108 ASP B CA 1
ATOM 2941 C C . ASP B 1 108 ? -9.024 6.180 6.444 1.00 59.88 108 ASP B C 1
ATOM 2942 O O . ASP B 1 108 ? -9.868 6.532 7.274 1.00 60.09 108 ASP B O 1
ATOM 2947 N N . GLY B 1 109 ? -8.494 7.029 5.562 1.00 60.29 109 GLY B N 1
ATOM 2948 C CA . GLY B 1 109 ? -8.741 8.507 5.682 1.00 60.78 109 GLY B CA 1
ATOM 2949 C C . GLY B 1 109 ? -8.430 9.110 7.075 1.00 61.22 109 GLY B C 1
ATOM 2950 O O . GLY B 1 109 ? -9.326 9.614 7.773 1.00 61.45 109 GLY B O 1
ATOM 2951 N N . ARG B 1 110 ? -7.151 9.109 7.474 1.00 60.80 110 ARG B N 1
ATOM 2952 C CA . ARG B 1 110 ? -6.026 8.836 6.564 1.00 60.22 110 ARG B CA 1
ATOM 2953 C C . ARG B 1 110 ? -5.059 9.978 6.580 1.00 57.81 110 ARG B C 1
ATOM 2954 O O . ARG B 1 110 ? -4.049 9.947 5.884 1.00 58.10 110 ARG B O 1
ATOM 2962 N N . HIS B 1 111 ? -5.351 10.993 7.378 1.00 54.62 111 HIS B N 1
ATOM 2963 C CA . HIS B 1 111 ? -4.375 12.031 7.580 1.00 51.65 111 HIS B CA 1
ATOM 2964 C C . HIS B 1 111 ? -4.257 12.399 9.021 1.00 48.39 111 HIS B C 1
ATOM 2965 O O . HIS B 1 111 ? -5.239 12.688 9.683 1.00 46.70 111 HIS B O 1
ATOM 2972 N N . ILE B 1 112 ? -3.026 12.358 9.520 1.00 45.24 112 ILE B N 1
ATOM 2973 C CA . ILE B 1 112 ? -2.729 12.955 10.806 1.00 41.46 112 ILE B CA 1
ATOM 2974 C C . ILE B 1 112 ? -1.895 14.199 10.605 1.00 39.30 112 ILE B C 1
ATOM 2975 O O . ILE B 1 112 ? -0.828 14.152 10.031 1.00 38.80 112 ILE B O 1
ATOM 2980 N N . ASP B 1 113 ? -2.426 15.325 11.016 1.00 37.02 113 ASP B N 1
ATOM 2981 C CA . ASP B 1 113 ? -1.705 16.558 10.916 1.00 35.23 113 ASP B CA 1
ATOM 2982 C C . ASP B 1 113 ? -0.853 16.755 12.195 1.00 33.27 113 ASP B C 1
ATOM 2983 O O . ASP B 1 113 ? -1.335 17.206 13.206 1.00 33.59 113 ASP B O 1
ATOM 2988 N N . GLN B 1 114 ? 0.410 16.334 12.143 1.00 31.80 114 GLN B N 1
ATOM 2989 C CA . GLN B 1 114 ? 1.304 16.416 13.306 1.00 28.78 114 GLN B CA 1
ATOM 2990 C C . GLN B 1 114 ? 1.576 17.847 13.756 1.00 28.44 114 GLN B C 1
ATOM 2991 O O . GLN B 1 114 ? 1.730 18.096 14.955 1.00 28.99 114 GLN B O 1
ATOM 2997 N N . ILE B 1 115 ? 1.649 18.797 12.811 1.00 26.62 115 ILE B N 1
ATOM 2998 C CA . ILE B 1 115 ? 1.897 20.195 13.193 1.00 25.95 115 ILE B CA 1
ATOM 2999 C C . ILE B 1 115 ? 0.741 20.849 14.020 1.00 26.24 115 ILE B C 1
ATOM 3000 O O . ILE B 1 115 ? 0.999 21.473 15.034 1.00 26.16 115 ILE B O 1
ATOM 3005 N N . SER B 1 116 ? -0.513 20.748 13.553 1.00 27.76 116 SER B N 1
ATOM 3006 C CA . SER B 1 116 ? -1.653 21.278 14.348 1.00 29.03 116 SER B CA 1
ATOM 3007 C C . SER B 1 116 ? -1.671 20.537 15.663 1.00 29.61 116 SER B C 1
ATOM 3008 O O . SER B 1 116 ? -1.907 21.139 16.710 1.00 30.20 116 SER B O 1
ATOM 3011 N N . GLY B 1 117 ? -1.446 19.221 15.594 1.00 28.79 117 GLY B N 1
ATOM 3012 C CA . GLY B 1 117 ? -1.487 18.373 16.767 1.00 29.38 117 GLY B CA 1
ATOM 3013 C C . GLY B 1 117 ? -0.436 18.820 17.782 1.00 29.74 117 GLY B C 1
ATOM 3014 O O . GLY B 1 117 ? -0.754 19.097 18.944 1.00 28.71 117 GLY B O 1
ATOM 3015 N N . ALA B 1 118 ? 0.801 18.973 17.321 1.00 29.10 118 ALA B N 1
ATOM 3016 C CA . ALA B 1 118 ? 1.835 19.527 18.166 1.00 29.46 118 ALA B CA 1
ATOM 3017 C C . ALA B 1 118 ? 1.426 20.847 18.821 1.00 29.04 118 ALA B C 1
ATOM 3018 O O . ALA B 1 118 ? 1.662 21.046 20.006 1.00 31.54 118 ALA B O 1
ATOM 3020 N N . LEU B 1 119 ? 0.927 21.788 18.043 1.00 28.78 119 LEU B N 1
ATOM 3021 C CA . LEU B 1 119 ? 0.641 23.117 18.594 1.00 28.35 119 LEU B CA 1
ATOM 3022 C C . LEU B 1 119 ? -0.504 23.037 19.607 1.00 28.76 119 LEU B C 1
ATOM 3023 O O . LEU B 1 119 ? -0.487 23.713 20.637 1.00 27.66 119 LEU B O 1
ATOM 3028 N N . GLU B 1 120 ? -1.499 22.217 19.315 1.00 29.41 120 GLU B N 1
ATOM 3029 C CA . GLU B 1 120 ? -2.592 22.102 20.242 1.00 32.85 120 GLU B CA 1
ATOM 3030 C C . GLU B 1 120 ? -2.133 21.525 21.585 1.00 32.59 120 GLU B C 1
ATOM 3031 O O . GLU B 1 120 ? -2.544 22.023 22.630 1.00 32.90 120 GLU B O 1
ATOM 3037 N N . THR B 1 121 ? -1.208 20.564 21.565 1.00 32.79 121 THR B N 1
ATOM 3038 C CA . THR B 1 121 ? -0.704 20.034 22.828 1.00 33.19 121 THR B CA 1
ATOM 3039 C C . THR B 1 121 ? 0.221 20.992 23.597 1.00 33.91 121 THR B C 1
ATOM 3040 O O . THR B 1 121 ? 0.140 21.089 24.830 1.00 33.74 121 THR B O 1
ATOM 3044 N N . LEU B 1 122 ? 1.005 21.784 22.867 1.00 33.62 122 LEU B N 1
ATOM 3045 C CA . LEU B 1 122 ? 1.583 23.022 23.418 1.00 33.86 122 LEU B CA 1
ATOM 3046 C C . LEU B 1 122 ? 0.576 23.911 24.192 1.00 34.59 122 LEU B C 1
ATOM 3047 O O . LEU B 1 122 ? 0.900 24.502 25.232 1.00 35.65 122 LEU B O 1
ATOM 3052 N N . ARG B 1 123 ? -0.618 24.058 23.657 1.00 34.19 123 ARG B N 1
ATOM 3053 C CA . ARG B 1 123 ? -1.560 24.964 24.253 1.00 34.50 123 ARG B CA 1
ATOM 3054 C C . ARG B 1 123 ? -2.240 24.336 25.422 1.00 34.25 123 ARG B C 1
ATOM 3055 O O . ARG B 1 123 ? -2.370 24.963 26.458 1.00 34.62 123 ARG B O 1
ATOM 3063 N N . ASN B 1 124 ? -2.621 23.073 25.288 1.00 34.26 124 ASN B N 1
ATOM 3064 C CA . ASN B 1 124 ? -3.446 22.430 26.317 1.00 35.89 124 ASN B CA 1
ATOM 3065 C C . ASN B 1 124 ? -2.675 21.632 27.328 1.00 36.51 124 ASN B C 1
ATOM 3066 O O . ASN B 1 124 ? -3.187 21.357 28.423 1.00 37.16 124 ASN B O 1
ATOM 3071 N N . ASN B 1 125 ? -1.494 21.146 26.931 1.00 34.96 125 ASN B N 1
ATOM 3072 C CA . ASN B 1 125 ? -0.763 20.226 27.758 1.00 33.77 125 ASN B CA 1
ATOM 3073 C C . ASN B 1 125 ? 0.749 20.381 27.532 1.00 32.50 125 ASN B C 1
ATOM 3074 O O . ASN B 1 125 ? 1.391 19.503 27.001 1.00 31.65 125 ASN B O 1
ATOM 3079 N N . PRO B 1 126 ? 1.302 21.537 27.902 1.00 32.12 126 PRO B N 1
ATOM 3080 C CA . PRO B 1 126 ? 2.668 21.804 27.526 1.00 31.52 126 PRO B CA 1
ATOM 3081 C C . PRO B 1 126 ? 3.659 20.894 28.248 1.00 31.42 126 PRO B C 1
ATOM 3082 O O . PRO B 1 126 ? 4.831 20.850 27.895 1.00 29.73 126 PRO B O 1
ATOM 3086 N N . ASP B 1 127 ? 3.194 20.197 29.275 1.00 32.67 127 ASP B N 1
ATOM 3087 C CA . ASP B 1 127 ? 4.073 19.333 30.048 1.00 34.26 127 ASP B CA 1
ATOM 3088 C C . ASP B 1 127 ? 4.225 17.976 29.350 1.00 33.19 127 ASP B C 1
ATOM 3089 O O . ASP B 1 127 ? 4.927 17.132 29.817 1.00 32.84 127 ASP B O 1
ATOM 3094 N N . SER B 1 128 ? 3.515 17.783 28.247 1.00 32.87 128 SER B N 1
ATOM 3095 C CA . SER B 1 128 ? 3.478 16.488 27.568 1.00 33.05 128 SER B CA 1
ATOM 3096 C C . SER B 1 128 ? 4.906 15.999 27.262 1.00 33.25 128 SER B C 1
ATOM 3097 O O . SER B 1 128 ? 5.800 16.790 26.951 1.00 32.50 128 SER B O 1
ATOM 3100 N N . ARG B 1 129 ? 5.096 14.698 27.346 1.00 32.63 129 ARG B N 1
ATOM 3101 C CA . ARG B 1 129 ? 6.406 14.090 27.148 1.00 32.32 129 ARG B CA 1
ATOM 3102 C C . ARG B 1 129 ? 6.365 13.255 25.873 1.00 30.94 129 ARG B C 1
ATOM 3103 O O . ARG B 1 129 ? 7.2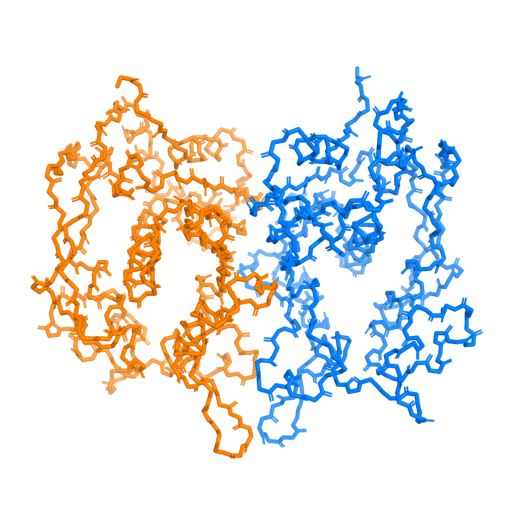88 12.503 25.568 1.00 30.20 129 ARG B O 1
ATOM 3111 N N . ARG B 1 130 ? 5.295 13.469 25.108 1.00 30.13 130 ARG B N 1
ATOM 3112 C CA . ARG B 1 130 ? 5.080 12.816 23.834 1.00 29.42 130 ARG B CA 1
ATOM 3113 C C . ARG B 1 130 ? 4.757 13.862 22.727 1.00 28.02 130 ARG B C 1
ATOM 3114 O O . ARG B 1 130 ? 4.014 13.563 21.771 1.00 25.74 130 ARG B O 1
ATOM 3122 N N . ASN B 1 131 ? 5.251 15.099 22.888 1.00 26.27 131 ASN B N 1
ATOM 3123 C CA . ASN B 1 131 ? 5.031 16.111 21.844 1.00 26.21 131 ASN B CA 1
ATOM 3124 C C . ASN B 1 131 ? 6.081 16.012 20.755 1.00 25.29 131 ASN B C 1
ATOM 3125 O O . ASN B 1 131 ? 7.096 16.695 20.795 1.00 27.37 131 ASN B O 1
ATOM 3130 N N . ILE B 1 132 ? 5.821 15.147 19.786 1.00 24.70 132 ILE B N 1
ATOM 3131 C CA . ILE B 1 132 ? 6.816 14.729 18.784 1.00 22.98 132 ILE B CA 1
ATOM 3132 C C . ILE B 1 132 ? 6.202 14.824 17.396 1.00 23.59 132 ILE B C 1
ATOM 3133 O O . ILE B 1 132 ? 4.983 14.591 17.211 1.00 20.45 132 ILE B O 1
ATOM 3138 N N . VAL B 1 133 ? 7.025 15.199 16.426 1.00 24.37 133 VAL B N 1
ATOM 3139 C CA . VAL B 1 133 ? 6.632 15.182 15.004 1.00 24.12 133 VAL B CA 1
ATOM 3140 C C . VAL B 1 133 ? 7.666 14.330 14.240 1.00 25.21 133 VAL B C 1
ATOM 3141 O O . VAL B 1 133 ? 8.842 14.459 14.474 1.00 22.98 133 VAL B O 1
ATOM 3145 N N . SER B 1 134 ? 7.201 13.396 13.403 1.00 26.24 134 SER B N 1
ATOM 3146 C CA . SER B 1 134 ? 8.130 12.472 12.738 1.00 25.99 134 SER B CA 1
ATOM 3147 C C . SER B 1 134 ? 7.895 12.478 11.262 1.00 26.25 134 SER B C 1
ATOM 3148 O O . SER B 1 134 ? 6.763 12.558 10.817 1.00 26.81 134 SER B O 1
ATOM 3151 N N . ALA B 1 135 ? 8.964 12.360 10.499 1.00 25.77 135 ALA B N 1
ATOM 3152 C CA . ALA B 1 135 ? 8.822 12.228 9.080 1.00 25.74 135 ALA B CA 1
ATOM 3153 C C . ALA B 1 135 ? 9.203 10.832 8.660 1.00 25.00 135 ALA B C 1
ATOM 3154 O O . ALA B 1 135 ? 8.995 10.452 7.504 1.00 23.92 135 ALA B O 1
ATOM 3156 N N . TRP B 1 136 ? 9.645 10.023 9.641 1.00 25.15 136 TRP B N 1
ATOM 3157 C CA . TRP B 1 136 ? 10.216 8.712 9.342 1.00 24.02 136 TRP B CA 1
ATOM 3158 C C . TRP B 1 136 ? 9.136 7.611 9.300 1.00 24.68 136 TRP B C 1
ATOM 3159 O O . TRP B 1 136 ? 9.092 6.706 10.161 1.00 25.33 136 TRP B O 1
ATOM 3170 N N . ASN B 1 137 ? 8.302 7.678 8.262 1.00 23.51 137 ASN B N 1
ATOM 3171 C CA . ASN B 1 137 ? 7.218 6.760 8.074 1.00 22.67 137 ASN B CA 1
ATOM 3172 C C . ASN B 1 137 ? 7.733 5.534 7.324 1.00 22.41 137 ASN B C 1
ATOM 3173 O O . ASN B 1 137 ? 7.989 5.583 6.175 1.00 22.93 137 ASN B O 1
ATOM 3178 N N . VAL B 1 138 ? 7.932 4.446 8.013 1.00 23.06 138 VAL B N 1
ATOM 3179 C CA . VAL B 1 138 ? 8.729 3.375 7.433 1.00 23.93 138 VAL B CA 1
ATOM 3180 C C . VAL B 1 138 ? 8.096 2.825 6.154 1.00 25.34 138 VAL B C 1
ATOM 3181 O O . VAL B 1 138 ? 8.802 2.519 5.201 1.00 24.38 138 VAL B O 1
ATOM 3185 N N . SER B 1 139 ? 6.755 2.738 6.151 1.00 27.01 139 SER B N 1
ATOM 3186 C CA . SER B 1 139 ? 5.981 2.122 5.063 1.00 27.36 139 SER B CA 1
ATOM 3187 C C . SER B 1 139 ? 5.779 3.069 3.857 1.00 29.73 139 SER B C 1
ATOM 3188 O O . SER B 1 139 ? 5.346 2.621 2.785 1.00 29.71 139 SER B O 1
ATOM 3191 N N . GLU B 1 140 ? 6.095 4.365 4.026 1.00 30.80 140 GLU B N 1
ATOM 3192 C CA . GLU B 1 140 ? 5.966 5.350 2.922 1.00 31.40 140 GLU B CA 1
ATOM 3193 C C . GLU B 1 140 ? 7.304 5.687 2.325 1.00 31.92 140 GLU B C 1
ATOM 3194 O O . GLU B 1 140 ? 7.385 6.439 1.353 1.00 31.46 140 GLU B O 1
ATOM 3200 N N . LEU B 1 141 ? 8.370 5.139 2.914 1.00 32.69 141 LEU B N 1
ATOM 3201 C CA . LEU B 1 141 ? 9.735 5.472 2.495 1.00 32.56 141 LEU B CA 1
ATOM 3202 C C . LEU B 1 141 ? 9.963 5.158 1.003 1.00 33.58 141 LEU B C 1
ATOM 3203 O O . LEU B 1 141 ? 10.650 5.896 0.305 1.00 34.62 141 LEU B O 1
ATOM 3208 N N . GLU B 1 142 ? 9.373 4.073 0.530 1.00 34.03 142 GLU B N 1
ATOM 3209 C CA . GLU B 1 142 ? 9.604 3.604 -0.835 1.00 36.01 142 GLU B CA 1
ATOM 3210 C C . GLU B 1 142 ? 9.026 4.595 -1.880 1.00 34.41 142 GLU B C 1
ATOM 3211 O O . GLU B 1 142 ? 9.420 4.563 -3.050 1.00 32.48 142 GLU B O 1
ATOM 3217 N N . ASN B 1 143 ? 8.100 5.456 -1.432 1.00 33.04 143 ASN B N 1
ATOM 3218 C CA . ASN B 1 143 ? 7.457 6.430 -2.312 1.00 33.13 143 ASN B CA 1
ATOM 3219 C C . ASN B 1 143 ? 8.198 7.763 -2.404 1.00 32.36 143 ASN B C 1
ATOM 3220 O O . ASN B 1 143 ? 7.919 8.555 -3.296 1.00 33.28 143 ASN B O 1
ATOM 3225 N N . MET B 1 144 ? 9.123 8.014 -1.471 1.00 31.49 144 MET B N 1
ATOM 3226 C CA . MET B 1 144 ? 9.863 9.304 -1.402 1.00 29.75 144 MET B CA 1
ATOM 3227 C C . MET B 1 144 ? 11.035 9.296 -2.337 1.00 29.24 144 MET B C 1
ATOM 3228 O O . MET B 1 144 ? 11.670 8.271 -2.521 1.00 28.77 144 MET B O 1
ATOM 3233 N N . ALA B 1 145 ? 11.345 10.449 -2.924 1.00 29.60 145 ALA B N 1
ATOM 3234 C CA . ALA B 1 145 ? 12.528 10.561 -3.780 1.00 29.10 145 ALA B CA 1
ATOM 3235 C C . ALA B 1 145 ? 13.795 10.122 -3.009 1.00 28.56 145 ALA B C 1
ATOM 3236 O O . ALA B 1 145 ? 14.710 9.574 -3.592 1.00 27.92 145 ALA B O 1
ATOM 3238 N N . LEU B 1 146 ? 13.830 10.425 -1.705 1.00 28.43 146 LEU B N 1
ATOM 3239 C CA . LEU B 1 146 ? 14.796 9.841 -0.762 1.00 29.34 146 LEU B CA 1
ATOM 3240 C C . LEU B 1 146 ? 14.236 9.998 0.638 1.00 28.50 146 LEU B C 1
ATOM 3241 O O . LEU B 1 146 ? 13.391 10.846 0.870 1.00 29.92 146 LEU B O 1
ATOM 3246 N N . PRO B 1 147 ? 14.709 9.181 1.583 1.00 27.76 147 PRO B N 1
ATOM 3247 C CA . PRO B 1 147 ? 14.188 9.255 2.946 1.00 26.70 147 PRO B CA 1
ATOM 3248 C C . PRO B 1 147 ? 14.678 10.514 3.687 1.00 26.56 147 PRO B C 1
ATOM 3249 O O . PRO B 1 147 ? 15.762 11.029 3.380 1.00 25.47 147 PRO B O 1
ATOM 3253 N N . PRO B 1 148 ? 13.863 11.035 4.636 1.00 26.92 148 PRO B N 1
ATOM 3254 C CA . PRO B 1 148 ? 14.175 12.321 5.316 1.00 27.10 148 PRO B CA 1
ATOM 3255 C C . PRO B 1 148 ? 15.468 12.234 6.115 1.00 26.35 148 PRO B C 1
ATOM 3256 O O . PRO B 1 148 ? 15.812 11.161 6.562 1.00 26.95 148 PRO B O 1
ATOM 3260 N N . CYS B 1 149 ? 16.242 13.322 6.131 1.00 26.69 149 CYS B N 1
ATOM 3261 C CA . CYS B 1 149 ? 17.420 13.434 6.953 1.00 28.49 149 CYS B CA 1
ATOM 3262 C C . CYS B 1 149 ? 17.060 14.013 8.285 1.00 25.91 149 CYS B C 1
ATOM 3263 O O . CYS B 1 149 ? 17.342 13.425 9.288 1.00 26.14 149 CYS B O 1
ATOM 3266 N N . HIS B 1 150 ? 16.482 15.199 8.297 1.00 25.21 150 HIS B N 1
ATOM 3267 C CA . HIS B 1 150 ? 15.927 15.744 9.569 1.00 26.26 150 HIS B CA 1
ATOM 3268 C C . HIS B 1 150 ? 14.593 15.103 9.841 1.00 24.97 150 HIS B C 1
ATOM 3269 O O . HIS B 1 150 ? 13.601 15.475 9.256 1.00 26.97 150 HIS B O 1
ATOM 3276 N N . LEU B 1 151 ? 14.587 14.088 10.694 1.00 24.51 151 LEU B N 1
ATOM 3277 C CA . LEU B 1 151 ? 13.597 13.045 10.564 1.00 24.22 151 LEU B CA 1
ATOM 3278 C C . LEU B 1 151 ? 12.573 13.026 11.685 1.00 24.53 151 LEU B C 1
ATOM 3279 O O . LEU B 1 151 ? 11.485 12.469 11.545 1.00 24.36 151 LEU B O 1
ATOM 3284 N N . LEU B 1 152 ? 12.880 13.723 12.763 1.00 24.52 152 LEU B N 1
ATOM 3285 C CA . LEU B 1 152 ? 11.976 13.762 13.920 1.00 24.36 152 LEU B CA 1
ATOM 3286 C C . LEU B 1 152 ? 12.377 14.914 14.844 1.00 22.86 152 LEU B C 1
ATOM 3287 O O . LEU B 1 152 ? 13.589 15.172 15.061 1.00 21.00 152 LEU B O 1
ATOM 3292 N N . PHE B 1 153 ? 11.391 15.576 15.425 1.00 20.85 153 PHE B N 1
ATOM 3293 C CA . PHE B 1 153 ? 11.682 16.554 16.458 1.00 20.11 153 PHE B CA 1
ATOM 3294 C C . PHE B 1 153 ? 10.694 16.497 17.630 1.00 20.70 153 PHE B C 1
ATOM 3295 O O . PHE B 1 153 ? 9.641 15.924 17.509 1.00 20.49 153 PHE B O 1
ATOM 3303 N N . GLN B 1 154 ? 11.092 17.045 18.776 1.00 19.96 154 GLN B N 1
ATOM 3304 C CA . GLN B 1 154 ? 10.294 16.980 19.986 1.00 19.13 154 GLN B CA 1
ATOM 3305 C C . GLN B 1 154 ? 10.233 18.358 20.676 1.00 19.12 154 GLN B C 1
ATOM 3306 O O . GLN B 1 154 ? 11.246 19.070 20.714 1.00 18.68 154 GLN B O 1
ATOM 3312 N N . LEU B 1 155 ? 9.045 18.726 21.200 1.00 17.48 155 LEU B N 1
ATOM 3313 C CA . LEU B 1 155 ? 8.864 20.014 21.903 1.00 18.22 155 LEU B CA 1
ATOM 3314 C C . LEU B 1 155 ? 8.758 19.848 23.395 1.00 18.72 155 LEU B C 1
ATOM 3315 O O . LEU B 1 155 ? 8.380 18.787 23.887 1.00 18.44 155 LEU B O 1
ATOM 3320 N N . TYR B 1 156 ? 9.131 20.899 24.116 1.00 19.34 156 TYR B N 1
ATOM 3321 C CA . TYR B 1 156 ? 9.252 20.854 25.539 1.00 21.12 156 TYR B CA 1
ATOM 3322 C C . TYR B 1 156 ? 9.136 22.280 26.025 1.00 22.04 156 TYR B C 1
ATOM 3323 O O . TYR B 1 156 ? 9.576 23.236 25.344 1.00 21.45 156 TYR B O 1
ATOM 3332 N N . VAL B 1 157 ? 8.528 22.441 27.184 1.00 24.14 157 VAL B N 1
ATOM 3333 C CA . VAL B 1 157 ? 8.311 23.771 27.774 1.00 25.56 157 VAL B CA 1
ATOM 3334 C C . VAL B 1 157 ? 8.746 23.726 29.238 1.00 27.52 157 VAL B C 1
ATOM 3335 O O . VAL B 1 157 ? 8.285 22.864 29.989 1.00 28.64 157 VAL B O 1
ATOM 3339 N N . ALA B 1 158 ? 9.662 24.618 29.639 1.00 28.27 158 ALA B N 1
ATOM 3340 C CA . ALA B 1 158 ? 9.939 24.842 31.068 1.00 29.00 158 ALA B CA 1
ATOM 3341 C C . ALA B 1 158 ? 9.994 26.335 31.340 1.00 30.50 158 ALA B C 1
ATOM 3342 O O . ALA B 1 158 ? 10.646 27.064 30.593 1.00 30.82 158 ALA B O 1
ATOM 3344 N N . ASP B 1 159 ? 9.384 26.771 32.456 1.00 32.26 159 ASP B N 1
ATOM 3345 C CA . ASP B 1 159 ? 9.403 28.189 32.883 1.00 33.91 159 ASP B CA 1
ATOM 3346 C C . ASP B 1 159 ? 8.907 29.103 31.761 1.00 34.01 159 ASP B C 1
ATOM 3347 O O . ASP B 1 159 ? 9.469 30.163 31.538 1.00 33.99 159 ASP B O 1
ATOM 3352 N N . GLY B 1 160 ? 7.876 28.673 31.033 1.00 33.90 160 GLY B N 1
ATOM 3353 C CA . GLY B 1 160 ? 7.300 29.497 29.962 1.00 33.95 160 GLY B CA 1
ATOM 3354 C C . GLY B 1 160 ? 8.104 29.573 28.650 1.00 33.69 160 GLY B C 1
ATOM 3355 O O . GLY B 1 160 ? 7.719 30.307 27.744 1.00 34.20 160 GLY B O 1
ATOM 3356 N N . LYS B 1 161 ? 9.186 28.787 28.542 1.00 32.52 161 LYS B N 1
ATOM 3357 C CA . LYS B 1 161 ? 10.072 28.801 27.369 1.00 31.84 161 LYS B CA 1
ATOM 3358 C C . LYS B 1 161 ? 10.006 27.498 26.572 1.00 30.95 161 LYS B C 1
ATOM 3359 O O . LYS B 1 161 ? 10.153 26.412 27.146 1.00 30.71 161 LYS B O 1
ATOM 3365 N N . LEU B 1 162 ? 9.906 27.621 25.236 1.00 28.49 162 LEU B N 1
ATOM 3366 C CA . LEU B 1 162 ? 9.778 26.467 24.346 1.00 26.10 162 LEU B CA 1
ATOM 3367 C C . LEU B 1 162 ? 11.116 26.029 23.775 1.00 25.60 162 LEU B C 1
ATOM 3368 O O . LEU B 1 162 ? 11.860 26.815 23.160 1.00 24.70 162 LEU B O 1
ATOM 3373 N N . SER B 1 163 ? 11.424 24.762 24.021 1.00 24.71 163 SER B N 1
ATOM 3374 C CA . SER B 1 163 ? 12.592 24.124 23.499 1.00 22.44 163 SER B CA 1
ATOM 3375 C C . SER B 1 163 ? 12.229 23.092 22.457 1.00 20.85 163 SER B C 1
ATOM 3376 O O . SER B 1 163 ? 11.125 22.505 22.476 1.00 20.01 163 SER B O 1
ATOM 3379 N N . CYS B 1 164 ? 13.161 22.869 21.550 1.00 18.48 164 CYS B N 1
ATOM 3380 C CA . CYS B 1 164 ? 12.962 21.934 20.492 1.00 19.24 164 CYS B CA 1
ATOM 3381 C C . CYS B 1 164 ? 14.223 21.108 20.303 1.00 18.74 164 CYS B C 1
ATOM 3382 O O . CYS B 1 164 ? 15.337 21.662 20.199 1.00 19.77 164 CYS B O 1
ATOM 3385 N N . GLN B 1 165 ? 14.060 19.793 20.221 1.00 18.00 165 GLN B N 1
ATOM 3386 C CA . GLN B 1 165 ? 15.138 18.960 19.808 1.00 17.76 165 GLN B CA 1
ATOM 3387 C C . GLN B 1 165 ? 14.884 18.250 18.504 1.00 18.63 165 GLN B C 1
ATOM 3388 O O . GLN B 1 165 ? 13.831 17.583 18.323 1.00 17.07 165 GLN B O 1
ATOM 3394 N N . LEU B 1 166 ? 15.902 18.330 17.634 1.00 19.02 166 LEU B N 1
ATOM 3395 C CA . LEU B 1 166 ? 15.941 17.646 16.340 1.00 19.97 166 LEU B CA 1
ATOM 3396 C C . LEU B 1 166 ? 16.862 16.378 16.315 1.00 19.99 166 LEU B C 1
ATOM 3397 O O . LEU B 1 166 ? 18.048 16.419 16.727 1.00 19.32 166 LEU B O 1
ATOM 3402 N N . TYR B 1 167 ? 16.316 15.272 15.788 1.00 19.89 167 TYR B N 1
ATOM 3403 C CA . TYR B 1 167 ? 17.129 14.117 15.424 1.00 19.33 167 TYR B CA 1
ATOM 3404 C C . TYR B 1 167 ? 17.411 14.090 13.923 1.00 19.22 167 TYR B C 1
ATOM 3405 O O . TYR B 1 167 ? 16.488 13.956 13.123 1.00 18.82 167 TYR B O 1
ATOM 3414 N N . GLN B 1 168 ? 18.681 14.211 13.538 1.00 18.13 168 GLN B N 1
ATOM 3415 C CA . GLN B 1 168 ? 19.030 14.191 12.133 1.00 17.33 168 GLN B CA 1
ATOM 3416 C C . GLN B 1 168 ? 20.012 13.097 11.842 1.00 17.75 168 GLN B C 1
ATOM 3417 O O . GLN B 1 168 ? 21.148 13.090 12.414 1.00 15.26 168 GLN B O 1
ATOM 3423 N N . ARG B 1 169 ? 19.640 12.214 10.903 1.00 17.67 169 ARG B N 1
ATOM 3424 C CA . ARG B 1 169 ? 20.283 10.893 10.804 1.00 18.86 169 ARG B CA 1
ATOM 3425 C C . ARG B 1 169 ? 21.621 10.953 10.068 1.00 19.22 169 ARG B C 1
ATOM 3426 O O . ARG B 1 169 ? 22.492 10.087 10.260 1.00 18.88 169 ARG B O 1
ATOM 3434 N N . SER B 1 170 ? 21.749 11.954 9.200 1.00 18.70 170 SER B N 1
ATOM 3435 C CA . SER B 1 170 ? 22.887 12.139 8.365 1.00 20.25 170 SER B CA 1
ATOM 3436 C C . SER B 1 170 ? 23.117 13.632 8.200 1.00 21.02 170 SER B C 1
ATOM 3437 O O . SER B 1 170 ? 22.189 14.366 7.883 1.00 22.89 170 SER B O 1
ATOM 3440 N N . ALA B 1 171 ? 24.359 14.080 8.385 1.00 19.93 171 ALA B N 1
ATOM 3441 C CA . ALA B 1 171 ? 24.650 15.512 8.424 1.00 20.01 171 ALA B CA 1
ATOM 3442 C C . ALA B 1 171 ? 25.917 15.851 7.648 1.00 21.19 171 ALA B C 1
ATOM 3443 O O . ALA B 1 171 ? 27.042 15.491 8.054 1.00 20.97 171 ALA B O 1
ATOM 3445 N N . ASP B 1 172 ? 25.747 16.562 6.557 1.00 22.68 172 ASP B N 1
ATOM 3446 C CA . ASP B 1 172 ? 26.864 17.096 5.800 1.00 23.95 172 ASP B CA 1
ATOM 3447 C C . ASP B 1 172 ? 27.196 18.376 6.497 1.00 24.57 172 ASP B C 1
ATOM 3448 O O . ASP B 1 172 ? 26.410 19.310 6.449 1.00 22.74 172 ASP B O 1
ATOM 3453 N N . MET B 1 173 ? 28.324 18.397 7.235 1.00 25.59 173 MET B N 1
ATOM 3454 C CA . MET B 1 173 ? 28.528 19.435 8.267 1.00 26.48 173 MET B CA 1
ATOM 3455 C C . MET B 1 173 ? 28.780 20.761 7.652 1.00 27.62 173 MET B C 1
ATOM 3456 O O . MET B 1 173 ? 28.385 21.805 8.201 1.00 29.41 173 MET B O 1
ATOM 3461 N N . PHE B 1 174 ? 29.463 20.755 6.521 1.00 28.46 174 PHE B N 1
ATOM 3462 C CA . PHE B 1 174 ? 29.784 22.005 5.880 1.00 29.06 174 PHE B CA 1
ATOM 3463 C C . PHE B 1 174 ? 28.605 22.616 5.111 1.00 29.05 174 PHE B C 1
ATOM 3464 O O . PHE B 1 174 ? 28.287 23.776 5.293 1.00 29.55 174 PHE B O 1
ATOM 3472 N N . LEU B 1 175 ? 27.994 21.841 4.227 1.00 29.03 175 LEU B N 1
ATOM 3473 C CA . LEU B 1 175 ? 26.945 22.370 3.360 1.00 30.05 175 LEU B CA 1
ATOM 3474 C C . LEU B 1 175 ? 25.552 22.329 4.002 1.00 28.52 175 LEU B C 1
ATOM 3475 O O . LEU B 1 175 ? 24.829 23.315 3.973 1.00 28.78 175 LEU B O 1
ATOM 3480 N N . GLY B 1 176 ? 25.176 21.188 4.562 1.00 26.58 176 GLY B N 1
ATOM 3481 C CA . GLY B 1 176 ? 23.795 20.996 5.014 1.00 25.17 176 GLY B CA 1
ATOM 3482 C C . GLY B 1 176 ? 23.492 21.628 6.374 1.00 24.77 176 GLY B C 1
ATOM 3483 O O . GLY B 1 176 ? 22.545 22.398 6.499 1.00 25.11 176 GLY B O 1
ATOM 3484 N N . VAL B 1 177 ? 24.349 21.370 7.375 1.00 23.80 177 VAL B N 1
ATOM 3485 C CA . VAL B 1 177 ? 23.966 21.592 8.764 1.00 23.58 177 VAL B CA 1
ATOM 3486 C C . VAL B 1 177 ? 23.642 23.034 9.135 1.00 23.09 177 VAL B C 1
ATOM 3487 O O . VAL B 1 177 ? 22.757 23.269 9.950 1.00 21.39 177 VAL B O 1
ATOM 3491 N N . PRO B 1 178 ? 24.327 24.016 8.530 1.00 23.36 178 PRO B N 1
ATOM 3492 C CA . PRO B 1 178 ? 23.991 25.403 8.983 1.00 24.67 178 PRO B CA 1
ATOM 3493 C C . PRO B 1 178 ? 22.553 25.783 8.575 1.00 25.37 178 PRO B C 1
ATOM 3494 O O . PRO B 1 178 ? 21.852 26.569 9.271 1.00 25.21 178 PRO B O 1
ATOM 3498 N N . PHE B 1 179 ? 22.090 25.142 7.514 1.00 25.84 179 PHE B N 1
ATOM 3499 C CA . PHE B 1 179 ? 20.788 25.423 6.945 1.00 26.10 179 PHE B CA 1
ATOM 3500 C C . PHE B 1 179 ? 19.714 24.749 7.834 1.00 24.77 179 PHE B C 1
ATOM 3501 O O . PHE B 1 179 ? 18.712 25.364 8.184 1.00 22.07 179 PHE B O 1
ATOM 3509 N N . ASN B 1 180 ? 19.965 23.478 8.209 1.00 25.35 180 ASN B N 1
ATOM 3510 C CA . ASN B 1 180 ? 19.093 22.702 9.133 1.00 24.69 180 ASN B CA 1
ATOM 3511 C C . ASN B 1 180 ? 18.814 23.453 10.442 1.00 24.68 180 ASN B C 1
ATOM 3512 O O . ASN B 1 180 ? 17.642 23.542 10.921 1.00 24.46 180 ASN B O 1
ATOM 3517 N N . ILE B 1 181 ? 19.892 23.971 11.022 1.00 22.27 181 ILE B N 1
ATOM 3518 C CA . ILE B 1 181 ? 19.842 24.703 12.270 1.00 22.91 181 ILE B CA 1
ATOM 3519 C C . ILE B 1 181 ? 18.989 25.952 12.145 1.00 23.10 181 ILE B C 1
ATOM 3520 O O . ILE B 1 181 ? 18.113 26.187 12.957 1.00 22.40 181 ILE B O 1
ATOM 3525 N N . ALA B 1 182 ? 19.293 26.785 11.158 1.00 22.89 182 ALA B N 1
ATOM 3526 C CA . ALA B 1 182 ? 18.562 28.025 10.997 1.00 22.63 182 ALA B CA 1
ATOM 3527 C C . ALA B 1 182 ? 17.113 27.677 10.866 1.00 22.51 182 ALA B C 1
ATOM 3528 O O . ALA B 1 182 ? 16.254 28.368 11.343 1.00 22.51 182 ALA B O 1
ATOM 3530 N N . SER B 1 183 ? 16.855 26.579 10.204 1.00 22.81 183 SER B N 1
ATOM 3531 C CA . SER B 1 183 ? 15.538 26.290 9.756 1.00 23.30 183 SER B CA 1
ATOM 3532 C C . SER B 1 183 ? 14.618 25.707 10.899 1.00 23.66 183 SER B C 1
ATOM 3533 O O . SER B 1 183 ? 13.449 26.039 11.008 1.00 23.17 183 SER B O 1
ATOM 3536 N N . TYR B 1 184 ? 15.182 24.875 11.758 1.00 23.21 184 TYR B N 1
ATOM 3537 C CA . TYR B 1 184 ? 14.468 24.406 12.919 1.00 22.20 184 TYR B CA 1
ATOM 3538 C C . TYR B 1 184 ? 14.442 25.461 14.058 1.00 22.15 184 TYR B C 1
ATOM 3539 O O . TYR B 1 184 ? 13.462 25.577 14.780 1.00 18.87 184 TYR B O 1
ATOM 3548 N N . ALA B 1 185 ? 15.445 26.318 14.089 1.00 21.32 185 ALA B N 1
ATOM 3549 C CA . ALA B 1 185 ? 15.418 27.412 15.007 1.00 22.39 185 ALA B CA 1
ATOM 3550 C C . ALA B 1 185 ? 14.217 28.294 14.675 1.00 23.27 185 ALA B C 1
ATOM 3551 O O . ALA B 1 185 ? 13.502 28.762 15.584 1.00 24.00 185 ALA B O 1
ATOM 3553 N N . LEU B 1 186 ? 13.972 28.491 13.379 1.00 23.05 186 LEU B N 1
ATOM 3554 C CA . LEU B 1 186 ? 12.853 29.307 12.935 1.00 22.69 186 LEU B CA 1
ATOM 3555 C C . LEU B 1 186 ? 11.515 28.633 13.200 1.00 23.06 186 LEU B C 1
ATOM 3556 O O . LEU B 1 186 ? 10.559 29.281 13.670 1.00 21.89 186 LEU B O 1
ATOM 3561 N N . LEU B 1 187 ? 11.451 27.327 12.922 1.00 23.42 187 LEU B N 1
ATOM 3562 C CA . LEU B 1 187 ? 10.249 26.521 13.238 1.00 23.55 187 LEU B CA 1
ATOM 3563 C C . LEU B 1 187 ? 9.861 26.697 14.682 1.00 23.87 187 LEU B C 1
ATOM 3564 O O . LEU B 1 187 ? 8.682 26.913 14.998 1.00 26.86 187 LEU B O 1
ATOM 3569 N N . THR B 1 188 ? 10.842 26.584 15.569 1.00 24.22 188 THR B N 1
ATOM 3570 C CA . THR B 1 188 ? 10.562 26.716 16.983 1.00 24.40 188 THR B CA 1
ATOM 3571 C C . THR B 1 188 ? 10.108 28.118 17.374 1.00 24.97 188 THR B C 1
ATOM 3572 O O . THR B 1 188 ? 9.216 28.253 18.209 1.00 25.89 188 THR B O 1
ATOM 3576 N N . HIS B 1 189 ? 10.641 29.157 16.701 1.00 23.30 189 HIS B N 1
ATOM 3577 C CA . HIS B 1 189 ? 10.121 30.523 16.885 1.00 22.61 189 HIS B CA 1
ATOM 3578 C C . HIS B 1 189 ? 8.651 30.664 16.405 1.00 23.53 189 HIS B C 1
ATOM 3579 O O . HIS B 1 189 ? 7.864 31.380 16.988 1.00 25.49 189 HIS B O 1
ATOM 3586 N N . MET B 1 190 ? 8.305 29.928 15.374 1.00 24.53 190 MET B N 1
ATOM 3587 C CA . MET B 1 190 ? 6.972 29.898 14.861 1.00 25.72 190 MET B CA 1
ATOM 3588 C C . MET B 1 190 ? 6.007 29.223 15.839 1.00 27.30 190 MET B C 1
ATOM 3589 O O . MET B 1 190 ? 4.936 29.755 16.122 1.00 27.82 190 MET B O 1
ATOM 3594 N N . PHE B 1 191 ? 6.402 28.066 16.390 1.00 28.25 191 PHE B N 1
ATOM 3595 C CA . PHE B 1 191 ? 5.594 27.402 17.428 1.00 27.24 191 PHE B CA 1
ATOM 3596 C C . PHE B 1 191 ? 5.403 28.271 18.629 1.00 27.28 191 PHE B C 1
ATOM 3597 O O . PHE B 1 191 ? 4.295 28.501 19.034 1.00 26.53 191 PHE B O 1
ATOM 3605 N N . ALA B 1 192 ? 6.502 28.721 19.224 1.00 28.20 192 ALA B N 1
ATOM 3606 C CA . ALA B 1 192 ? 6.430 29.586 20.412 1.00 30.04 192 ALA B CA 1
ATOM 3607 C C . ALA B 1 192 ? 5.478 30.758 20.220 1.00 31.27 192 ALA B C 1
ATOM 3608 O O . ALA B 1 192 ? 4.722 31.107 21.119 1.00 32.55 192 ALA B O 1
ATOM 3610 N N . GLN B 1 193 ? 5.545 31.383 19.058 1.00 32.01 193 GLN B N 1
ATOM 3611 C CA . GLN B 1 193 ? 4.819 32.590 18.842 1.00 32.88 193 GLN B CA 1
ATOM 3612 C C . GLN B 1 193 ? 3.331 32.292 18.782 1.00 33.18 193 GLN B C 1
ATOM 3613 O O . GLN B 1 193 ? 2.527 32.976 19.416 1.00 32.92 193 GLN B O 1
ATOM 3619 N N . GLN B 1 194 ? 2.981 31.222 18.067 1.00 34.08 194 GLN B N 1
ATOM 3620 C CA . GLN B 1 194 ? 1.586 30.806 17.923 1.00 34.23 194 GLN B CA 1
ATOM 3621 C C . GLN B 1 194 ? 1.019 30.288 19.238 1.00 34.79 194 GLN B C 1
ATOM 3622 O O . GLN B 1 194 ? -0.185 30.307 19.447 1.00 33.50 194 GLN B O 1
ATOM 3628 N N . ALA B 1 195 ? 1.888 29.769 20.104 1.00 35.57 195 ALA B N 1
ATOM 3629 C CA . ALA B 1 195 ? 1.428 29.210 21.375 1.00 35.96 195 ALA B CA 1
ATOM 3630 C C . ALA B 1 195 ? 1.534 30.206 22.530 1.00 35.77 195 ALA B C 1
ATOM 3631 O O . ALA B 1 195 ? 1.169 29.889 23.654 1.00 35.69 195 ALA B O 1
ATOM 3633 N N . GLY B 1 196 ? 1.984 31.424 22.240 1.00 35.59 196 GLY B N 1
ATOM 3634 C CA . GLY B 1 196 ? 2.061 32.448 23.279 1.00 35.07 196 GLY B CA 1
ATOM 3635 C C . GLY B 1 196 ? 3.172 32.196 24.290 1.00 34.68 196 GLY B C 1
ATOM 3636 O O . GLY B 1 196 ? 3.076 32.624 25.448 1.00 34.77 196 GLY B O 1
ATOM 3637 N N . LEU B 1 197 ? 4.246 31.529 23.841 1.00 33.81 197 LEU B N 1
ATOM 3638 C CA . LEU B 1 197 ? 5.375 31.170 24.729 1.00 32.71 197 LEU B CA 1
ATOM 3639 C C . LEU B 1 197 ? 6.610 31.916 24.363 1.00 32.33 197 LEU B C 1
ATOM 3640 O O . LEU B 1 197 ? 6.682 32.534 23.316 1.00 32.76 197 LEU B O 1
ATOM 3645 N N . GLU B 1 198 ? 7.610 31.807 25.206 1.00 32.30 198 GLU B N 1
ATOM 3646 C CA . GLU B 1 198 ? 8.926 32.345 24.912 1.00 32.99 198 GLU B CA 1
ATOM 3647 C C . GLU B 1 198 ? 9.811 31.281 24.294 1.00 32.05 198 GLU B C 1
ATOM 3648 O O . GLU B 1 198 ? 9.422 30.113 24.237 1.00 33.68 198 GLU B O 1
ATOM 3654 N N . VAL B 1 199 ? 11.035 31.650 23.918 1.00 30.27 199 VAL B N 1
ATOM 3655 C CA . VAL B 1 199 ? 11.962 30.674 23.350 1.00 28.09 199 VAL B CA 1
ATOM 3656 C C . VAL B 1 199 ? 13.028 30.236 24.305 1.00 27.98 199 VAL B C 1
ATOM 3657 O O . VAL B 1 199 ? 13.634 31.066 24.989 1.00 26.46 199 VAL B O 1
ATOM 3661 N N . GLY B 1 200 ? 13.281 28.910 24.316 1.00 27.03 200 GLY B N 1
ATOM 3662 C CA . GLY B 1 200 ? 14.342 28.332 25.108 1.00 26.92 200 GLY B CA 1
ATOM 3663 C C . GLY B 1 200 ? 15.537 27.957 24.232 1.00 26.23 200 GLY B C 1
ATOM 3664 O O . GLY B 1 200 ? 16.237 28.840 23.702 1.00 24.11 200 GLY B O 1
ATOM 3665 N N . GLU B 1 201 ? 15.742 26.644 24.061 1.00 24.75 201 GLU B N 1
ATOM 3666 C CA . GLU B 1 201 ? 16.875 26.135 23.320 1.00 24.03 201 GLU B CA 1
ATOM 3667 C C . GLU B 1 201 ? 16.433 25.361 22.100 1.00 23.25 201 GLU B C 1
ATOM 3668 O O . GLU B 1 201 ? 15.363 24.687 22.095 1.00 22.65 201 GLU B O 1
ATOM 3674 N N . PHE B 1 202 ? 17.281 25.403 21.078 1.00 22.25 202 PHE B N 1
ATOM 3675 C CA . PHE B 1 202 ? 17.227 24.423 20.012 1.00 21.57 202 PHE B CA 1
ATOM 3676 C C . PHE B 1 202 ? 18.359 23.436 20.159 1.00 20.66 202 PHE B C 1
ATOM 3677 O O . PHE B 1 202 ? 19.514 23.818 20.168 1.00 21.82 202 PHE B O 1
ATOM 3685 N N . ILE B 1 203 ? 18.022 22.171 20.331 1.00 20.03 203 ILE B N 1
ATOM 3686 C CA . ILE B 1 203 ? 19.045 21.149 20.425 1.00 18.99 203 ILE B CA 1
ATOM 3687 C C . ILE B 1 203 ? 19.091 20.333 19.123 1.00 18.48 203 ILE B C 1
ATOM 3688 O O . ILE B 1 203 ? 18.106 19.733 18.733 1.00 17.14 203 ILE B O 1
ATOM 3693 N N . TRP B 1 204 ? 20.257 20.336 18.474 1.00 18.46 204 TRP B N 1
ATOM 3694 C CA . TRP B 1 204 ? 20.494 19.557 17.213 1.00 17.96 204 TRP B CA 1
ATOM 3695 C C . TRP B 1 204 ? 21.282 18.347 17.538 1.00 18.92 204 TRP B C 1
ATOM 3696 O O . TRP B 1 204 ? 22.430 18.437 18.078 1.00 17.44 204 TRP B O 1
ATOM 3707 N N . THR B 1 205 ? 20.684 17.193 17.251 1.00 19.07 205 THR B N 1
ATOM 3708 C CA . THR B 1 205 ? 21.318 15.937 17.509 1.00 20.32 205 THR B CA 1
ATOM 3709 C C . THR B 1 205 ? 21.526 15.160 16.224 1.00 19.63 205 THR B C 1
ATOM 3710 O O . THR B 1 205 ? 20.616 14.969 15.482 1.00 19.86 205 THR B O 1
ATOM 3714 N N . GLY B 1 206 ? 22.771 14.778 15.963 1.00 19.69 206 GLY B N 1
ATOM 3715 C CA . GLY B 1 206 ? 23.170 14.180 14.697 1.00 18.72 206 GLY B CA 1
ATOM 3716 C C . GLY B 1 206 ? 23.535 12.695 14.829 1.00 20.02 206 GLY B C 1
ATOM 3717 O O . GLY B 1 206 ? 24.074 12.266 15.828 1.00 19.48 206 GLY B O 1
ATOM 3718 N N . GLY B 1 207 ? 23.238 11.933 13.780 1.00 19.73 207 GLY B N 1
ATOM 3719 C CA . GLY B 1 207 ? 23.686 10.561 13.637 1.00 20.24 207 GLY B CA 1
ATOM 3720 C C . GLY B 1 207 ? 25.083 10.564 13.053 1.00 21.34 207 GLY B C 1
ATOM 3721 O O . GLY B 1 207 ? 26.033 10.846 13.745 1.00 21.68 207 GLY B O 1
ATOM 3722 N N . ASP B 1 208 ? 25.179 10.301 11.749 1.00 21.99 208 ASP B N 1
ATOM 3723 C CA . ASP B 1 208 ? 26.421 10.261 11.006 1.00 20.84 208 ASP B CA 1
ATOM 3724 C C . ASP B 1 208 ? 26.772 11.675 10.646 1.00 22.39 208 ASP B C 1
ATOM 3725 O O . ASP B 1 208 ? 26.093 12.284 9.798 1.00 21.78 208 ASP B O 1
ATOM 3730 N N . CYS B 1 209 ? 27.804 12.233 11.297 1.00 22.07 209 CYS B N 1
ATOM 3731 C CA . CYS B 1 209 ? 28.141 13.650 11.118 1.00 20.88 209 CYS B CA 1
ATOM 3732 C C . CYS B 1 209 ? 29.494 13.745 10.378 1.00 21.37 209 CYS B C 1
ATOM 3733 O O . CYS B 1 209 ? 30.519 13.442 10.936 1.00 21.86 209 CYS B O 1
ATOM 3736 N N . HIS B 1 210 ? 29.463 14.150 9.115 1.00 21.46 210 HIS B N 1
ATOM 3737 C CA . HIS B 1 210 ? 30.570 13.936 8.222 1.00 22.20 210 HIS B CA 1
ATOM 3738 C C . HIS B 1 210 ? 30.991 15.231 7.554 1.00 24.02 210 HIS B C 1
ATOM 373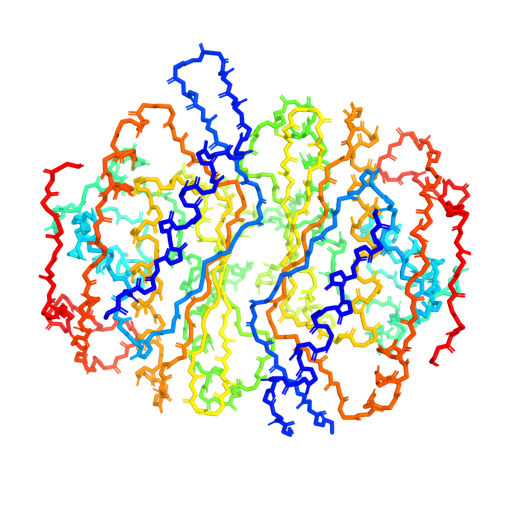9 O O . HIS B 1 210 ? 30.162 16.109 7.304 1.00 22.08 210 HIS B O 1
ATOM 3746 N N . ILE B 1 211 ? 32.311 15.381 7.368 1.00 25.18 211 ILE B N 1
ATOM 3747 C CA . ILE B 1 211 ? 32.856 16.403 6.509 1.00 26.72 211 ILE B CA 1
ATOM 3748 C C . ILE B 1 211 ? 33.419 15.763 5.234 1.00 28.37 211 ILE B C 1
ATOM 3749 O O . ILE B 1 211 ? 34.415 14.960 5.285 1.00 29.24 211 ILE B O 1
ATOM 3754 N N . TYR B 1 212 ? 32.869 16.146 4.089 1.00 28.80 212 TYR B N 1
ATOM 3755 C CA . TYR B 1 212 ? 33.416 15.662 2.811 1.00 29.55 212 TYR B CA 1
ATOM 3756 C C . TYR B 1 212 ? 34.844 16.105 2.647 1.00 29.65 212 TYR B C 1
ATOM 3757 O O . TYR B 1 212 ? 35.178 17.244 2.968 1.00 29.93 212 TYR B O 1
ATOM 3766 N N . ASP B 1 213 ? 35.703 15.191 2.196 1.00 30.44 213 ASP B N 1
ATOM 3767 C CA . ASP B 1 213 ? 37.096 15.548 1.833 1.00 32.29 213 ASP B CA 1
ATOM 3768 C C . ASP B 1 213 ? 37.160 16.766 0.917 1.00 32.31 213 ASP B C 1
ATOM 3769 O O . ASP B 1 213 ? 38.029 17.624 1.092 1.00 32.13 213 ASP B O 1
ATOM 3774 N N . ASN B 1 214 ? 36.210 16.861 -0.019 1.00 33.87 214 ASN B N 1
ATOM 3775 C CA . ASN B 1 214 ? 36.192 17.979 -0.995 1.00 36.15 214 ASN B CA 1
ATOM 3776 C C . ASN B 1 214 ? 35.886 19.297 -0.386 1.00 35.93 214 ASN B C 1
ATOM 3777 O O . ASN B 1 214 ? 35.911 20.310 -1.076 1.00 37.68 214 ASN B O 1
ATOM 3782 N N . HIS B 1 215 ? 35.595 19.299 0.921 1.00 35.78 215 HIS B N 1
ATOM 3783 C CA . HIS B 1 215 ? 35.387 20.534 1.668 1.00 34.80 215 HIS B CA 1
ATOM 3784 C C . HIS B 1 215 ? 36.525 20.876 2.630 1.00 35.26 215 HIS B C 1
ATOM 3785 O O . HIS B 1 215 ? 36.385 21.820 3.407 1.00 35.96 215 HIS B O 1
ATOM 3792 N N . LYS B 1 216 ? 37.619 20.097 2.612 1.00 35.51 216 LYS B N 1
ATOM 3793 C CA . LYS B 1 216 ? 38.734 20.243 3.606 1.00 36.38 216 LYS B CA 1
ATOM 3794 C C . LYS B 1 216 ? 39.159 21.690 3.791 1.00 35.54 216 LYS B C 1
ATOM 3795 O O . LYS B 1 216 ? 39.237 22.201 4.912 1.00 36.53 216 LYS B O 1
ATOM 3801 N N . GLU B 1 217 ? 39.466 22.342 2.693 1.00 34.92 217 GLU B N 1
ATOM 3802 C CA . GLU B 1 217 ? 40.077 23.653 2.765 1.00 34.87 217 GLU B CA 1
ATOM 3803 C C . GLU B 1 217 ? 39.060 24.718 3.200 1.00 33.07 217 GLU B C 1
ATOM 3804 O O . GLU B 1 217 ? 39.392 25.619 3.998 1.00 32.63 217 GLU B O 1
ATOM 3810 N N . GLN B 1 218 ? 37.818 24.588 2.727 1.00 32.13 218 GLN B N 1
ATOM 3811 C CA . GLN B 1 218 ? 36.759 25.547 3.092 1.00 31.48 218 GLN B CA 1
ATOM 3812 C C . GLN B 1 218 ? 36.496 25.506 4.588 1.00 31.40 218 GLN B C 1
ATOM 3813 O O . GLN B 1 218 ? 36.300 26.567 5.244 1.00 30.52 218 GLN B O 1
ATOM 3819 N N . VAL B 1 219 ? 36.536 24.293 5.147 1.00 29.83 219 VAL B N 1
ATOM 3820 C CA . VAL B 1 219 ? 36.411 24.114 6.576 1.00 30.04 219 VAL B CA 1
ATOM 3821 C C . VAL B 1 219 ? 37.587 24.758 7.359 1.00 30.58 219 VAL B C 1
ATOM 3822 O O . VAL B 1 219 ? 37.375 25.511 8.315 1.00 30.32 219 VAL B O 1
ATOM 3826 N N . ALA B 1 220 ? 38.819 24.513 6.923 1.00 31.21 220 ALA B N 1
ATOM 3827 C CA . ALA B 1 220 ? 39.970 25.128 7.612 1.00 32.19 220 ALA B CA 1
ATOM 3828 C C . ALA B 1 220 ? 39.880 26.680 7.595 1.00 31.48 220 ALA B C 1
ATOM 3829 O O . ALA B 1 220 ? 40.137 27.341 8.580 1.00 32.40 220 ALA B O 1
ATOM 3831 N N . GLU B 1 221 ? 39.421 27.235 6.496 1.00 31.83 221 GLU B N 1
ATOM 3832 C CA . GLU B 1 221 ? 39.221 28.668 6.425 1.00 33.01 221 GLU B CA 1
ATOM 3833 C C . GLU B 1 221 ? 38.027 29.197 7.319 1.00 33.28 221 GLU B C 1
ATOM 3834 O O . GLU B 1 221 ? 3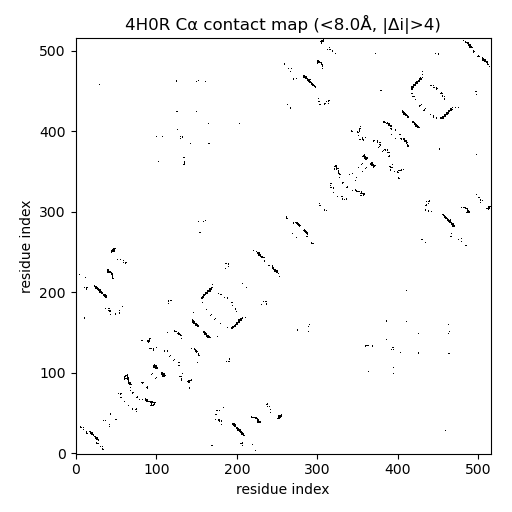8.184 30.208 8.036 1.00 34.64 221 GLU B O 1
ATOM 3840 N N . GLN B 1 222 ? 36.863 28.528 7.287 1.00 31.91 222 GLN B N 1
ATOM 3841 C CA . GLN B 1 222 ? 35.784 28.887 8.206 1.00 30.93 222 GLN B CA 1
ATOM 3842 C C . GLN B 1 222 ? 36.278 28.872 9.661 1.00 31.33 222 GLN B C 1
ATOM 3843 O O . GLN B 1 222 ? 35.992 29.792 10.451 1.00 30.07 222 GLN B O 1
ATOM 3849 N N . LEU B 1 223 ? 37.086 27.864 9.974 1.00 32.26 223 LEU B N 1
ATOM 3850 C CA . LEU B 1 223 ? 37.525 27.597 11.338 1.00 32.65 223 LEU B CA 1
ATOM 3851 C C . LEU B 1 223 ? 38.571 28.586 11.807 1.00 33.01 223 LEU B C 1
ATOM 3852 O O . LEU B 1 223 ? 38.816 28.694 13.003 1.00 32.87 223 LEU B O 1
ATOM 3857 N N . SER B 1 224 ? 39.180 29.309 10.863 1.00 34.39 224 SER B N 1
ATOM 3858 C CA . SER B 1 224 ? 40.227 30.302 11.170 1.00 35.07 224 SER B CA 1
ATOM 3859 C C . SER B 1 224 ? 39.628 31.672 11.483 1.00 36.46 224 SER B C 1
ATOM 3860 O O . SER B 1 224 ? 40.358 32.629 11.711 1.00 36.34 224 SER B O 1
ATOM 3863 N N . ARG B 1 225 ? 38.303 31.761 11.439 1.00 36.67 225 ARG B N 1
ATOM 3864 C CA . ARG B 1 225 ? 37.605 33.015 11.570 1.00 38.68 225 ARG B CA 1
ATOM 3865 C C . ARG B 1 225 ? 37.032 33.225 12.982 1.00 40.26 225 ARG B C 1
ATOM 3866 O O . ARG B 1 225 ? 36.694 32.254 13.689 1.00 40.47 225 ARG B O 1
ATOM 3874 N N . GLU B 1 226 ? 36.839 34.486 13.360 1.00 40.93 226 GLU B N 1
ATOM 3875 C CA . GLU B 1 226 ? 36.179 34.801 14.644 1.00 41.34 226 GLU B CA 1
ATOM 3876 C C . GLU B 1 226 ? 34.686 35.020 14.450 1.00 40.08 226 GLU B C 1
ATOM 3877 O O . GLU B 1 226 ? 34.280 35.760 13.543 1.00 40.48 226 GLU B O 1
ATOM 3883 N N . ALA B 1 227 ? 33.869 34.338 15.259 1.00 38.28 227 ALA B N 1
ATOM 3884 C CA . ALA B 1 227 ? 32.404 34.495 15.207 1.00 36.84 227 ALA B CA 1
ATOM 3885 C C . ALA B 1 227 ? 32.007 35.926 15.511 1.00 35.18 227 ALA B C 1
ATOM 3886 O O . ALA B 1 227 ? 32.668 36.568 16.259 1.00 35.80 227 ALA B O 1
ATOM 3888 N N . ARG B 1 228 ? 30.916 36.403 14.913 1.00 34.62 228 ARG B N 1
ATOM 3889 C CA . ARG B 1 228 ? 30.319 37.713 15.239 1.00 33.82 228 ARG B CA 1
ATOM 3890 C C . ARG B 1 228 ? 28.985 37.472 15.922 1.00 33.16 228 ARG B C 1
ATOM 3891 O O . ARG B 1 228 ? 28.409 36.409 15.778 1.00 32.12 228 ARG B O 1
ATOM 3899 N N . PRO B 1 229 ? 28.470 38.478 16.638 1.00 31.83 229 PRO B N 1
ATOM 3900 C CA . PRO B 1 229 ? 27.218 38.176 17.281 1.00 31.50 229 PRO B CA 1
ATOM 3901 C C . PRO B 1 229 ? 26.152 37.775 16.278 1.00 31.10 229 PRO B C 1
ATOM 3902 O O . PRO B 1 229 ? 26.096 38.295 15.161 1.00 29.58 229 PRO B O 1
ATOM 3906 N N . TYR B 1 230 ? 25.399 36.752 16.648 1.00 30.42 230 TYR B N 1
ATOM 3907 C CA . TYR B 1 230 ? 24.263 36.336 15.895 1.00 29.12 230 TYR B CA 1
ATOM 3908 C C . TYR B 1 230 ? 23.299 37.468 15.632 1.00 28.40 230 TYR B C 1
ATOM 3909 O O . TYR B 1 230 ? 23.215 38.388 16.385 1.00 28.39 230 TYR B O 1
ATOM 3918 N N . PRO B 1 231 ? 22.557 37.368 14.542 1.00 28.53 231 PRO B N 1
ATOM 3919 C CA . PRO B 1 231 ? 21.516 38.306 14.190 1.00 29.48 231 PRO B CA 1
ATOM 3920 C C . PRO B 1 231 ? 20.300 38.135 15.088 1.00 30.49 231 PRO B C 1
ATOM 3921 O O . PRO B 1 231 ? 20.247 37.198 15.889 1.00 29.74 231 PRO B O 1
ATOM 3925 N N . THR B 1 232 ? 19.303 39.003 14.929 1.00 31.87 232 THR B N 1
ATOM 3926 C CA . THR B 1 232 ? 18.081 38.803 15.646 1.00 32.82 232 THR B CA 1
ATOM 3927 C C . THR B 1 232 ? 16.861 38.616 14.761 1.00 32.91 232 THR B C 1
ATOM 3928 O O . THR B 1 232 ? 16.677 39.307 13.747 1.00 33.99 232 THR B O 1
ATOM 3932 N N . LEU B 1 233 ? 16.060 37.627 15.112 1.00 32.32 233 LEU B N 1
ATOM 3933 C CA . LEU B 1 233 ? 14.891 37.301 14.330 1.00 32.43 233 LEU B CA 1
ATOM 3934 C C . LEU B 1 233 ? 13.751 38.275 14.526 1.00 33.69 233 LEU B C 1
ATOM 3935 O O . LEU B 1 233 ? 13.269 38.472 15.649 1.00 34.08 233 LEU B O 1
ATOM 3940 N N . GLU B 1 234 ? 13.317 38.879 13.419 1.00 34.95 234 GLU B N 1
ATOM 3941 C CA . GLU B 1 234 ? 12.128 39.733 13.377 1.00 35.81 234 GLU B CA 1
ATOM 3942 C C . GLU B 1 234 ? 11.011 38.937 12.776 1.00 34.85 234 GLU B C 1
ATOM 3943 O O . GLU B 1 234 ? 11.003 38.720 11.562 1.00 33.79 234 GLU B O 1
ATOM 3949 N N . LEU B 1 235 ? 10.043 38.529 13.605 1.00 35.38 235 LEU B N 1
ATOM 3950 C CA . LEU B 1 235 ? 8.973 37.618 13.163 1.00 36.02 235 LEU B CA 1
ATOM 3951 C C . LEU B 1 235 ? 7.611 38.243 13.413 1.00 37.81 235 LEU B C 1
ATOM 3952 O O . LEU B 1 235 ? 7.216 38.494 14.580 1.00 36.74 235 LEU B O 1
ATOM 3957 N N . ASN B 1 236 ? 6.903 38.523 12.322 1.00 38.61 236 ASN B N 1
ATOM 3958 C CA . ASN B 1 236 ? 5.578 39.059 12.417 1.00 40.44 236 ASN B CA 1
ATOM 3959 C C . ASN B 1 236 ? 4.545 37.949 12.553 1.00 40.26 236 ASN B C 1
ATOM 3960 O O . ASN B 1 236 ? 4.542 37.006 11.776 1.00 40.30 236 ASN B O 1
ATOM 3965 N N . LYS B 1 237 ? 3.706 38.036 13.586 1.00 41.37 237 LYS B N 1
ATOM 3966 C CA . LYS B 1 237 ? 2.742 36.976 13.875 1.00 41.31 237 LYS B CA 1
ATOM 3967 C C . LYS B 1 237 ? 1.721 36.786 12.764 1.00 41.26 237 LYS B C 1
ATOM 3968 O O . LYS B 1 237 ? 0.797 37.581 12.595 1.00 41.04 237 LYS B O 1
ATOM 3974 N N . ALA B 1 238 ? 1.888 35.719 12.009 1.00 41.79 238 ALA B N 1
ATOM 3975 C CA . ALA B 1 238 ? 0.906 35.353 11.044 1.00 42.08 238 ALA B CA 1
ATOM 3976 C C . ALA B 1 238 ? -0.305 34.796 11.770 1.00 42.90 238 ALA B C 1
ATOM 3977 O O . ALA B 1 238 ? -0.276 34.563 13.001 1.00 42.05 238 ALA B O 1
ATOM 3979 N N . ALA B 1 239 ? -1.378 34.608 11.015 1.00 43.22 239 ALA B N 1
ATOM 3980 C CA . ALA B 1 239 ? -2.633 34.182 11.573 1.00 43.68 239 ALA B CA 1
ATOM 3981 C C . ALA B 1 239 ? -2.528 32.777 12.210 1.00 43.18 239 ALA B C 1
ATOM 3982 O O . ALA B 1 239 ? -3.028 32.558 13.307 1.00 44.58 239 ALA B O 1
ATOM 3984 N N . SER B 1 240 ? -1.808 31.862 11.551 1.00 41.98 240 SER B N 1
ATOM 3985 C CA . SER B 1 240 ? -1.612 30.492 12.055 1.00 40.16 240 SER B CA 1
ATOM 3986 C C . SER B 1 240 ? -0.300 29.898 11.558 1.00 39.98 240 SER B C 1
ATOM 3987 O O . SER B 1 240 ? 0.396 30.508 10.748 1.00 40.19 240 SER B O 1
ATOM 3990 N N . MET B 1 241 ? 0.011 28.678 11.989 1.00 38.67 241 MET B N 1
ATOM 3991 C CA . MET B 1 241 ? 1.274 28.039 11.590 1.00 38.78 241 MET B CA 1
ATOM 3992 C C . MET B 1 241 ? 1.382 27.946 10.107 1.00 38.61 241 MET B C 1
ATOM 3993 O O . MET B 1 241 ? 2.481 27.779 9.584 1.00 39.67 241 MET B O 1
ATOM 3998 N N . PHE B 1 242 ? 0.240 28.002 9.418 1.00 37.99 242 PHE B N 1
ATOM 3999 C CA . PHE B 1 242 ? 0.215 27.740 7.971 1.00 37.16 242 PHE B CA 1
ATOM 4000 C C . PHE B 1 242 ? 0.034 28.972 7.076 1.00 36.67 242 PHE B C 1
ATOM 4001 O O . PHE B 1 242 ? -0.137 28.827 5.867 1.00 36.40 242 PHE B O 1
ATOM 4009 N N . GLU B 1 243 ? 0.115 30.175 7.674 1.00 35.54 243 GLU B N 1
ATOM 4010 C CA . GLU B 1 243 ? -0.135 31.437 6.956 1.00 35.21 243 GLU B CA 1
ATOM 4011 C C . GLU B 1 243 ? 1.005 32.423 7.055 1.00 33.95 243 GLU B C 1
ATOM 4012 O O . GLU B 1 243 ? 0.841 33.604 6.693 1.00 33.32 243 GLU B O 1
ATOM 4018 N N . TYR B 1 244 ? 2.165 31.965 7.538 1.00 32.03 244 TYR B N 1
ATOM 4019 C CA . TYR B 1 244 ? 3.394 32.732 7.360 1.00 30.88 244 TYR B CA 1
ATOM 4020 C C . TYR B 1 244 ? 3.779 32.858 5.877 1.00 30.95 244 TYR B C 1
ATOM 4021 O O . TYR B 1 244 ? 3.420 32.036 5.039 1.00 30.56 244 TYR B O 1
ATOM 4030 N N . SER B 1 245 ? 4.543 33.890 5.586 1.00 31.83 245 SER B N 1
ATOM 4031 C CA . SER B 1 245 ? 4.882 34.263 4.240 1.00 32.44 245 SER B CA 1
ATOM 4032 C C . SER B 1 245 ? 6.237 34.949 4.332 1.00 31.96 245 SER B C 1
ATOM 4033 O O . SER B 1 245 ? 6.618 35.412 5.401 1.00 31.51 245 SER B O 1
ATOM 4036 N N . PHE B 1 246 ? 6.923 35.088 3.207 1.00 31.86 246 PHE B N 1
ATOM 4037 C CA . PHE B 1 246 ? 8.251 35.675 3.216 1.00 32.48 246 PHE B CA 1
ATOM 4038 C C . PHE B 1 246 ? 8.275 37.052 3.925 1.00 33.27 246 PHE B C 1
ATOM 4039 O O . PHE B 1 246 ? 9.246 37.387 4.616 1.00 33.18 246 PHE B O 1
ATOM 4047 N N . ASP B 1 247 ? 7.215 37.840 3.760 1.00 34.38 247 ASP B N 1
ATOM 4048 C CA . ASP B 1 247 ? 7.163 39.205 4.355 1.00 36.41 247 ASP B CA 1
ATOM 4049 C C . ASP B 1 247 ? 7.128 39.245 5.880 1.00 35.88 247 ASP B C 1
ATOM 4050 O O . ASP B 1 247 ? 7.371 40.292 6.483 1.00 35.37 247 ASP B O 1
ATOM 4055 N N . ASP B 1 248 ? 6.819 38.112 6.514 1.00 36.17 248 ASP B N 1
ATOM 4056 C CA . ASP B 1 248 ? 6.704 38.093 7.967 1.00 36.31 248 ASP B CA 1
ATOM 4057 C C . ASP B 1 248 ? 8.070 37.871 8.647 1.00 35.95 248 ASP B C 1
ATOM 4058 O O . ASP B 1 248 ? 8.233 38.119 9.841 1.00 37.04 248 ASP B O 1
ATOM 4063 N N . ILE B 1 249 ? 9.068 37.505 7.846 1.00 35.37 249 ILE B N 1
ATOM 4064 C CA . ILE B 1 249 ? 10.273 36.881 8.346 1.00 34.07 249 ILE B CA 1
ATOM 4065 C C . ILE B 1 249 ? 11.522 37.553 7.833 1.00 35.98 249 ILE B C 1
ATOM 4066 O O . ILE B 1 249 ? 11.931 37.368 6.652 1.00 38.19 249 ILE B O 1
ATOM 4071 N N . THR B 1 250 ? 12.129 38.349 8.699 1.00 35.84 250 THR B N 1
ATOM 4072 C CA . THR B 1 250 ? 13.397 38.949 8.402 1.00 37.34 250 THR B CA 1
ATOM 4073 C C . THR B 1 250 ? 14.381 38.604 9.510 1.00 36.74 250 THR B C 1
ATOM 4074 O O . THR B 1 250 ? 14.004 38.306 10.639 1.00 36.24 250 THR B O 1
ATOM 4078 N N . VAL B 1 251 ? 15.646 38.711 9.199 1.00 36.81 251 VAL B N 1
ATOM 4079 C CA . VAL B 1 251 ? 16.650 38.681 10.205 1.00 37.23 251 VAL B CA 1
ATOM 4080 C C . VAL B 1 251 ? 17.335 40.057 10.170 1.00 37.61 251 VAL B C 1
ATOM 4081 O O . VAL B 1 251 ? 17.608 40.581 9.088 1.00 38.57 251 VAL B O 1
ATOM 4085 N N . SER B 1 252 ? 17.556 40.677 11.333 1.00 37.46 252 SER B N 1
ATOM 4086 C CA . SER B 1 252 ? 18.305 41.956 11.370 1.00 36.27 252 SER B CA 1
ATOM 4087 C C . SER B 1 252 ? 19.655 41.907 12.083 1.00 35.45 252 SER B C 1
ATOM 4088 O O . SER B 1 252 ? 19.843 41.151 13.043 1.00 35.74 252 SER B O 1
ATOM 4091 N N . GLY B 1 253 ? 20.595 42.734 11.613 1.00 34.26 253 GLY B N 1
ATOM 4092 C CA . GLY B 1 253 ? 21.934 42.804 12.188 1.00 31.66 253 GLY B CA 1
ATOM 4093 C C . GLY B 1 253 ? 22.773 41.627 11.775 1.00 31.99 253 GLY B C 1
ATOM 4094 O O . GLY B 1 253 ? 23.680 41.211 12.508 1.00 32.62 253 GLY B O 1
ATOM 4095 N N . TYR B 1 254 ? 22.468 41.054 10.610 1.00 30.79 254 TYR B N 1
ATOM 4096 C CA . TYR B 1 254 ? 23.236 39.915 10.126 1.00 30.43 254 TYR B CA 1
ATOM 4097 C C . TYR B 1 254 ? 24.506 40.377 9.468 1.00 30.14 254 TYR B C 1
ATOM 4098 O O . TYR B 1 254 ? 24.464 41.115 8.480 1.00 31.56 254 TYR B O 1
ATOM 4107 N N . ASP B 1 255 ? 25.630 39.892 9.980 1.00 30.96 255 ASP B N 1
ATOM 4108 C CA . ASP B 1 255 ? 26.966 40.402 9.641 1.00 32.23 255 ASP B CA 1
ATOM 4109 C C . ASP B 1 255 ? 27.951 39.240 9.441 1.00 31.82 255 ASP B C 1
ATOM 4110 O O . ASP B 1 255 ? 28.940 39.122 10.185 1.00 31.59 255 ASP B O 1
ATOM 4115 N N . PRO B 1 256 ? 27.707 38.400 8.418 1.00 31.88 256 PRO B N 1
ATOM 4116 C CA . PRO B 1 256 ? 28.548 37.240 8.152 1.00 32.74 256 PRO B CA 1
ATOM 4117 C C . PRO B 1 256 ? 29.899 37.596 7.566 1.00 34.68 256 PRO B C 1
ATOM 4118 O O . PRO B 1 256 ? 30.016 38.554 6.767 1.00 35.64 256 PRO B O 1
ATOM 4122 N N . HIS B 1 257 ? 30.912 36.830 7.957 1.00 35.25 257 HIS B N 1
ATOM 4123 C CA . HIS B 1 257 ? 32.179 36.800 7.260 1.00 37.21 257 HIS B CA 1
ATOM 4124 C C . HIS B 1 257 ? 31.991 36.510 5.780 1.00 39.25 257 HIS B C 1
ATOM 4125 O O . HIS B 1 257 ? 31.120 35.743 5.421 1.00 39.78 257 HIS B O 1
ATOM 4132 N N . PRO B 1 258 ? 32.842 37.107 4.916 1.00 41.14 258 PRO B N 1
ATOM 4133 C CA . PRO B 1 258 ? 32.617 36.996 3.492 1.00 42.89 258 PRO B CA 1
ATOM 4134 C C . PRO B 1 258 ? 32.885 35.577 2.992 1.00 45.39 258 PRO B C 1
ATOM 4135 O O . PRO B 1 258 ? 33.323 34.717 3.767 1.00 46.35 258 PRO B O 1
ATOM 4139 N N . LEU B 1 259 ? 32.563 35.308 1.728 1.00 47.47 259 LEU B N 1
ATOM 4140 C CA . LEU B 1 259 ? 32.922 34.023 1.123 1.00 49.27 259 LEU B CA 1
ATOM 4141 C C . LEU B 1 259 ? 34.485 33.893 1.061 1.00 49.02 259 LEU B C 1
ATOM 4142 O O . LEU B 1 259 ? 35.190 34.853 0.722 1.00 49.32 259 LEU B O 1
ATOM 4147 N N . ILE B 1 260 ? 35.015 32.721 1.358 1.00 49.03 260 ILE B N 1
ATOM 4148 C CA . ILE B 1 260 ? 34.471 31.470 0.925 1.00 49.18 260 ILE B CA 1
ATOM 4149 C C . ILE B 1 260 ? 34.421 30.455 2.089 1.00 49.90 260 ILE B C 1
ATOM 4150 O O . ILE B 1 260 ? 35.407 30.242 2.800 1.00 50.22 260 ILE B O 1
#